Protein AF-A0A7S3DC48-F1 (afdb_monomer_lite)

Foldseek 3Di:
DQEDQADLLFDDLLVVCVVVPHAWQEEEEDAQEQDFQDDDDPPDHRPDGPPPDPDPDDHDYLLSVLLRQLLRRHQWHKYKYWDAPVCVVSVCVSCVSSQWDWDDKAKEFEAAPPPRDFDFDDDDPGTDGTTIITMTTHDDPVPRPFQFDPPLDDSYHYAYDDDVSDDGCSVVVSVCNGGVPIAYEYEQDQEDDPSYRYYHNNYWDPPCQDAFPVPRDGAQLQWKWWWFFADQTGIHTPVVCVVVVHDPVGTDTFRHANTQVRWAKQQQQAAPQPRPRIATHKWKAWPPDARHIHHPVCSNCVVVCVVVVSDPDDSPTTIDIDRDHDQPFAFQAPDAAPQPRDPRQTHKWKFFPVFDPPDDDTHIHHLVCLVVVRDDPRDDVPTDIDTDRDDDDPHDRFAAALPPRHTQDDLAFKWKAWSVDRNHIHGPVRVVVCVVVVNSVVRDSSPDDPPTFIWIQGSVRDIDGDPD

Sequence (468 aa):
MRQVRCDIRYVSLVDLRDRWGGGFDVVLSDPPLRIRGGDEGPEQGSMLSNALYSHKYRTMSLVEHADLNLEVLSSRGFFFLWSLKSLEDYARRCLRKYGYQYLRTLSWVKMLPKSGKVHNGHGYYFQHAHEILLVGCKGDVNEQVVSFLTKVSSDAIFGAAHEASAKPSAVHEFIEEAFPSSRKLELFARSTRPGWYSLGDQLSLWAQCYSCDFCETEIEVTEVRWKKKVGETKDLCNSCFVRQKCSEEDYFQIENAEDAEDAVLHEYTSCDCCKVESIQGVRFSCSECPDFDLCEGCFDERDELHSIGVTKHPPSHAFRAVNEYHPPFPVHEGHRCAACRVSPITGVRIECVDCGKGKEGKVSLCEQCFFSSKFPLSHRPSHLVVIREEEKLKGRMKRICQRCRRDLFGDSDEFIMCGTCPFLAFCTQCYIDAKSEDTLFSFLPQCHSRSHVMMRRAPNGNLTQFSG

Secondary structure (DSSP, 8-state):
--EEE--GGGS-HHHHHHHTTSB-SEEEE---B--------SSS--S--TTSS--SS--B-HHHHHTS-GGGGBSSEEEEEEE-GGGHHHHHHHHHHTTPEEEEEEEEEEE-TTT-PBP-B--SSS-B-EEEEEEEEES-GGG-SS---SSSS-SEEEEE--STTPPPTHHHHHHHHHSTT--EEEES-SS--TTEEEEETTSPP----EEPTTT--EE-TTSEEEEESSSS--EEEHHHHHHTT--TTTEEEEEPPSSTTTS-EETT---TTT--SSEES-EEEESSSTT-EEEHHHHHTHHHHHHTTS--S-TT--EEEE-S---SS-EETT---TTT--SSEES-EEEESSTTSSSS---EEEHHHHHTT---TT--TTS-EEEE--S--SS---PBPTTT--B--STT--EEEESS-TT-EEEHHHHHHHHHTT-GGGG--TT--TTSPEEEEPTTS-EEE---

InterPro domains:
  IPR000433 Zinc finger, ZZ-type [PF00569] (266-301)
  IPR000433 Zinc finger, ZZ-type [PS01357] (271-298)
  IPR000433 Zinc finger, ZZ-type [PS50135] (266-327)
  IPR000433 Zinc finger, ZZ-type [PS50135] (332-393)
  IPR000433 Zinc finger, ZZ-type [SM00291] (265-308)
  IPR000433 Zinc finger, ZZ-type [SM00291] (331-381)
  IPR007757 MT-A70-like [PF05063] (24-202)
  IPR007757 MT-A70-like [PS51143] (1-222)
  IPR029063 S-adenosyl-L-methionine-dependent methyltransferase superfamily [SSF53335] (22-140)
  IPR043145 Zinc finger, ZZ-type superfamily [G3DSA:3.30.60.90] (258-325)
  IPR043145 Zinc finger, ZZ-type superfamily [G3DSA:3.30.60.90] (329-387)

Organism: NCBI:txid652834

pLDDT: mean 73.57, std 15.42, range [35.78, 97.62]

Radius of gyration: 25.53 Å; chains: 1; bounding box: 70×67×67 Å

Structure (mmCIF, N/CA/C/O backbone):
data_AF-A0A7S3DC48-F1
#
_entry.id   AF-A0A7S3DC48-F1
#
loop_
_atom_site.group_PDB
_atom_site.id
_atom_site.type_symbol
_atom_site.label_atom_id
_atom_site.label_alt_id
_atom_site.label_comp_id
_atom_site.label_asym_id
_atom_site.label_entity_id
_atom_site.label_seq_id
_atom_site.pdbx_PDB_ins_code
_atom_site.Cartn_x
_atom_site.Cartn_y
_atom_site.Cartn_z
_atom_site.occupancy
_atom_site.B_iso_or_equiv
_atom_site.auth_seq_id
_atom_site.auth_comp_id
_atom_site.auth_asym_id
_atom_site.auth_atom_id
_atom_site.pdbx_PDB_model_num
ATOM 1 N N . MET A 1 1 ? -8.635 -7.247 11.267 1.00 47.28 1 MET A N 1
ATOM 2 C CA . MET A 1 1 ? -7.396 -6.617 10.747 1.00 47.28 1 MET A CA 1
ATOM 3 C C . MET A 1 1 ? -7.749 -5.427 9.857 1.00 47.28 1 MET A C 1
ATOM 5 O O . MET A 1 1 ? -8.637 -5.577 9.029 1.00 47.28 1 MET A O 1
ATOM 9 N N . ARG A 1 2 ? -7.118 -4.254 10.029 1.00 68.19 2 ARG A N 1
ATOM 10 C CA . ARG A 1 2 ? -7.427 -3.017 9.267 1.00 68.19 2 ARG A CA 1
ATOM 11 C C . ARG A 1 2 ? -6.191 -2.326 8.660 1.00 68.19 2 ARG A C 1
ATOM 13 O O . ARG A 1 2 ? -6.247 -1.152 8.326 1.00 68.19 2 ARG A O 1
ATOM 20 N N . GLN A 1 3 ? -5.075 -3.037 8.514 1.00 70.75 3 GLN A N 1
ATOM 21 C CA . GLN A 1 3 ? -3.901 -2.503 7.827 1.00 70.75 3 GLN A CA 1
ATOM 22 C C . GLN A 1 3 ? -3.097 -3.596 7.125 1.00 70.75 3 GLN A C 1
ATOM 24 O O . GLN A 1 3 ? -3.129 -4.746 7.566 1.00 70.75 3 GLN A O 1
ATOM 29 N N . VAL A 1 4 ? -2.362 -3.225 6.078 1.00 70.06 4 VAL A N 1
ATOM 30 C CA . VAL A 1 4 ? -1.325 -4.052 5.449 1.00 70.06 4 VAL A CA 1
ATOM 31 C C . VAL A 1 4 ? -0.144 -3.155 5.125 1.00 70.06 4 VAL A C 1
ATOM 33 O O . VAL A 1 4 ? -0.272 -2.201 4.354 1.00 70.06 4 VAL A O 1
ATOM 36 N N . ARG A 1 5 ? 1.015 -3.475 5.702 1.00 71.12 5 ARG A N 1
ATOM 37 C CA . ARG A 1 5 ? 2.256 -2.850 5.277 1.00 71.12 5 ARG A CA 1
ATOM 38 C C . ARG A 1 5 ? 2.722 -3.505 3.984 1.00 71.12 5 ARG A C 1
ATOM 40 O O . ARG A 1 5 ? 2.915 -4.715 3.939 1.00 71.12 5 ARG A O 1
ATOM 47 N N . CYS A 1 6 ? 2.855 -2.721 2.926 1.00 65.69 6 CYS A N 1
ATOM 48 C CA . CYS A 1 6 ? 3.165 -3.252 1.605 1.00 65.69 6 CYS A CA 1
ATOM 49 C C . CYS A 1 6 ? 3.658 -2.163 0.657 1.00 65.69 6 CYS A C 1
ATOM 51 O O . CYS A 1 6 ? 3.225 -1.012 0.735 1.00 65.69 6 CYS A O 1
ATOM 53 N N . ASP A 1 7 ? 4.467 -2.560 -0.320 1.00 73.62 7 ASP A N 1
ATOM 54 C CA . ASP A 1 7 ? 4.671 -1.754 -1.516 1.00 73.62 7 ASP A CA 1
ATOM 55 C C . ASP A 1 7 ? 3.462 -1.929 -2.442 1.00 73.62 7 ASP A C 1
ATOM 57 O O . ASP A 1 7 ? 3.234 -2.999 -3.008 1.00 73.62 7 ASP A O 1
ATOM 61 N N . ILE A 1 8 ? 2.673 -0.865 -2.591 1.00 82.38 8 ILE A N 1
ATOM 62 C CA . ILE A 1 8 ? 1.405 -0.881 -3.337 1.00 82.38 8 ILE A CA 1
ATOM 63 C C . ILE A 1 8 ? 1.597 -1.310 -4.802 1.00 82.38 8 ILE A C 1
ATOM 65 O O . ILE A 1 8 ? 0.662 -1.832 -5.408 1.00 82.38 8 ILE A O 1
ATOM 69 N N . ARG A 1 9 ? 2.806 -1.170 -5.367 1.00 73.00 9 ARG A N 1
ATOM 70 C CA . ARG A 1 9 ? 3.122 -1.622 -6.735 1.00 73.00 9 ARG A CA 1
ATOM 71 C C . ARG A 1 9 ? 2.989 -3.134 -6.921 1.00 73.00 9 ARG A C 1
ATOM 73 O O . ARG A 1 9 ? 2.802 -3.584 -8.053 1.00 73.00 9 ARG A O 1
ATOM 80 N N . TYR A 1 10 ? 3.112 -3.899 -5.839 1.00 69.44 10 TYR A N 1
ATOM 81 C CA . TYR A 1 10 ? 3.198 -5.358 -5.867 1.00 69.44 10 TYR A CA 1
ATOM 82 C C . TYR A 1 10 ? 2.075 -6.043 -5.093 1.00 69.44 10 TYR A C 1
ATOM 84 O O . TYR A 1 10 ? 2.196 -7.221 -4.802 1.00 69.44 10 TYR A O 1
ATOM 92 N N . VAL A 1 11 ? 0.997 -5.330 -4.751 1.00 68.25 11 VAL A N 1
ATOM 93 C CA . VAL A 1 11 ? -0.166 -5.932 -4.089 1.00 68.25 11 VAL A CA 1
ATOM 94 C C . VAL A 1 11 ? -1.260 -6.224 -5.103 1.00 68.25 11 VAL A C 1
ATOM 96 O O . VAL A 1 11 ? -1.655 -5.351 -5.882 1.00 68.25 11 VAL A O 1
ATOM 99 N N . SER A 1 12 ? -1.835 -7.422 -5.045 1.00 77.44 12 SER A N 1
ATOM 100 C CA . SER A 1 12 ? -3.079 -7.740 -5.749 1.00 77.44 12 SER A CA 1
ATOM 101 C C . SER A 1 12 ? -4.284 -6.965 -5.179 1.00 77.44 12 SER A C 1
ATOM 103 O O . SER A 1 12 ? -4.942 -7.373 -4.218 1.00 77.44 12 SER A O 1
ATOM 105 N N . LEU A 1 13 ? -4.616 -5.821 -5.793 1.00 82.00 13 LEU A N 1
ATOM 106 C CA . LEU A 1 13 ? -5.791 -5.015 -5.420 1.00 82.00 13 LEU A CA 1
ATOM 107 C C . LEU A 1 13 ? -7.123 -5.694 -5.782 1.00 82.00 13 LEU A C 1
ATOM 109 O O . LEU A 1 13 ? -8.159 -5.363 -5.207 1.00 82.00 13 LEU A O 1
ATOM 113 N N . VAL A 1 14 ? -7.096 -6.661 -6.704 1.00 77.44 14 VAL A N 1
ATOM 114 C CA . VAL A 1 14 ? -8.251 -7.505 -7.044 1.00 77.44 14 VAL A CA 1
ATOM 115 C C . VAL A 1 14 ? -8.594 -8.419 -5.871 1.00 77.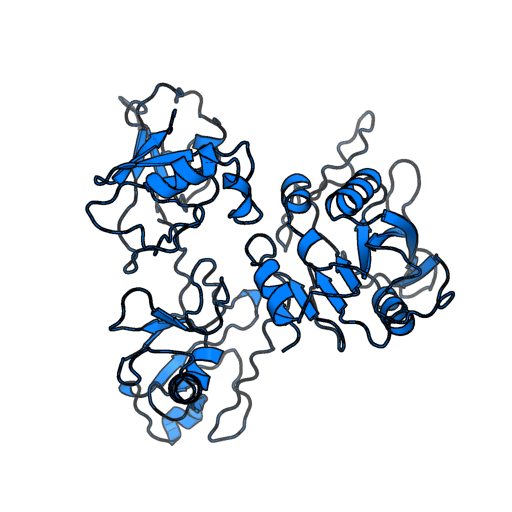44 14 VAL A C 1
ATOM 117 O O . VAL A 1 14 ? -9.739 -8.424 -5.423 1.00 77.44 14 VAL A O 1
ATOM 120 N N . ASP A 1 15 ? -7.599 -9.106 -5.306 1.00 74.50 15 ASP A N 1
ATOM 121 C CA . ASP A 1 15 ? -7.822 -9.971 -4.143 1.00 74.50 15 ASP A CA 1
ATOM 122 C C . ASP A 1 15 ? -8.266 -9.157 -2.928 1.00 74.50 15 ASP A C 1
ATOM 124 O O . ASP A 1 15 ? -9.131 -9.586 -2.161 1.00 74.50 15 ASP A O 1
ATOM 128 N N . LEU A 1 16 ? -7.714 -7.951 -2.761 1.00 77.50 16 LEU A N 1
ATOM 129 C CA . LEU A 1 16 ? -8.162 -7.036 -1.718 1.00 77.50 16 LEU A CA 1
ATOM 130 C C . LEU A 1 16 ? -9.642 -6.663 -1.893 1.00 77.50 16 LEU A C 1
ATOM 132 O O . LEU A 1 16 ? -10.405 -6.742 -0.932 1.00 77.50 16 LEU A O 1
ATOM 136 N N . ARG A 1 17 ? -10.068 -6.290 -3.105 1.00 79.62 17 ARG A N 1
ATOM 137 C CA . ARG A 1 17 ? -11.476 -5.991 -3.412 1.00 79.62 17 ARG A CA 1
ATOM 138 C C . ARG A 1 17 ? -12.387 -7.174 -3.077 1.00 79.62 17 ARG A C 1
ATOM 140 O O . ARG A 1 17 ? -13.454 -6.971 -2.490 1.00 79.62 17 ARG A O 1
ATOM 147 N N . ASP A 1 18 ? -11.974 -8.383 -3.446 1.00 73.94 18 ASP A N 1
ATOM 148 C CA . ASP A 1 18 ? -12.778 -9.597 -3.286 1.00 73.94 18 ASP A CA 1
ATOM 149 C C . ASP A 1 18 ? -12.936 -9.986 -1.814 1.00 73.94 18 ASP A C 1
ATOM 151 O O . ASP A 1 18 ? -14.048 -10.298 -1.381 1.00 73.94 18 ASP A O 1
ATOM 155 N N . ARG A 1 19 ? -11.881 -9.831 -1.000 1.00 69.75 19 ARG A N 1
ATOM 156 C CA . ARG A 1 19 ? -11.966 -9.996 0.466 1.00 69.75 19 ARG A CA 1
ATOM 157 C C . ARG A 1 19 ? -12.975 -9.051 1.117 1.00 69.75 19 ARG A C 1
ATOM 159 O O . ARG A 1 19 ? -13.567 -9.405 2.131 1.00 69.75 19 ARG A O 1
ATOM 166 N N . TRP A 1 20 ? -13.169 -7.861 0.552 1.00 67.00 20 TRP A N 1
ATOM 167 C CA . TRP A 1 20 ? -14.063 -6.833 1.093 1.00 67.00 20 TRP A CA 1
ATOM 168 C C . TRP A 1 20 ? -15.466 -6.837 0.473 1.00 67.00 20 TRP A C 1
ATOM 170 O O . TRP A 1 20 ? -16.228 -5.889 0.678 1.00 67.00 20 TRP A O 1
ATOM 180 N N . GLY A 1 21 ? -15.842 -7.896 -0.255 1.00 64.12 21 GLY A N 1
ATOM 181 C CA . GLY A 1 21 ? -17.207 -8.070 -0.761 1.00 64.12 21 GLY A CA 1
ATOM 182 C C . GLY A 1 21 ? -17.620 -6.971 -1.744 1.00 64.12 21 GLY A C 1
ATOM 183 O O . GLY A 1 21 ? -18.709 -6.407 -1.626 1.00 64.12 21 GLY A O 1
ATOM 184 N N . GLY A 1 22 ? -16.731 -6.616 -2.678 1.00 68.19 22 GLY A N 1
ATOM 185 C CA . GLY A 1 22 ? -17.024 -5.653 -3.750 1.00 68.19 22 GLY A CA 1
ATOM 186 C C . GLY A 1 22 ? -16.271 -4.320 -3.674 1.00 68.19 22 GLY A C 1
ATOM 187 O O . GLY A 1 22 ? -16.638 -3.391 -4.396 1.00 68.19 22 GLY A O 1
ATOM 188 N N . GLY A 1 23 ? -15.218 -4.234 -2.853 1.00 84.75 23 GLY A N 1
ATOM 189 C CA . GLY A 1 23 ? -14.317 -3.079 -2.775 1.00 84.75 23 GLY A CA 1
ATOM 190 C C . GLY A 1 23 ? -14.652 -2.071 -1.672 1.00 84.75 23 GLY A C 1
ATOM 191 O O . GLY A 1 23 ? -15.283 -2.405 -0.670 1.00 84.75 23 GLY A O 1
ATOM 192 N N . PHE A 1 24 ? -14.190 -0.838 -1.860 1.00 89.00 24 PHE A N 1
ATOM 193 C CA . PHE A 1 24 ? -14.317 0.275 -0.923 1.00 89.00 24 PHE A CA 1
ATOM 194 C C . PHE A 1 24 ? -15.226 1.363 -1.490 1.00 89.00 24 PHE A C 1
ATOM 196 O O . PHE A 1 24 ? -15.230 1.630 -2.694 1.00 89.00 24 PHE A O 1
ATOM 203 N N . ASP A 1 25 ? -15.975 2.016 -0.608 1.00 87.75 25 ASP A N 1
ATOM 204 C CA . ASP A 1 25 ? -16.907 3.079 -0.987 1.00 87.75 25 ASP A CA 1
ATOM 205 C C . ASP A 1 25 ? -16.199 4.446 -0.996 1.00 87.75 25 ASP A C 1
ATOM 207 O O . ASP A 1 25 ? -16.594 5.362 -1.720 1.00 87.75 25 ASP A O 1
ATOM 211 N N . VAL A 1 26 ? -15.120 4.575 -0.214 1.00 92.62 26 VAL A N 1
ATOM 212 C CA . VAL A 1 26 ? -14.251 5.754 -0.182 1.00 92.62 26 VAL A CA 1
ATOM 213 C C . VAL A 1 26 ? -12.785 5.336 -0.234 1.00 92.62 26 VAL A C 1
ATOM 215 O O . VAL A 1 26 ? -12.339 4.512 0.564 1.00 92.62 26 VAL A O 1
ATOM 218 N N . VAL A 1 27 ? -12.020 5.946 -1.138 1.00 96.31 27 VAL A N 1
ATOM 219 C CA . VAL A 1 27 ? -10.563 5.787 -1.222 1.00 96.31 27 VAL A CA 1
ATOM 220 C C . VAL A 1 27 ? -9.892 7.143 -1.022 1.00 96.31 27 VAL A C 1
ATOM 222 O O . VAL A 1 27 ? -10.240 8.106 -1.700 1.00 96.31 27 VAL A O 1
ATOM 225 N N . LEU A 1 28 ? -8.927 7.223 -0.110 1.00 97.50 28 LEU A N 1
ATOM 226 C CA . LEU A 1 28 ? -8.030 8.360 0.094 1.00 97.50 28 LEU A CA 1
ATOM 227 C C . LEU A 1 28 ? -6.617 7.957 -0.336 1.00 97.50 28 LEU A C 1
ATOM 229 O O . LEU A 1 28 ? -6.153 6.880 0.021 1.00 97.50 28 LEU A O 1
ATOM 233 N N . SER A 1 29 ? -5.931 8.801 -1.102 1.00 96.62 29 SER A N 1
ATOM 234 C CA . SER A 1 29 ? -4.597 8.499 -1.628 1.00 96.62 29 SER A CA 1
ATOM 235 C C . SER A 1 29 ? -3.669 9.705 -1.533 1.00 96.62 29 SER A C 1
ATOM 237 O O . SER A 1 29 ? -3.996 10.776 -2.051 1.00 96.62 29 SER A O 1
ATOM 239 N N . ASP A 1 30 ? -2.487 9.506 -0.942 1.00 94.88 30 ASP A N 1
ATOM 240 C CA . ASP A 1 30 ? -1.390 10.487 -0.879 1.00 94.88 30 ASP A CA 1
ATOM 241 C C . ASP A 1 30 ? -0.092 9.917 -1.483 1.00 94.88 30 ASP A C 1
ATOM 243 O O . ASP A 1 30 ? 0.814 9.508 -0.757 1.00 94.88 30 ASP A O 1
ATOM 247 N N . PRO A 1 31 ? 0.004 9.809 -2.820 1.00 92.38 31 PRO A N 1
ATOM 248 C CA . PRO A 1 31 ? 1.123 9.121 -3.452 1.00 92.38 31 PRO A CA 1
ATOM 249 C C . PRO A 1 31 ? 2.454 9.880 -3.277 1.00 92.38 31 PRO A C 1
ATOM 251 O O . PRO A 1 31 ? 2.496 11.096 -3.497 1.00 92.38 31 PRO A O 1
ATOM 254 N N . PRO A 1 32 ? 3.579 9.189 -2.993 1.00 86.56 32 PRO A N 1
ATOM 255 C CA . PRO A 1 32 ? 4.897 9.808 -2.830 1.00 86.56 32 PRO A CA 1
ATOM 256 C C . PRO A 1 32 ? 5.526 10.141 -4.194 1.00 86.56 32 PRO A C 1
ATOM 258 O O . PRO A 1 32 ? 6.534 9.556 -4.605 1.00 86.56 32 PRO A O 1
ATOM 261 N N . LEU A 1 33 ? 4.902 11.058 -4.939 1.00 83.44 33 LEU A N 1
ATOM 262 C CA . LEU A 1 33 ? 5.271 11.366 -6.321 1.00 83.44 33 LEU A CA 1
ATOM 263 C C . LEU A 1 33 ? 6.667 11.987 -6.418 1.00 83.44 33 LEU A C 1
ATOM 265 O O . LEU A 1 33 ? 7.024 12.925 -5.702 1.00 83.44 33 LEU A O 1
ATOM 269 N N . ARG A 1 34 ? 7.452 11.499 -7.376 1.00 74.62 34 ARG A N 1
ATOM 270 C CA . ARG A 1 34 ? 8.743 12.062 -7.750 1.00 74.62 34 ARG A CA 1
ATOM 271 C C . ARG A 1 34 ? 8.514 13.278 -8.636 1.00 74.62 34 ARG A C 1
ATOM 273 O O . ARG A 1 34 ? 8.044 13.162 -9.767 1.00 74.62 34 ARG A O 1
ATOM 280 N N . ILE A 1 35 ? 8.873 14.439 -8.117 1.00 68.31 35 ILE A N 1
ATOM 281 C CA . ILE A 1 35 ? 8.729 15.736 -8.759 1.00 68.31 35 ILE A CA 1
ATOM 282 C C . ILE A 1 35 ? 10.122 16.218 -9.159 1.00 68.31 35 ILE A C 1
ATOM 284 O O . ILE A 1 35 ? 11.027 16.342 -8.331 1.00 68.31 35 ILE A O 1
ATOM 288 N N . ARG A 1 36 ? 10.292 16.501 -10.452 1.00 56.44 36 ARG A N 1
ATOM 289 C CA . ARG A 1 36 ? 11.324 17.429 -10.925 1.00 56.44 36 ARG A CA 1
ATOM 290 C C . ARG A 1 36 ? 10.718 18.825 -10.854 1.00 56.44 36 ARG A C 1
ATOM 292 O O . ARG A 1 36 ? 9.593 18.999 -11.314 1.00 56.44 36 ARG A O 1
ATOM 299 N N . GLY A 1 37 ? 11.428 19.781 -10.256 1.00 53.19 37 GLY A N 1
ATOM 300 C CA . GLY A 1 37 ? 10.906 21.137 -10.087 1.00 53.19 37 GLY A CA 1
ATOM 301 C C . GLY A 1 37 ? 10.501 21.711 -11.442 1.00 53.19 37 GLY A C 1
ATOM 302 O O . GLY A 1 37 ? 11.290 21.653 -12.380 1.00 53.19 37 GLY A O 1
ATOM 303 N N . GLY A 1 38 ? 9.251 22.164 -11.539 1.00 40.31 38 GLY A N 1
ATOM 304 C CA . GLY A 1 38 ? 8.609 22.522 -12.805 1.00 40.31 38 GLY A CA 1
ATOM 305 C C . GLY A 1 38 ? 8.824 23.963 -13.263 1.00 40.31 38 GLY A C 1
ATOM 306 O O . GLY A 1 38 ? 8.518 24.257 -14.411 1.00 40.31 38 GLY A O 1
ATOM 307 N N . ASP A 1 39 ? 9.361 24.839 -12.411 1.00 42.53 39 ASP A N 1
ATOM 308 C CA . ASP A 1 39 ? 9.600 26.235 -12.780 1.00 42.53 39 ASP A CA 1
ATOM 309 C C . ASP A 1 39 ? 11.061 26.413 -13.228 1.00 42.53 39 ASP A C 1
ATOM 311 O O . ASP A 1 39 ? 11.992 26.308 -12.422 1.00 42.53 39 ASP A O 1
ATOM 315 N N . GLU A 1 40 ? 11.260 26.647 -14.529 1.00 42.47 40 GLU A N 1
ATOM 316 C CA . GLU A 1 40 ? 12.536 27.066 -15.116 1.00 42.47 40 GLU A CA 1
ATOM 317 C C . GLU A 1 40 ? 12.663 28.592 -14.989 1.00 42.47 40 GLU A C 1
ATOM 319 O O . GLU A 1 40 ? 12.002 29.349 -15.699 1.00 42.47 40 GLU A O 1
ATOM 324 N N . GLY A 1 41 ? 13.491 29.058 -14.050 1.00 43.72 41 GLY A N 1
ATOM 325 C CA . GLY A 1 41 ? 13.861 30.469 -13.944 1.00 43.72 41 GLY A CA 1
ATOM 326 C C . GLY A 1 41 ? 15.103 30.815 -14.774 1.00 43.72 41 GLY A C 1
ATOM 327 O O . GLY A 1 41 ? 15.886 29.915 -15.078 1.00 43.72 41 GLY A O 1
ATOM 328 N N . PRO A 1 42 ? 15.341 32.104 -15.103 1.00 43.09 42 PRO A N 1
ATOM 329 C CA . PRO A 1 42 ? 16.396 32.488 -16.043 1.00 43.09 42 PRO A CA 1
ATOM 330 C C . PRO A 1 42 ? 17.827 32.145 -15.605 1.00 43.09 42 PRO A C 1
ATOM 332 O O . PRO A 1 42 ? 18.686 32.045 -16.470 1.00 43.09 42 PRO A O 1
ATOM 335 N N . GLU A 1 43 ? 18.116 31.956 -14.309 1.00 47.25 43 GLU A N 1
ATOM 336 C CA . GLU A 1 43 ? 19.509 31.777 -13.846 1.00 47.25 43 GLU A CA 1
ATOM 337 C C . GLU A 1 43 ? 19.708 30.859 -12.620 1.00 47.25 43 GLU A C 1
ATOM 339 O O . GLU A 1 43 ? 20.836 30.688 -12.162 1.00 47.25 43 GLU A O 1
ATOM 344 N N . GLN A 1 44 ? 18.667 30.231 -12.061 1.00 43.62 44 GLN A N 1
ATOM 345 C CA . GLN A 1 44 ? 18.799 29.384 -10.862 1.00 43.62 44 GLN A CA 1
ATOM 346 C C . GLN A 1 44 ? 17.925 28.133 -11.000 1.00 43.62 44 GLN A C 1
ATOM 348 O O . GLN A 1 44 ? 16.746 28.227 -11.329 1.00 43.62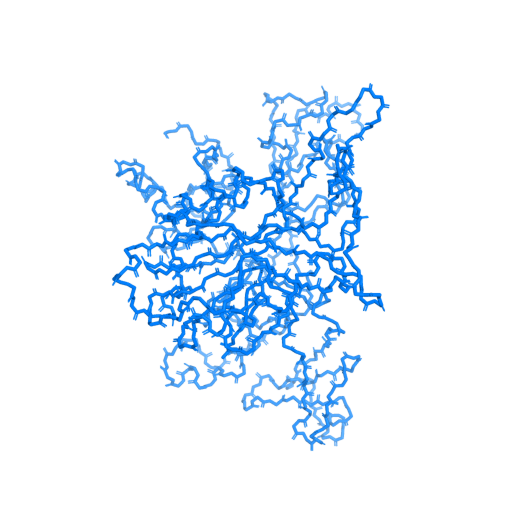 44 GLN A O 1
ATOM 353 N N . GLY A 1 45 ? 18.540 26.959 -10.818 1.00 46.06 45 GLY A N 1
ATOM 354 C CA . GLY A 1 45 ? 17.951 25.647 -11.100 1.00 46.06 45 GLY A CA 1
ATOM 355 C C . GLY A 1 45 ? 16.641 25.327 -10.365 1.00 46.06 45 GLY A C 1
ATOM 356 O O . GLY A 1 45 ? 16.217 26.021 -9.447 1.00 46.06 45 GLY A O 1
ATOM 357 N N . SER A 1 46 ? 16.013 24.223 -10.784 1.00 45.97 46 SER A N 1
ATOM 358 C CA . SER A 1 46 ? 14.664 23.790 -10.390 1.00 45.97 46 SER A CA 1
ATOM 359 C C . SER A 1 46 ? 14.393 23.861 -8.875 1.00 45.97 46 SER A C 1
ATOM 361 O O . SER A 1 46 ? 15.071 23.191 -8.093 1.00 45.97 46 SER A O 1
ATOM 363 N N . MET A 1 47 ? 13.348 24.593 -8.473 1.00 42.78 47 MET A N 1
ATOM 364 C CA . MET A 1 47 ? 13.081 24.972 -7.073 1.00 42.78 47 MET A CA 1
ATOM 365 C C . MET A 1 47 ? 12.540 23.841 -6.169 1.00 42.78 47 MET A C 1
ATOM 367 O O . MET A 1 47 ? 12.600 23.941 -4.947 1.00 42.78 47 MET A O 1
ATOM 371 N N . LEU A 1 48 ? 12.010 22.755 -6.747 1.00 49.91 48 LEU A N 1
ATOM 372 C CA . LEU A 1 48 ? 11.410 21.625 -6.019 1.00 49.91 48 LEU A CA 1
ATOM 373 C C . LEU A 1 48 ? 11.748 20.297 -6.706 1.00 49.91 48 LEU A C 1
ATOM 375 O O . LEU A 1 48 ? 10.908 19.681 -7.355 1.00 49.91 48 LEU A O 1
ATOM 379 N N . SER A 1 49 ? 13.003 19.864 -6.602 1.00 50.28 49 SER A N 1
ATOM 380 C CA . SER A 1 49 ? 13.412 18.530 -7.047 1.00 50.28 49 SER A CA 1
ATOM 381 C C . SER A 1 49 ? 13.549 17.611 -5.844 1.00 50.28 49 SER A C 1
ATOM 383 O O . SER A 1 49 ? 14.525 17.700 -5.107 1.00 50.28 49 SER A O 1
ATOM 385 N N . ASN A 1 50 ? 12.604 16.689 -5.676 1.00 52.69 50 ASN A N 1
ATOM 386 C CA . ASN A 1 50 ? 12.722 15.591 -4.712 1.00 52.69 50 ASN A CA 1
ATOM 387 C C . ASN A 1 50 ? 13.501 14.392 -5.323 1.00 52.69 50 ASN A C 1
ATOM 389 O O . ASN A 1 50 ? 13.557 13.297 -4.778 1.00 52.69 50 ASN A O 1
ATOM 393 N N . ALA A 1 51 ? 14.134 14.597 -6.487 1.00 45.25 51 ALA A N 1
ATOM 394 C CA . ALA A 1 51 ? 14.962 13.599 -7.164 1.00 45.25 51 ALA A CA 1
ATOM 395 C C . ALA A 1 51 ? 16.441 13.622 -6.725 1.00 45.25 51 ALA A C 1
ATOM 397 O O . ALA A 1 51 ? 17.180 12.704 -7.070 1.00 45.25 51 ALA A O 1
ATOM 398 N N . LEU A 1 52 ? 16.880 14.668 -6.009 1.00 37.94 52 LEU A N 1
ATOM 399 C CA . LEU A 1 52 ? 18.265 14.847 -5.537 1.00 37.94 52 LEU A CA 1
ATOM 400 C C . LEU A 1 52 ? 18.427 14.683 -4.018 1.00 37.94 52 LEU A C 1
ATOM 402 O O . LEU A 1 52 ? 19.551 14.562 -3.539 1.00 37.94 52 LEU A O 1
ATOM 406 N N . TYR A 1 53 ? 17.333 14.690 -3.255 1.00 40.25 53 TYR A N 1
ATOM 407 C CA . TYR A 1 53 ? 17.390 14.488 -1.812 1.00 40.25 53 TYR A CA 1
ATOM 408 C C . TYR A 1 53 ? 17.580 13.000 -1.507 1.00 40.25 53 TYR A C 1
ATOM 410 O O . TYR A 1 53 ? 16.892 12.144 -2.067 1.00 40.25 53 TYR A O 1
ATOM 418 N N . SER A 1 54 ? 18.476 12.694 -0.570 1.00 43.19 54 SER A N 1
ATOM 419 C CA . SER A 1 54 ? 18.516 11.410 0.129 1.00 43.19 54 SER A CA 1
ATOM 420 C C . SER A 1 54 ? 17.239 11.275 0.968 1.00 43.19 54 SER A C 1
ATOM 422 O O . SER A 1 54 ? 17.227 11.574 2.164 1.00 43.19 54 SER A O 1
ATOM 424 N N . HIS A 1 55 ? 16.117 10.953 0.327 1.00 47.97 55 HIS A N 1
ATOM 425 C CA . HIS A 1 55 ? 14.847 10.802 1.021 1.00 47.97 55 HIS A CA 1
ATOM 426 C C . HIS A 1 55 ? 14.900 9.599 1.957 1.00 47.97 55 HIS A C 1
ATOM 428 O O . HIS A 1 55 ? 15.388 8.536 1.586 1.00 47.97 55 HIS A O 1
ATOM 434 N N . LYS A 1 56 ? 14.327 9.768 3.153 1.00 52.16 56 LYS A N 1
ATOM 435 C CA . LYS A 1 56 ? 14.097 8.688 4.123 1.00 52.16 56 LYS A CA 1
ATOM 436 C C . LYS A 1 56 ? 12.987 7.708 3.690 1.00 52.16 56 LYS A C 1
ATOM 438 O O . LYS A 1 56 ? 12.623 6.837 4.458 1.00 52.16 56 LYS A O 1
ATOM 443 N N . TYR A 1 57 ? 12.407 7.877 2.497 1.00 59.25 57 TYR A N 1
ATOM 444 C CA . TYR A 1 57 ? 11.310 7.057 1.975 1.00 59.25 57 TYR A CA 1
ATOM 445 C C . TYR A 1 57 ? 11.404 6.900 0.450 1.00 59.25 57 TYR A C 1
ATOM 447 O O . TYR A 1 57 ? 11.973 7.753 -0.242 1.00 59.25 57 TYR A O 1
ATOM 455 N N . ARG A 1 58 ? 10.853 5.800 -0.084 1.00 66.06 58 ARG A N 1
ATOM 456 C CA . ARG A 1 58 ? 10.866 5.497 -1.525 1.00 66.06 58 ARG A CA 1
ATOM 457 C C . ARG A 1 58 ? 9.874 6.415 -2.257 1.00 66.06 58 ARG A C 1
ATOM 459 O O . ARG A 1 58 ? 8.727 6.553 -1.851 1.00 66.06 58 ARG A O 1
ATOM 466 N N . THR A 1 59 ? 10.308 7.043 -3.353 1.00 72.31 59 THR A N 1
ATOM 467 C CA . THR A 1 59 ? 9.437 7.873 -4.211 1.00 72.31 59 THR A CA 1
ATOM 468 C C . THR A 1 59 ? 9.033 7.139 -5.482 1.00 72.31 59 THR A C 1
ATOM 470 O O . THR A 1 59 ? 9.810 6.353 -6.033 1.00 72.31 59 THR A O 1
ATOM 473 N N . MET A 1 60 ? 7.851 7.467 -5.995 1.00 77.75 60 MET A N 1
ATOM 474 C CA . MET A 1 60 ? 7.238 6.854 -7.171 1.00 77.75 60 MET A CA 1
ATOM 475 C C . MET A 1 60 ? 7.153 7.850 -8.332 1.00 77.75 60 MET A C 1
ATOM 477 O O . MET A 1 60 ? 6.742 8.992 -8.155 1.00 77.75 60 MET A O 1
ATOM 481 N N . SER A 1 61 ? 7.533 7.451 -9.541 1.00 76.81 61 SER A N 1
ATOM 482 C CA . SER A 1 61 ? 7.356 8.279 -10.740 1.00 76.81 61 SER A CA 1
ATOM 483 C C . SER A 1 61 ? 5.880 8.437 -11.128 1.00 76.81 61 SER A C 1
ATOM 485 O O . SER A 1 61 ? 5.026 7.637 -10.753 1.00 76.81 61 SER A O 1
ATOM 487 N N . LEU A 1 62 ? 5.573 9.455 -11.941 1.00 81.00 62 LEU A N 1
ATOM 488 C CA . LEU A 1 62 ? 4.218 9.652 -12.475 1.00 81.00 62 LEU A CA 1
ATOM 489 C C . LEU A 1 62 ? 3.733 8.459 -13.319 1.00 81.00 62 LEU A C 1
ATOM 491 O O . LEU A 1 62 ? 2.538 8.205 -13.385 1.00 81.00 62 LEU A O 1
ATOM 495 N N . VAL A 1 63 ? 4.651 7.736 -13.969 1.00 77.00 63 VAL A N 1
ATOM 496 C CA . VAL A 1 63 ? 4.314 6.540 -14.756 1.00 77.00 63 VAL A CA 1
ATOM 497 C C . VAL A 1 63 ? 3.945 5.391 -13.823 1.00 77.00 63 VAL A C 1
ATOM 499 O O . VAL A 1 63 ? 2.846 4.866 -13.931 1.00 77.00 63 VAL A O 1
ATOM 502 N N . GLU A 1 64 ? 4.800 5.087 -12.840 1.00 75.62 64 GLU A N 1
ATOM 503 C CA . GLU A 1 64 ? 4.530 4.034 -11.850 1.00 75.62 64 GLU A CA 1
ATOM 504 C C . GLU A 1 64 ? 3.207 4.263 -11.106 1.00 75.62 64 GLU A C 1
ATOM 506 O O . GLU A 1 64 ? 2.454 3.316 -10.915 1.00 75.62 64 GLU A O 1
ATOM 511 N N . HIS A 1 65 ? 2.899 5.507 -10.716 1.00 89.75 65 HIS A N 1
ATOM 512 C CA . HIS A 1 65 ? 1.626 5.811 -10.057 1.00 89.75 65 HIS A CA 1
ATOM 513 C C . HIS A 1 65 ? 0.443 5.668 -11.008 1.00 89.75 65 HIS A C 1
ATOM 515 O O . HIS A 1 65 ? -0.575 5.105 -10.620 1.00 89.75 65 HIS 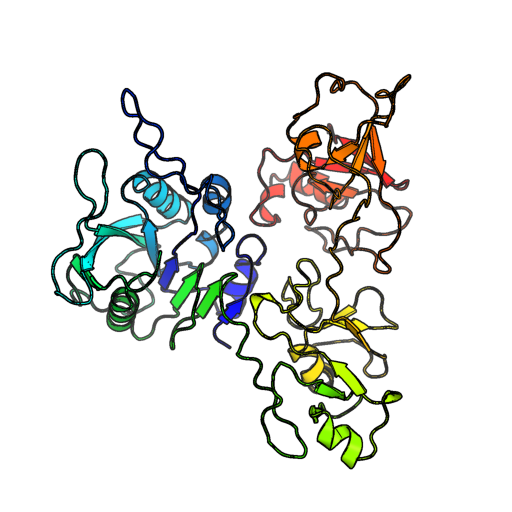A O 1
ATOM 521 N N . ALA A 1 66 ? 0.553 6.191 -12.232 1.00 83.88 66 ALA A N 1
ATOM 522 C CA . ALA A 1 66 ? -0.522 6.074 -13.204 1.00 83.88 66 ALA A CA 1
ATOM 523 C C . ALA A 1 66 ? -0.818 4.609 -13.536 1.00 83.88 66 ALA A C 1
ATOM 525 O O . ALA A 1 66 ? -1.975 4.304 -13.797 1.00 83.88 66 ALA A O 1
ATOM 526 N N . ASP A 1 67 ? 0.181 3.725 -13.530 1.00 83.19 67 ASP A N 1
ATOM 527 C CA . ASP A 1 67 ? 0.052 2.298 -13.850 1.00 83.19 67 ASP A CA 1
ATOM 528 C C . ASP A 1 67 ? -0.595 1.456 -12.741 1.00 83.19 67 ASP A C 1
ATOM 530 O O . ASP A 1 67 ? -1.000 0.326 -13.000 1.00 83.19 67 ASP A O 1
ATOM 534 N N . LEU A 1 68 ? -0.784 2.004 -11.538 1.00 85.44 68 LEU A N 1
ATOM 535 C CA . LEU A 1 68 ? -1.537 1.322 -10.487 1.00 85.44 68 LEU A CA 1
ATOM 536 C C . LEU A 1 68 ? -2.980 1.059 -10.937 1.00 85.44 68 LEU A C 1
ATOM 538 O O . LEU A 1 68 ? -3.661 1.944 -11.458 1.00 85.44 68 LEU A O 1
ATOM 542 N N . ASN A 1 69 ? -3.466 -0.153 -10.676 1.00 87.44 69 ASN A N 1
ATOM 543 C CA . ASN A 1 69 ? -4.806 -0.603 -11.049 1.00 87.44 69 ASN A CA 1
ATOM 544 C C . ASN A 1 69 ? -5.839 -0.153 -10.002 1.00 87.44 69 ASN A C 1
ATOM 546 O O . ASN A 1 69 ? -6.494 -0.971 -9.356 1.00 87.44 69 ASN A O 1
ATOM 550 N N . LEU A 1 70 ? -5.934 1.155 -9.746 1.00 93.25 70 LEU A N 1
ATOM 551 C CA . LEU A 1 70 ? -6.793 1.696 -8.682 1.00 93.25 70 LEU A CA 1
ATOM 552 C C . LEU A 1 70 ? -8.285 1.665 -9.055 1.00 93.25 70 LEU A C 1
ATOM 554 O O . LEU A 1 70 ? -9.144 1.803 -8.181 1.00 93.25 70 LEU A O 1
ATOM 558 N N . GLU A 1 71 ? -8.624 1.438 -10.325 1.00 92.25 71 GLU A N 1
ATOM 559 C CA . GLU A 1 71 ? -10.000 1.283 -10.800 1.00 92.25 71 GLU A CA 1
ATOM 560 C C . GLU A 1 71 ? -10.728 0.085 -10.181 1.00 92.25 71 GLU A C 1
ATOM 562 O O . GLU A 1 71 ? -11.954 0.144 -10.050 1.00 92.25 71 GLU A O 1
ATOM 567 N N . VAL A 1 72 ? -10.022 -0.982 -9.783 1.00 90.44 72 VAL A N 1
ATOM 568 C CA . VAL A 1 72 ? -10.663 -2.184 -9.208 1.00 90.44 72 VAL A CA 1
ATOM 569 C C . VAL A 1 72 ? -11.096 -1.987 -7.762 1.00 90.44 72 VAL A C 1
ATOM 571 O O . VAL A 1 72 ? -11.951 -2.729 -7.285 1.00 90.44 72 VAL A O 1
ATOM 574 N N . LEU A 1 73 ? -10.542 -0.990 -7.067 1.00 90.06 73 LEU A N 1
ATOM 575 C CA . LEU A 1 73 ? -10.802 -0.755 -5.646 1.00 90.06 73 LEU A CA 1
ATOM 576 C C . LEU A 1 73 ? -12.255 -0.391 -5.357 1.00 90.06 73 LEU A C 1
ATOM 578 O O . LEU A 1 73 ? -12.723 -0.616 -4.246 1.00 90.06 73 LEU A O 1
ATOM 582 N N . SER A 1 74 ? -12.961 0.167 -6.339 1.00 88.06 74 SER A N 1
ATOM 583 C CA . SER A 1 74 ? -14.352 0.569 -6.188 1.00 88.06 74 SER A CA 1
ATOM 584 C C . SER A 1 74 ? -15.128 0.389 -7.486 1.00 88.06 74 SER A C 1
ATOM 586 O O . SER A 1 74 ? -14.676 0.777 -8.571 1.00 88.06 74 SER A O 1
ATOM 588 N N . SER A 1 75 ? -16.329 -0.170 -7.366 1.00 83.69 75 SER A N 1
ATOM 589 C CA . SER A 1 75 ? -17.318 -0.218 -8.447 1.00 83.69 75 SER A CA 1
ATOM 590 C C . SER A 1 75 ? -18.165 1.059 -8.503 1.00 83.69 75 SER A C 1
ATOM 592 O O . SER A 1 75 ? -18.489 1.524 -9.596 1.00 83.69 75 SER A O 1
ATOM 594 N N . ARG A 1 76 ? -18.477 1.643 -7.338 1.00 87.38 76 ARG A N 1
ATOM 595 C CA . ARG A 1 76 ? -19.162 2.927 -7.133 1.00 87.38 76 ARG A CA 1
ATOM 596 C C . ARG A 1 76 ? -18.649 3.550 -5.837 1.00 87.38 76 ARG A C 1
ATOM 598 O O . ARG A 1 76 ? -18.506 2.833 -4.850 1.00 87.38 76 ARG A O 1
ATOM 605 N N . GLY A 1 77 ? -18.408 4.857 -5.830 1.00 91.56 77 GLY A N 1
ATOM 606 C CA . GLY A 1 77 ? -17.930 5.536 -4.629 1.00 91.56 77 GLY A CA 1
ATOM 607 C C . GLY A 1 77 ? -17.171 6.823 -4.907 1.00 91.56 77 GLY A C 1
ATOM 608 O O . GLY A 1 77 ? -17.290 7.418 -5.984 1.00 91.56 77 GLY A O 1
ATOM 609 N N . PHE A 1 78 ? -16.373 7.245 -3.929 1.00 94.50 78 PHE A N 1
ATOM 610 C CA . PHE A 1 78 ? -15.605 8.487 -3.964 1.00 94.50 78 PHE A CA 1
ATOM 611 C C . PHE A 1 78 ? -14.101 8.234 -3.863 1.00 94.50 78 PHE A C 1
ATOM 613 O O . PHE A 1 78 ? -13.647 7.380 -3.104 1.00 94.50 78 PHE A O 1
ATOM 620 N N . PHE A 1 79 ? -13.325 9.021 -4.606 1.00 96.94 79 PHE A N 1
ATOM 621 C CA . PHE A 1 79 ? -11.865 8.990 -4.577 1.00 96.94 79 PHE A CA 1
ATOM 622 C C . PHE A 1 79 ? -11.320 10.371 -4.228 1.00 96.94 79 PHE A C 1
ATOM 624 O O . PHE A 1 79 ? -11.600 11.354 -4.917 1.00 96.94 79 PHE A O 1
ATOM 631 N N . PHE A 1 80 ? -10.516 10.430 -3.176 1.00 97.62 80 PHE A N 1
ATOM 632 C CA . PHE A 1 80 ? -9.837 11.614 -2.680 1.00 97.62 80 PHE A CA 1
ATOM 633 C C . PHE A 1 80 ? -8.347 11.480 -2.995 1.00 97.62 80 PHE A C 1
ATOM 635 O O . PHE A 1 80 ? -7.661 10.633 -2.429 1.00 97.62 80 PHE A O 1
ATOM 642 N N . LEU A 1 81 ? -7.847 12.288 -3.929 1.00 97.62 81 LEU A N 1
ATOM 643 C CA . LEU A 1 81 ? -6.459 12.230 -4.390 1.00 97.62 81 LEU A CA 1
ATOM 644 C C . LEU A 1 81 ? -5.719 13.514 -4.025 1.00 97.62 81 LEU A C 1
ATOM 646 O O . LEU A 1 81 ? -6.004 14.578 -4.587 1.00 97.62 81 LEU A O 1
ATOM 650 N N . TRP A 1 82 ? -4.766 13.416 -3.100 1.00 96.38 82 TRP A N 1
ATOM 651 C CA . TRP A 1 82 ? -3.849 14.515 -2.823 1.00 96.38 82 TRP A CA 1
ATOM 652 C C . TRP A 1 82 ? -2.983 14.801 -4.043 1.00 96.38 82 TRP A C 1
ATOM 654 O O . TRP A 1 82 ? -2.513 13.895 -4.734 1.00 96.38 82 TRP A O 1
ATOM 664 N N . SER A 1 83 ? -2.770 16.084 -4.315 1.00 92.69 83 SER A N 1
ATOM 665 C CA . SER A 1 83 ? -1.906 16.531 -5.396 1.00 92.69 83 SER A CA 1
ATOM 666 C C . SER A 1 83 ? -1.227 17.842 -5.033 1.00 92.69 83 SER A C 1
ATOM 668 O O . SER A 1 83 ? -1.766 18.696 -4.328 1.00 92.69 83 SER A O 1
ATOM 670 N N . LEU A 1 84 ? -0.045 18.048 -5.604 1.00 86.31 84 LEU A N 1
ATOM 671 C CA . LEU A 1 84 ? 0.494 19.393 -5.733 1.00 86.31 84 LEU A CA 1
ATOM 672 C C . LEU A 1 84 ? -0.304 20.165 -6.778 1.00 86.31 84 LEU A C 1
ATOM 674 O O . LEU A 1 84 ? -0.821 19.582 -7.736 1.00 86.31 84 LEU A O 1
ATOM 678 N N . LYS A 1 85 ? -0.346 21.491 -6.633 1.00 85.31 85 LYS A N 1
ATOM 679 C CA . LYS A 1 85 ? -1.033 22.360 -7.593 1.00 85.31 85 LYS A CA 1
ATOM 680 C C . LYS A 1 85 ? -0.463 22.223 -9.010 1.00 85.31 85 LYS A C 1
ATOM 682 O O . LYS A 1 85 ? -1.228 22.151 -9.964 1.00 85.31 85 LYS A O 1
ATOM 687 N N . SER A 1 86 ? 0.858 22.096 -9.140 1.00 83.25 86 SER A N 1
ATOM 688 C CA . SER A 1 86 ? 1.547 21.882 -10.423 1.00 83.25 86 SER A CA 1
ATOM 689 C C . SER A 1 86 ? 1.227 20.538 -11.090 1.00 83.25 86 SER A C 1
ATOM 691 O O . SER A 1 86 ? 1.448 20.380 -12.286 1.00 83.25 86 SER A O 1
ATOM 693 N N . LEU A 1 87 ? 0.691 19.569 -10.340 1.00 89.44 87 LEU A N 1
ATOM 694 C CA . LEU A 1 87 ? 0.316 18.242 -10.835 1.00 89.44 87 LEU A CA 1
ATOM 695 C C . LEU A 1 87 ? -1.205 18.052 -10.938 1.00 89.44 87 LEU A C 1
ATOM 697 O O . LEU A 1 87 ? -1.662 16.931 -11.156 1.00 89.44 87 LEU A O 1
ATOM 701 N N . GLU A 1 88 ? -2.003 19.119 -10.833 1.00 91.94 88 GLU A N 1
ATOM 702 C CA . GLU A 1 88 ? -3.467 19.015 -10.864 1.00 91.94 88 GLU A CA 1
ATOM 703 C C . GLU A 1 88 ? -3.980 18.332 -12.142 1.00 91.94 88 GLU A C 1
ATOM 705 O O . GLU A 1 88 ? -4.812 17.427 -12.071 1.00 91.94 88 GLU A O 1
ATOM 710 N N . ASP A 1 89 ? -3.451 18.699 -13.312 1.00 92.75 89 ASP A N 1
ATOM 711 C CA . ASP A 1 89 ? -3.859 18.088 -14.582 1.00 92.75 89 ASP A CA 1
ATOM 712 C C . ASP A 1 89 ? -3.522 16.598 -14.648 1.00 92.75 89 ASP A C 1
ATOM 714 O O . ASP A 1 89 ? -4.279 15.800 -15.211 1.00 92.75 89 ASP A O 1
ATOM 718 N N . TYR A 1 90 ? -2.394 16.208 -14.055 1.00 94.12 90 TYR A N 1
ATOM 719 C CA . TYR A 1 90 ? -2.015 14.810 -13.910 1.00 94.12 90 TYR A CA 1
ATOM 720 C C . TYR A 1 90 ? -2.983 14.068 -12.980 1.00 94.12 90 TYR A C 1
ATOM 722 O O . TYR A 1 90 ? -3.500 13.016 -13.359 1.00 94.12 90 TYR A O 1
ATOM 730 N N . ALA A 1 91 ? -3.306 14.636 -11.818 1.00 95.81 91 ALA A N 1
ATOM 731 C CA . ALA A 1 91 ? -4.253 14.049 -10.874 1.00 95.81 91 ALA A CA 1
ATOM 732 C C . ALA A 1 91 ? -5.661 13.908 -11.486 1.00 95.81 91 ALA A C 1
ATOM 734 O O . ALA A 1 91 ? -6.295 12.859 -11.359 1.00 95.81 91 ALA A O 1
ATOM 735 N N . ARG A 1 92 ? -6.126 14.906 -12.253 1.00 96.50 92 ARG A N 1
ATOM 736 C CA . ARG A 1 92 ? -7.388 14.836 -13.016 1.00 96.50 92 ARG A CA 1
ATOM 737 C C . ARG A 1 92 ? -7.374 13.719 -14.061 1.00 96.50 92 ARG A C 1
ATOM 739 O O . ARG A 1 92 ? -8.398 13.066 -14.261 1.00 96.50 92 ARG A O 1
ATOM 746 N N . ARG A 1 93 ? -6.245 13.501 -14.749 1.00 95.50 93 ARG A N 1
ATOM 747 C CA . ARG A 1 93 ? -6.078 12.366 -15.677 1.00 95.50 93 ARG A CA 1
ATOM 748 C C . ARG A 1 93 ? -6.129 11.028 -14.942 1.00 95.50 93 ARG A C 1
ATOM 750 O O . ARG A 1 93 ? -6.785 10.122 -15.444 1.00 95.50 93 ARG A O 1
ATOM 757 N N . CYS A 1 94 ? -5.508 10.927 -13.768 1.00 95.75 94 CYS A N 1
ATOM 758 C CA . CYS A 1 94 ? -5.560 9.722 -12.938 1.00 95.75 94 CYS A CA 1
ATOM 759 C C . CYS A 1 94 ? -6.999 9.387 -12.529 1.00 95.75 94 CYS A C 1
ATOM 761 O O . CYS A 1 94 ? -7.447 8.278 -12.790 1.00 95.75 94 CYS A O 1
ATOM 763 N N . LEU A 1 95 ? -7.767 10.355 -12.006 1.00 96.44 95 LEU A N 1
ATOM 764 C CA . LEU A 1 95 ? -9.180 10.128 -11.664 1.00 96.44 95 LEU A CA 1
ATOM 765 C C . LEU A 1 95 ? -9.980 9.589 -12.858 1.00 96.44 95 LEU A C 1
ATOM 767 O O . LEU A 1 95 ? -10.682 8.590 -12.717 1.00 96.44 95 LEU A O 1
ATOM 771 N N . ARG A 1 96 ? -9.812 10.187 -14.049 1.00 95.38 96 ARG A N 1
ATOM 772 C CA . ARG A 1 96 ? -10.469 9.700 -15.273 1.00 95.38 96 ARG A CA 1
ATOM 773 C C . ARG A 1 96 ? -10.038 8.284 -15.647 1.00 95.38 96 ARG A C 1
ATOM 775 O O . ARG A 1 96 ? -10.903 7.484 -15.985 1.00 95.38 96 ARG A O 1
ATOM 782 N N . LYS A 1 97 ? -8.737 7.972 -15.575 1.00 94.12 97 LYS A N 1
ATOM 783 C CA . LYS A 1 97 ? -8.212 6.619 -15.828 1.00 94.12 97 LYS A CA 1
ATOM 784 C C . LYS A 1 97 ? -8.870 5.604 -14.893 1.00 94.12 97 LYS A C 1
ATOM 786 O O . LYS A 1 97 ? -9.334 4.572 -15.356 1.00 94.12 97 LYS A O 1
ATOM 791 N N . TYR A 1 98 ? -8.986 5.937 -13.609 1.00 93.94 98 TYR A N 1
ATOM 792 C CA . TYR A 1 98 ? -9.558 5.047 -12.598 1.00 93.94 98 TYR A CA 1
ATOM 793 C C . TYR A 1 98 ? -11.100 4.933 -12.667 1.00 93.94 98 TYR A C 1
ATOM 795 O O . TYR A 1 98 ? -11.722 4.197 -11.890 1.00 93.94 98 TYR A O 1
ATOM 803 N N . GLY A 1 99 ? -11.734 5.652 -13.602 1.00 94.50 99 GLY A N 1
ATOM 804 C CA . GLY A 1 99 ? -13.179 5.650 -13.829 1.00 94.50 99 GLY A CA 1
ATOM 805 C C . GLY A 1 99 ? -13.966 6.623 -12.950 1.00 94.50 99 GLY A C 1
ATOM 806 O O . GLY A 1 99 ? -15.180 6.477 -12.834 1.00 94.50 99 GLY A O 1
ATOM 807 N N . TYR A 1 100 ? -13.307 7.603 -12.328 1.00 96.00 100 TYR A N 1
ATOM 808 C CA . TYR A 1 100 ? -13.952 8.626 -11.507 1.00 96.00 100 TYR A CA 1
ATOM 809 C C . TYR A 1 100 ? -14.145 9.920 -12.302 1.00 96.00 100 TYR A C 1
ATOM 811 O O . TYR A 1 100 ? -13.204 10.502 -12.852 1.00 96.00 100 TYR A O 1
ATOM 819 N N . GLN A 1 101 ? -15.374 10.422 -12.303 1.00 95.06 101 GLN A N 1
ATOM 820 C CA . GLN A 1 101 ? -15.691 11.770 -12.736 1.00 95.06 101 GLN A CA 1
ATOM 821 C C . GLN A 1 101 ? -15.185 12.765 -11.692 1.00 95.06 101 GLN A C 1
ATOM 823 O O . GLN A 1 101 ? -15.528 12.683 -10.514 1.00 95.06 101 GLN A O 1
ATOM 828 N N . TYR A 1 102 ? -14.377 13.728 -12.128 1.00 95.75 102 TYR A N 1
ATOM 829 C CA . TYR A 1 102 ? -13.965 14.841 -11.280 1.00 95.75 102 TYR A CA 1
ATOM 830 C C . TYR A 1 102 ? -15.187 15.659 -10.843 1.00 95.75 102 TYR A C 1
ATOM 832 O O . TYR A 1 102 ? -15.974 16.091 -11.686 1.00 95.75 102 TYR A O 1
ATOM 840 N N . LEU A 1 103 ? -15.310 15.895 -9.537 1.00 92.06 103 LEU A N 1
ATOM 841 C CA . LEU A 1 103 ? -16.371 16.712 -8.956 1.00 92.06 103 LEU A CA 1
ATOM 842 C C . LEU A 1 103 ? -15.867 18.098 -8.566 1.00 92.06 103 LEU A C 1
ATOM 844 O O . LEU A 1 103 ? -16.442 19.105 -8.973 1.00 92.06 103 LEU A O 1
ATOM 848 N N . ARG A 1 104 ? -14.825 18.151 -7.731 1.00 92.88 104 ARG A N 1
ATOM 849 C CA . ARG A 1 104 ? -14.282 19.401 -7.185 1.00 92.88 104 ARG A CA 1
ATOM 850 C C . ARG A 1 104 ? -12.881 19.210 -6.617 1.00 92.88 104 ARG A C 1
ATOM 852 O O . ARG A 1 104 ? -12.385 18.090 -6.514 1.00 92.88 104 ARG A O 1
ATOM 859 N N . THR A 1 105 ? -12.285 20.314 -6.192 1.00 95.38 105 THR A N 1
ATOM 860 C CA . THR A 1 105 ? -11.020 20.346 -5.458 1.00 95.38 105 THR A CA 1
ATOM 861 C C . THR A 1 105 ? -11.260 20.965 -4.085 1.00 95.38 105 THR A C 1
ATOM 863 O O . THR A 1 105 ? -11.913 22.000 -3.999 1.00 95.38 105 THR A O 1
ATOM 866 N N . LEU A 1 106 ? -10.736 20.344 -3.032 1.00 94.62 106 LEU A N 1
ATOM 867 C CA . LEU A 1 106 ? -10.645 20.919 -1.690 1.00 94.62 106 LEU A CA 1
ATOM 868 C C . LEU A 1 106 ? -9.240 21.503 -1.500 1.00 94.62 106 LEU A C 1
ATOM 870 O O . LEU A 1 106 ? -8.266 20.953 -2.021 1.00 94.62 106 LEU A O 1
ATOM 874 N N . SER A 1 107 ? -9.129 22.603 -0.763 1.00 94.25 107 SER A N 1
ATOM 875 C CA . SER A 1 107 ? -7.851 23.269 -0.490 1.00 94.25 107 SER A CA 1
ATOM 876 C C . SER A 1 107 ? -7.497 23.144 0.982 1.00 94.25 107 SER A C 1
ATOM 878 O O . SER A 1 107 ? -8.197 23.685 1.835 1.00 94.25 107 SER A O 1
ATOM 880 N N . TRP A 1 108 ? -6.390 22.473 1.291 1.00 93.06 108 TRP A N 1
ATOM 881 C CA . TRP A 1 108 ? -5.829 22.505 2.636 1.00 93.06 108 TRP A CA 1
ATOM 882 C C . TRP A 1 108 ? -4.962 23.747 2.803 1.00 93.06 108 TRP A C 1
ATOM 884 O O . TRP A 1 108 ? -3.840 23.794 2.303 1.00 93.06 108 TRP A O 1
ATOM 894 N N . VAL A 1 109 ? -5.474 24.737 3.530 1.00 91.69 109 VAL A N 1
ATOM 895 C CA . VAL A 1 109 ? -4.729 25.922 3.952 1.00 91.69 109 VAL A CA 1
ATOM 896 C C . VAL A 1 109 ? -3.835 25.541 5.128 1.00 91.69 109 VAL A C 1
ATOM 898 O O . VAL A 1 109 ? -4.307 25.180 6.212 1.00 91.69 109 VAL A O 1
ATOM 901 N N . LYS A 1 110 ? -2.523 25.618 4.905 1.00 89.06 110 LYS A N 1
ATOM 902 C CA . LYS A 1 110 ? -1.516 25.267 5.902 1.00 89.06 110 LYS A CA 1
ATOM 903 C C . LYS A 1 110 ? -1.444 26.357 6.957 1.00 89.06 110 LYS A C 1
ATOM 905 O O . LYS A 1 110 ? -1.212 27.521 6.639 1.00 89.06 110 LYS A O 1
ATOM 910 N N . MET A 1 111 ? -1.594 25.969 8.215 1.00 88.12 111 MET A N 1
ATOM 911 C CA . MET A 1 111 ? -1.540 26.881 9.353 1.00 88.12 111 MET A CA 1
ATOM 912 C C . MET A 1 111 ? -0.244 26.676 10.139 1.00 88.12 111 MET A C 1
ATOM 914 O O . MET A 1 111 ? 0.228 25.551 10.309 1.00 88.12 111 MET A O 1
ATOM 918 N N . LEU A 1 112 ? 0.344 27.763 10.635 1.00 84.25 112 LEU A N 1
ATOM 919 C CA . LEU A 1 112 ? 1.480 27.715 11.550 1.00 84.25 112 LEU A CA 1
ATOM 920 C C . LEU A 1 112 ? 1.002 27.226 12.930 1.00 84.25 112 LEU A C 1
ATOM 922 O O . LEU A 1 112 ? 0.193 27.925 13.548 1.00 84.25 112 LEU A O 1
ATOM 926 N N . PRO A 1 113 ? 1.527 26.102 13.462 1.00 80.94 113 PRO A N 1
ATOM 927 C CA . PRO A 1 113 ? 0.989 25.471 14.671 1.00 80.94 113 PRO A CA 1
ATOM 928 C C . PRO A 1 113 ? 0.930 26.393 15.896 1.00 80.94 113 PRO A C 1
ATOM 930 O O . PRO A 1 113 ? -0.007 26.326 16.679 1.00 80.94 113 PRO A O 1
ATOM 933 N N . LYS A 1 114 ? 1.928 27.274 16.063 1.00 82.12 114 LYS A N 1
ATOM 934 C CA . LYS A 1 114 ? 2.046 28.149 17.244 1.00 82.12 114 LYS A CA 1
ATOM 935 C C . LYS A 1 114 ? 1.220 29.430 17.159 1.00 82.12 114 LYS A C 1
ATOM 937 O O . LYS A 1 114 ? 0.814 29.954 18.186 1.00 82.12 114 LYS A O 1
ATOM 942 N N . SER A 1 115 ? 1.052 29.986 15.960 1.00 85.19 115 SER A N 1
ATOM 943 C CA . SER A 1 115 ? 0.464 31.320 15.782 1.00 85.19 115 SER A CA 1
ATOM 944 C C . SER A 1 115 ? -0.940 31.296 15.191 1.00 85.19 115 SER A C 1
ATOM 946 O O . SER A 1 115 ? -1.595 32.334 15.194 1.00 85.19 115 SER A O 1
ATOM 948 N N . GLY A 1 116 ? -1.383 30.163 14.633 1.00 82.88 116 GLY A N 1
ATOM 949 C CA . GLY A 1 116 ? -2.663 30.069 13.931 1.00 82.88 116 GLY A CA 1
ATOM 950 C C . GLY A 1 116 ? -2.746 30.975 12.698 1.00 82.88 116 GLY A C 1
ATOM 951 O O . GLY A 1 116 ? -3.837 31.254 12.216 1.00 82.88 116 GLY A O 1
ATOM 952 N N . LYS A 1 117 ? -1.610 31.470 12.190 1.00 88.00 117 LYS A N 1
ATOM 953 C CA . LYS A 1 117 ? -1.542 32.250 10.948 1.00 88.00 117 LYS A CA 1
ATOM 954 C C . LYS A 1 117 ? -1.317 31.327 9.756 1.00 88.00 117 LYS A C 1
ATOM 956 O O . LYS A 1 117 ? -0.747 30.248 9.908 1.00 88.00 117 LYS A O 1
ATOM 961 N N . VAL A 1 118 ? -1.710 31.784 8.570 1.00 88.19 118 VAL A N 1
ATOM 962 C CA . VAL A 1 118 ? -1.441 31.078 7.313 1.00 88.19 118 VAL A CA 1
ATOM 963 C C . VAL A 1 118 ? 0.070 30.924 7.117 1.00 88.19 118 VAL A C 1
ATOM 965 O O . VAL A 1 118 ? 0.841 31.867 7.315 1.00 88.19 118 VAL A O 1
ATOM 968 N N . HIS A 1 119 ? 0.493 29.714 6.769 1.00 84.00 119 HIS A N 1
ATOM 969 C CA . HIS A 1 119 ? 1.865 29.403 6.410 1.00 84.00 119 HIS A CA 1
ATOM 970 C C . HIS A 1 119 ? 2.167 29.935 5.008 1.00 84.00 119 HIS A C 1
ATOM 972 O O . HIS A 1 119 ? 1.443 29.644 4.062 1.00 84.00 119 HIS A O 1
ATOM 978 N N . ASN A 1 120 ? 3.279 30.652 4.870 1.00 82.31 120 ASN A N 1
ATOM 979 C CA . ASN A 1 120 ? 3.748 31.171 3.591 1.00 82.31 120 ASN A CA 1
ATOM 980 C C . ASN A 1 120 ? 4.970 30.372 3.137 1.00 82.31 120 ASN A C 1
ATOM 982 O O . ASN A 1 120 ? 6.099 30.669 3.530 1.00 82.31 120 ASN A O 1
ATOM 986 N N . GLY A 1 121 ? 4.731 29.331 2.342 1.00 74.00 121 GLY A N 1
ATOM 987 C CA . GLY A 1 121 ? 5.780 28.505 1.758 1.00 74.00 121 GLY A CA 1
ATOM 988 C C . GLY A 1 121 ? 6.459 29.172 0.562 1.00 74.00 121 GLY A C 1
ATOM 989 O O . GLY A 1 121 ? 5.919 30.092 -0.058 1.00 74.00 121 GLY A O 1
ATOM 990 N N . HIS A 1 122 ? 7.642 28.671 0.209 1.00 68.75 122 HIS A N 1
ATOM 991 C CA . HIS A 1 122 ? 8.379 29.115 -0.972 1.00 68.75 122 HIS A CA 1
ATOM 992 C C . HIS A 1 122 ? 7.624 28.703 -2.237 1.00 68.75 122 HIS A C 1
ATOM 994 O O . HIS A 1 122 ? 7.378 27.518 -2.452 1.00 68.75 122 HIS A O 1
ATOM 1000 N N . GLY A 1 123 ? 7.273 29.679 -3.066 1.00 67.00 123 GLY A N 1
ATOM 1001 C CA . GLY A 1 123 ? 6.758 29.461 -4.411 1.00 67.00 123 GLY A CA 1
ATOM 1002 C C . GLY A 1 123 ? 7.411 30.438 -5.375 1.00 67.00 123 GLY A C 1
ATOM 1003 O O . GLY A 1 123 ? 7.931 31.468 -4.947 1.00 67.00 123 GLY A O 1
ATOM 1004 N N . TYR A 1 124 ? 7.442 30.074 -6.655 1.00 66.06 124 TYR A N 1
ATOM 1005 C CA . TYR A 1 124 ? 8.209 30.812 -7.655 1.00 66.06 124 TYR A CA 1
ATOM 1006 C C . TYR A 1 124 ? 7.569 32.169 -7.984 1.00 66.06 124 TYR A C 1
ATOM 1008 O O . TYR A 1 124 ? 8.194 33.211 -7.816 1.00 66.06 124 TYR A O 1
ATOM 1016 N N . TYR A 1 125 ? 6.293 32.169 -8.385 1.00 75.44 125 TYR A N 1
ATOM 1017 C CA . TYR A 1 125 ? 5.543 33.399 -8.684 1.00 75.44 125 TYR A CA 1
ATOM 1018 C C . TYR A 1 125 ? 4.809 33.969 -7.464 1.00 75.44 125 TYR A C 1
ATOM 1020 O O . TYR A 1 125 ? 4.737 35.180 -7.277 1.00 75.44 125 TYR A O 1
ATOM 1028 N N . PHE A 1 126 ? 4.252 33.090 -6.630 1.00 79.75 126 PHE A N 1
ATOM 1029 C CA . PHE A 1 126 ? 3.498 33.441 -5.429 1.00 79.75 126 PHE A CA 1
ATOM 1030 C C . PHE A 1 126 ? 3.844 32.465 -4.314 1.00 79.75 126 PHE A C 1
ATOM 1032 O O . PHE A 1 126 ? 4.107 31.294 -4.580 1.00 79.75 126 PHE A O 1
ATOM 1039 N N . GLN A 1 127 ? 3.789 32.924 -3.065 1.00 81.69 127 GLN A N 1
ATOM 1040 C CA . GLN A 1 127 ? 3.986 32.051 -1.909 1.00 81.69 127 GLN A CA 1
ATOM 1041 C C . GLN A 1 127 ? 2.928 30.940 -1.877 1.00 81.69 127 GLN A C 1
ATOM 1043 O O . GLN A 1 127 ? 1.740 31.172 -2.117 1.00 81.69 127 GLN A O 1
ATOM 1048 N N . HIS A 1 128 ? 3.358 29.718 -1.572 1.00 83.25 128 HIS A N 1
ATOM 1049 C CA . HIS A 1 128 ? 2.471 28.561 -1.512 1.00 83.25 128 HIS A CA 1
ATOM 1050 C C . HIS A 1 128 ? 1.942 28.366 -0.092 1.00 83.25 128 HIS A C 1
ATOM 1052 O O . HIS A 1 128 ? 2.680 27.988 0.815 1.00 83.25 128 HIS A O 1
ATOM 1058 N N . ALA A 1 129 ? 0.643 28.605 0.081 1.00 86.06 129 ALA A N 1
ATOM 1059 C CA . ALA A 1 129 ? -0.041 28.492 1.368 1.00 86.06 129 ALA A CA 1
ATOM 1060 C C . ALA A 1 129 ? -0.956 27.263 1.490 1.00 86.06 129 ALA A C 1
ATOM 1062 O O . ALA A 1 129 ? -1.485 26.999 2.570 1.00 86.06 129 ALA A O 1
ATOM 1063 N N . HIS A 1 130 ? -1.164 26.513 0.403 1.00 88.62 130 HIS A N 1
ATOM 1064 C CA . HIS A 1 130 ? -2.093 25.388 0.396 1.00 88.62 130 HIS A CA 1
ATOM 1065 C C . HIS A 1 130 ? -1.624 24.202 -0.450 1.00 88.62 130 HIS A C 1
ATOM 1067 O O . HIS A 1 130 ? -0.810 24.348 -1.363 1.00 88.62 130 HIS A O 1
ATOM 1073 N N . GLU A 1 131 ? -2.173 23.031 -0.139 1.00 91.00 131 GLU A N 1
ATOM 1074 C CA . GLU A 1 131 ? -2.165 21.836 -0.989 1.00 91.00 131 GLU A CA 1
ATOM 1075 C C . GLU A 1 131 ? -3.588 21.521 -1.456 1.00 91.00 131 GLU A C 1
ATOM 1077 O O . GLU A 1 131 ? -4.558 21.966 -0.837 1.00 91.00 131 GLU A O 1
ATOM 1082 N N . ILE A 1 132 ? -3.720 20.775 -2.555 1.00 94.75 132 ILE A N 1
ATOM 1083 C CA . ILE A 1 132 ? -5.024 20.456 -3.139 1.00 94.75 132 ILE A CA 1
ATOM 1084 C C . ILE A 1 132 ? -5.371 18.975 -2.971 1.00 94.75 132 ILE A C 1
ATOM 1086 O O . ILE A 1 132 ? -4.521 18.096 -3.108 1.00 94.75 132 ILE A O 1
ATOM 1090 N N . LEU A 1 133 ? -6.650 18.709 -2.726 1.00 96.75 133 LEU A N 1
ATOM 1091 C CA . LEU A 1 133 ? -7.237 17.377 -2.643 1.00 96.75 133 LEU A CA 1
ATOM 1092 C C . LEU A 1 133 ? -8.357 17.278 -3.679 1.00 96.75 133 LEU A C 1
ATOM 1094 O O . LEU A 1 133 ? -9.395 17.930 -3.555 1.00 96.75 133 LEU A O 1
ATOM 1098 N N . LEU A 1 134 ? -8.142 16.503 -4.737 1.00 97.62 134 LEU A N 1
ATOM 1099 C CA . LEU A 1 134 ? -9.149 16.311 -5.775 1.00 97.62 134 LEU A CA 1
ATOM 1100 C C . LEU A 1 134 ? -10.185 15.291 -5.307 1.00 97.62 134 LEU A C 1
ATOM 1102 O O . LEU A 1 134 ? -9.826 14.258 -4.747 1.00 97.62 134 LEU A O 1
ATOM 1106 N N . VAL A 1 135 ? -11.457 15.563 -5.596 1.00 96.25 135 VAL A N 1
ATOM 1107 C CA . VAL A 1 135 ? -12.585 14.676 -5.298 1.00 96.25 135 VAL A CA 1
ATOM 1108 C C . VAL A 1 135 ? -13.157 14.149 -6.607 1.00 96.25 135 VAL A C 1
ATOM 1110 O O . VAL A 1 135 ? -13.633 14.924 -7.443 1.00 96.25 135 VAL A O 1
ATOM 1113 N N . GLY A 1 136 ? -13.116 12.834 -6.783 1.00 95.94 136 GLY A N 1
ATOM 1114 C CA . GLY A 1 136 ? -13.756 12.115 -7.878 1.00 95.94 136 GLY A CA 1
ATOM 1115 C C . GLY A 1 136 ? -14.910 11.243 -7.388 1.00 95.94 136 GLY A C 1
ATOM 1116 O O . GLY A 1 136 ? -14.904 10.795 -6.244 1.00 95.94 136 GLY A O 1
ATOM 1117 N N . CYS A 1 137 ? -15.881 10.975 -8.257 1.00 94.50 137 CYS A N 1
ATOM 1118 C CA . CYS A 1 137 ? -16.971 10.036 -8.003 1.00 94.50 137 CYS A CA 1
ATOM 1119 C C . CYS A 1 137 ? -17.116 9.041 -9.155 1.00 94.50 137 CYS A C 1
ATOM 1121 O O . CYS A 1 137 ? -16.978 9.409 -10.320 1.00 94.50 137 CYS A O 1
ATOM 1123 N N . LYS A 1 138 ? -17.365 7.776 -8.823 1.00 93.31 138 LYS A N 1
ATOM 1124 C CA . LYS A 1 138 ? -17.581 6.681 -9.768 1.00 93.31 138 LYS A CA 1
ATOM 1125 C C . LYS A 1 138 ? -19.009 6.161 -9.626 1.00 93.31 138 LYS A C 1
ATOM 1127 O O . LYS A 1 138 ? -19.476 5.916 -8.512 1.00 93.31 138 LYS A O 1
ATOM 1132 N N . GLY A 1 139 ? -19.683 5.983 -10.761 1.00 86.75 139 GLY A N 1
ATOM 1133 C CA . GLY A 1 139 ? -21.134 5.775 -10.820 1.00 86.75 139 GLY A CA 1
ATOM 1134 C C . GLY A 1 139 ? -21.921 7.086 -10.700 1.00 86.75 139 GLY A C 1
ATOM 1135 O O . GLY A 1 139 ? -21.333 8.157 -10.568 1.00 86.75 139 GLY A O 1
ATOM 1136 N N . ASP A 1 140 ? -23.252 7.006 -10.758 1.00 78.50 140 ASP A N 1
ATOM 1137 C CA . ASP A 1 140 ? -24.112 8.172 -10.526 1.00 78.50 140 ASP A CA 1
ATOM 1138 C C . ASP A 1 140 ? -24.092 8.539 -9.034 1.00 78.50 140 ASP A C 1
ATOM 1140 O O . ASP A 1 140 ? -24.251 7.679 -8.165 1.00 78.50 140 ASP A O 1
ATOM 1144 N N . VAL A 1 141 ? -23.883 9.820 -8.725 1.00 74.00 141 VAL A N 1
ATOM 1145 C CA . VAL A 1 141 ? -23.901 10.363 -7.356 1.00 74.00 141 VAL A CA 1
ATOM 1146 C C . VAL A 1 141 ? -25.254 10.118 -6.673 1.00 74.00 141 VAL A C 1
ATOM 1148 O O . VAL A 1 141 ? -25.300 9.922 -5.460 1.00 74.00 141 VAL A O 1
ATOM 1151 N N . ASN A 1 142 ? -26.348 10.093 -7.436 1.00 72.75 142 ASN A N 1
ATOM 1152 C CA . ASN A 1 142 ? -27.700 9.856 -6.928 1.00 72.75 142 ASN A CA 1
ATOM 1153 C C . ASN A 1 142 ? -28.014 8.364 -6.729 1.00 72.75 142 ASN A C 1
ATOM 1155 O O . ASN A 1 142 ? -28.980 8.032 -6.050 1.00 72.75 142 ASN A O 1
ATOM 1159 N N . GLU A 1 143 ? -27.194 7.469 -7.289 1.00 74.00 143 GLU A N 1
ATOM 1160 C CA . GLU A 1 143 ? -27.339 6.008 -7.186 1.00 74.00 143 GLU A CA 1
ATOM 1161 C C . GLU A 1 143 ? -26.207 5.365 -6.369 1.00 74.00 143 GLU A C 1
ATOM 1163 O O . GLU A 1 143 ? -25.859 4.186 -6.552 1.00 74.00 143 GLU A O 1
ATOM 1168 N N . GLN A 1 144 ? -25.582 6.150 -5.490 1.00 71.56 144 GLN A N 1
ATOM 1169 C CA . GLN A 1 144 ? -24.566 5.640 -4.581 1.00 71.56 144 GLN A CA 1
ATOM 1170 C C . GLN A 1 144 ? -25.197 4.671 -3.584 1.00 71.56 144 GLN A C 1
ATOM 1172 O O . GLN A 1 144 ? -26.265 4.915 -3.029 1.00 71.56 144 GLN A O 1
ATOM 1177 N N . VAL A 1 145 ? -24.501 3.560 -3.350 1.00 62.41 145 VAL A N 1
ATOM 1178 C CA . VAL A 1 145 ? -24.963 2.498 -2.443 1.00 62.41 145 VAL A CA 1
ATOM 1179 C C . VAL A 1 145 ? -24.850 2.938 -0.980 1.00 62.41 145 VAL A C 1
ATOM 1181 O O . VAL A 1 145 ? -25.575 2.444 -0.120 1.00 62.41 145 VAL A O 1
ATOM 1184 N N . VAL A 1 146 ? -23.960 3.892 -0.695 1.00 63.97 146 VAL A N 1
ATOM 1185 C CA . VAL A 1 146 ? -23.724 4.411 0.652 1.00 63.97 146 VAL A CA 1
ATOM 1186 C C . VAL A 1 146 ? -24.394 5.766 0.828 1.00 63.97 146 VAL A C 1
ATOM 1188 O O . VAL A 1 146 ? -24.177 6.687 0.041 1.00 63.97 146 VAL A O 1
ATOM 1191 N N . SER A 1 147 ? -25.161 5.908 1.911 1.00 65.25 147 SER A N 1
ATOM 1192 C CA . SER A 1 147 ? -25.679 7.201 2.354 1.00 65.25 147 SER A CA 1
ATOM 1193 C C . SER A 1 147 ? -24.528 8.111 2.782 1.00 65.25 147 SER A C 1
ATOM 1195 O O . SER A 1 147 ? -23.748 7.743 3.667 1.00 65.25 147 SER A O 1
ATOM 1197 N N . PHE A 1 148 ? -24.447 9.302 2.197 1.00 72.88 148 PHE A N 1
ATOM 1198 C CA . PHE A 1 148 ? -23.458 10.312 2.558 1.00 72.88 148 PHE A CA 1
ATOM 1199 C C . PHE A 1 148 ? -24.132 11.625 2.949 1.00 72.88 148 PHE A C 1
ATOM 1201 O O . PHE A 1 148 ? -25.184 11.992 2.421 1.00 72.88 148 PHE A O 1
ATOM 1208 N N . LEU A 1 149 ? -23.524 12.336 3.894 1.00 68.12 149 LEU A N 1
ATOM 1209 C CA . LEU A 1 149 ? -23.994 13.640 4.338 1.00 68.12 149 LEU A CA 1
ATOM 1210 C C . LEU A 1 149 ? -23.423 14.726 3.426 1.00 68.12 149 LEU A C 1
ATOM 1212 O O . LEU A 1 149 ? -22.239 14.744 3.086 1.00 68.12 149 LEU A O 1
ATOM 1216 N N . THR A 1 150 ? -24.281 15.655 3.012 1.00 76.31 150 THR A N 1
ATOM 1217 C CA . THR A 1 150 ? -23.870 16.810 2.204 1.00 76.31 150 THR A CA 1
ATOM 1218 C C . THR A 1 150 ? -23.681 18.036 3.087 1.00 76.31 150 THR A C 1
ATOM 1220 O O . THR A 1 150 ? -24.305 18.147 4.137 1.00 76.31 150 THR A O 1
ATOM 1223 N N . LYS A 1 151 ? -22.842 18.981 2.639 1.00 78.56 151 LYS A N 1
ATOM 1224 C CA . LYS A 1 151 ? -22.600 20.273 3.318 1.00 78.56 151 LYS A CA 1
ATOM 1225 C C . LYS A 1 151 ? -22.030 20.144 4.740 1.00 78.56 151 LYS A C 1
ATOM 1227 O O . LYS A 1 151 ? -22.228 21.028 5.563 1.00 78.56 151 LYS A O 1
ATOM 1232 N N . VAL A 1 152 ? -21.302 19.059 4.987 1.00 73.75 152 VAL A N 1
ATOM 1233 C CA . VAL A 1 152 ? -20.610 18.777 6.251 1.00 73.75 152 VAL A CA 1
ATOM 1234 C C . VAL A 1 152 ? -19.438 19.734 6.490 1.00 73.75 152 VAL A C 1
ATOM 1236 O O . VAL A 1 152 ? -19.191 20.162 7.608 1.00 73.75 152 VAL 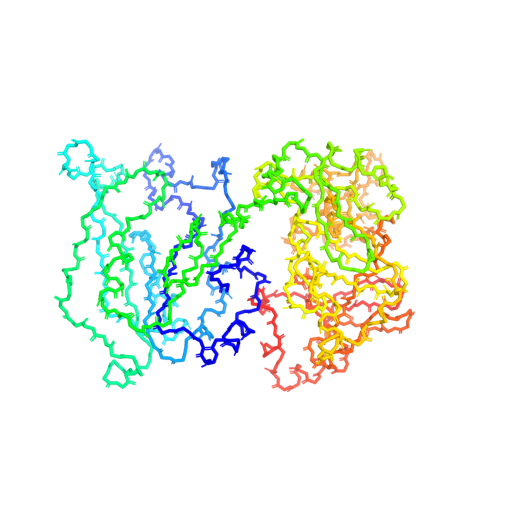A O 1
ATOM 1239 N N . SER A 1 153 ? -18.732 20.112 5.424 1.00 76.06 153 SER A N 1
ATOM 1240 C CA . SER A 1 153 ? -17.599 21.034 5.488 1.00 76.06 153 SER A CA 1
ATOM 1241 C C . SER A 1 153 ? -17.572 21.958 4.272 1.00 76.06 153 SER A C 1
ATOM 1243 O O . SER A 1 153 ? -18.207 21.678 3.245 1.00 76.06 153 SER A O 1
ATOM 1245 N N . SER A 1 154 ? -16.842 23.067 4.397 1.00 83.00 154 SER A N 1
ATOM 1246 C CA . SER A 1 154 ? -16.482 23.929 3.273 1.00 83.00 154 SER A CA 1
ATOM 1247 C C . SER A 1 154 ? -15.420 23.259 2.390 1.00 83.00 154 SER A C 1
ATOM 1249 O O . SER A 1 154 ? -14.868 22.205 2.706 1.00 83.00 154 SER A O 1
ATOM 1251 N N . ASP A 1 155 ? -15.120 23.871 1.249 1.00 87.25 155 ASP A N 1
ATOM 1252 C CA . ASP A 1 155 ? -14.045 23.442 0.350 1.00 87.25 155 ASP A CA 1
ATOM 1253 C C . ASP A 1 155 ? -12.642 23.902 0.793 1.00 87.25 155 ASP A C 1
ATOM 1255 O O . ASP A 1 155 ? -11.650 23.595 0.125 1.00 87.25 155 ASP A O 1
ATOM 1259 N N . ALA A 1 156 ? -12.543 24.588 1.936 1.00 91.38 156 ALA A N 1
ATOM 1260 C CA . ALA A 1 156 ? -11.300 25.051 2.537 1.00 91.38 156 ALA A CA 1
ATOM 1261 C C . ALA A 1 156 ? -11.074 24.378 3.897 1.00 91.38 156 ALA A C 1
ATOM 1263 O O . ALA A 1 156 ? -11.795 24.622 4.863 1.00 91.38 156 ALA A O 1
ATOM 1264 N N . ILE A 1 157 ? -10.030 23.557 3.980 1.00 89.31 157 ILE A N 1
ATOM 1265 C CA . ILE A 1 157 ? -9.644 22.830 5.188 1.00 89.31 157 ILE A CA 1
ATOM 1266 C C . ILE A 1 157 ? -8.492 23.585 5.841 1.00 89.31 157 ILE A C 1
ATOM 1268 O O . ILE A 1 157 ? -7.434 23.744 5.240 1.00 89.31 157 ILE A O 1
ATOM 1272 N N . PHE A 1 158 ? -8.674 24.048 7.073 1.00 87.50 158 PHE A N 1
ATOM 1273 C CA . PHE A 1 158 ? -7.618 24.712 7.835 1.00 87.50 158 PHE A CA 1
ATOM 1274 C C . PHE A 1 158 ? -6.961 23.693 8.762 1.00 87.50 158 PHE A C 1
ATOM 1276 O O . PHE A 1 158 ? -7.634 23.087 9.590 1.00 87.50 158 PHE A O 1
ATOM 1283 N N . GLY A 1 159 ? -5.651 23.491 8.626 1.00 84.81 159 GLY A N 1
ATOM 1284 C CA . GLY A 1 159 ? -4.942 22.487 9.421 1.00 84.81 159 GLY A CA 1
ATOM 1285 C C . GLY A 1 159 ? -3.474 22.830 9.617 1.00 84.81 159 GLY A C 1
ATOM 1286 O O . GLY A 1 159 ? -2.823 23.347 8.704 1.00 84.81 159 GLY A O 1
ATOM 1287 N N . ALA A 1 160 ? -2.956 22.552 10.811 1.00 80.75 160 ALA A N 1
ATOM 1288 C CA . ALA A 1 160 ? -1.550 22.753 11.125 1.00 80.75 160 ALA A CA 1
ATOM 1289 C C . ALA A 1 160 ? -0.672 21.711 10.414 1.00 80.75 160 ALA A C 1
ATOM 1291 O O . ALA A 1 160 ? -1.008 20.530 10.360 1.00 80.75 160 ALA A O 1
ATOM 1292 N N . ALA A 1 161 ? 0.465 22.150 9.870 1.00 70.94 161 ALA A N 1
ATOM 1293 C CA . ALA A 1 161 ? 1.491 21.245 9.357 1.00 70.94 161 ALA A CA 1
ATOM 1294 C C . ALA A 1 161 ? 2.469 20.913 10.494 1.00 70.94 161 ALA A C 1
ATOM 1296 O O . ALA A 1 161 ? 3.180 21.799 10.969 1.00 70.94 161 ALA A O 1
ATOM 1297 N N . HIS A 1 162 ? 2.472 19.660 10.953 1.00 67.88 162 HIS A N 1
ATOM 1298 C CA . HIS A 1 162 ? 3.314 19.210 12.069 1.00 67.88 162 HIS A CA 1
ATOM 1299 C C . HIS A 1 162 ? 4.657 18.648 11.583 1.00 67.88 162 HIS A C 1
ATOM 1301 O O . HIS A 1 162 ? 5.710 19.120 12.005 1.00 67.88 162 HIS A O 1
ATOM 1307 N N . GLU A 1 163 ? 4.619 17.700 10.645 1.00 66.12 163 GLU A N 1
ATOM 1308 C CA . GLU A 1 163 ? 5.795 17.038 10.070 1.00 66.12 163 GLU A CA 1
ATOM 1309 C C . GLU A 1 163 ? 5.869 17.227 8.550 1.00 66.12 163 GLU A C 1
ATOM 1311 O O . GLU A 1 163 ? 4.878 17.552 7.887 1.00 66.12 163 GLU A O 1
ATOM 1316 N N . ALA A 1 164 ? 7.050 16.999 7.969 1.00 63.28 164 ALA A N 1
ATOM 1317 C CA . ALA A 1 164 ? 7.230 17.066 6.523 1.00 63.28 164 ALA A CA 1
ATOM 1318 C C . ALA A 1 164 ? 6.290 16.075 5.806 1.00 63.28 164 ALA A C 1
ATOM 1320 O O . ALA A 1 164 ? 6.259 14.884 6.113 1.00 63.28 164 ALA A O 1
ATOM 1321 N N . SER A 1 165 ? 5.522 16.579 4.834 1.00 68.25 165 SER A N 1
ATOM 1322 C CA . SER A 1 165 ? 4.533 15.814 4.055 1.00 68.25 165 SER A CA 1
ATOM 1323 C C . SER A 1 165 ? 3.354 15.222 4.853 1.00 68.25 165 SER A C 1
ATOM 1325 O O . SER A 1 165 ? 2.548 14.494 4.277 1.00 68.25 165 SER A O 1
ATOM 1327 N N . ALA A 1 166 ? 3.210 15.509 6.155 1.00 77.06 166 ALA A N 1
ATOM 1328 C CA . ALA A 1 166 ? 2.039 15.093 6.935 1.00 77.06 166 ALA A CA 1
ATOM 1329 C C . ALA A 1 166 ? 0.803 15.913 6.562 1.00 77.06 166 ALA A C 1
ATOM 1331 O O . ALA A 1 166 ? 0.797 17.135 6.702 1.00 77.06 166 ALA A O 1
ATOM 1332 N N . LYS A 1 167 ? -0.231 15.220 6.078 1.00 87.19 167 LYS A N 1
ATOM 1333 C CA . LYS A 1 167 ? -1.548 15.784 5.766 1.00 87.19 167 LYS A CA 1
ATOM 1334 C C . LYS A 1 167 ? -2.352 15.991 7.060 1.00 87.19 167 LYS A C 1
ATOM 1336 O O . LYS A 1 167 ? -2.081 15.314 8.052 1.00 87.19 167 LYS A O 1
ATOM 1341 N N . PRO A 1 168 ? -3.319 16.924 7.094 1.00 84.25 168 PRO A N 1
ATOM 1342 C CA . PRO A 1 168 ? -4.041 17.244 8.319 1.00 84.25 168 PRO A CA 1
ATOM 1343 C C . PRO A 1 168 ? -5.085 16.164 8.634 1.00 84.25 168 PRO A C 1
ATOM 1345 O O . PRO A 1 168 ? -5.822 15.738 7.742 1.00 84.25 168 PRO A O 1
ATOM 1348 N N . SER A 1 169 ? -5.219 15.793 9.914 1.00 83.81 169 SER A N 1
ATOM 1349 C CA . SER A 1 169 ? -6.249 14.842 10.381 1.00 83.81 169 SER A CA 1
ATOM 1350 C C . SER A 1 169 ? -7.676 15.293 10.052 1.00 83.81 169 SER A C 1
ATOM 1352 O O . SER A 1 169 ? -8.561 14.458 9.880 1.00 83.81 169 SER A O 1
ATOM 1354 N N . ALA A 1 170 ? -7.872 16.607 9.890 1.00 84.88 170 ALA A N 1
ATOM 1355 C CA . ALA A 1 170 ? -9.132 17.235 9.507 1.00 84.88 170 ALA A CA 1
ATOM 1356 C C . ALA A 1 170 ? -9.732 16.667 8.208 1.00 84.88 170 ALA A C 1
ATOM 1358 O O . ALA A 1 170 ? -10.947 16.694 8.033 1.00 84.88 170 ALA A O 1
ATOM 1359 N N . VAL A 1 171 ? -8.913 16.133 7.290 1.00 90.38 171 VAL A N 1
ATOM 1360 C CA . VAL A 1 171 ? -9.428 15.472 6.077 1.00 90.38 171 VAL A CA 1
ATOM 1361 C C . VAL A 1 171 ? -10.099 14.146 6.413 1.00 90.38 171 VAL A C 1
ATOM 1363 O O . VAL A 1 171 ? -11.180 13.870 5.898 1.00 90.38 171 VAL A O 1
ATOM 1366 N N . HIS A 1 172 ? -9.493 13.337 7.282 1.00 87.75 172 HIS A N 1
ATOM 1367 C CA . HIS A 1 172 ? -10.105 12.089 7.726 1.00 87.75 172 HIS A CA 1
ATOM 1368 C C . HIS A 1 172 ? -11.387 12.350 8.515 1.00 87.75 172 HIS A C 1
ATOM 1370 O O . HIS A 1 172 ? -12.383 11.689 8.247 1.00 87.75 172 HIS A O 1
ATOM 1376 N N . GLU A 1 173 ? -11.383 13.336 9.417 1.00 84.19 173 GLU A N 1
ATOM 1377 C CA . GLU A 1 173 ? -12.564 13.755 10.195 1.00 84.19 173 GLU A CA 1
ATOM 1378 C C . GLU A 1 173 ? -13.717 14.167 9.267 1.00 84.19 173 GLU A C 1
ATOM 1380 O O . GLU A 1 173 ? -14.833 13.663 9.388 1.00 84.19 173 GLU A O 1
ATOM 1385 N N . PHE A 1 174 ? -13.420 14.999 8.265 1.00 85.88 174 PHE A N 1
ATOM 1386 C CA . PHE A 1 174 ? -14.378 15.389 7.233 1.00 85.88 174 PHE A CA 1
ATOM 1387 C C . PHE A 1 174 ? -14.948 14.180 6.475 1.00 85.88 174 PHE A C 1
ATOM 1389 O O . PHE A 1 174 ? -16.159 14.095 6.267 1.00 85.88 174 PHE A O 1
ATOM 1396 N N . ILE A 1 175 ? -14.099 13.243 6.044 1.00 88.00 175 ILE A N 1
ATOM 1397 C CA . ILE A 1 175 ? -14.546 12.055 5.304 1.00 88.00 175 ILE A CA 1
ATOM 1398 C C . ILE A 1 175 ? -15.371 11.125 6.207 1.00 88.00 175 ILE A C 1
ATOM 1400 O O . ILE A 1 175 ? -16.339 10.517 5.753 1.00 88.00 175 ILE A O 1
ATOM 1404 N N . GLU A 1 176 ? -15.020 10.997 7.481 1.00 83.06 176 GLU A N 1
ATOM 1405 C CA . GLU A 1 176 ? -15.762 10.188 8.452 1.00 83.06 176 GLU A CA 1
ATOM 1406 C C . GLU A 1 176 ? -17.161 10.729 8.697 1.00 83.06 176 GLU A C 1
ATOM 1408 O O . GLU A 1 176 ? -18.119 9.957 8.675 1.00 83.06 176 GLU A O 1
ATOM 1413 N N . GLU A 1 177 ? -17.289 12.042 8.853 1.00 75.50 177 GLU A N 1
ATOM 1414 C CA . GLU A 1 177 ? -18.579 12.695 9.033 1.00 75.50 177 GLU A CA 1
ATOM 1415 C C . GLU A 1 177 ? -19.409 12.676 7.739 1.00 75.50 177 GLU A C 1
ATOM 1417 O O . GLU A 1 177 ? -20.609 12.406 7.772 1.00 75.50 177 GLU A O 1
ATOM 1422 N N . ALA A 1 178 ? -18.779 12.868 6.576 1.00 77.94 178 ALA A N 1
ATOM 1423 C CA . ALA A 1 178 ? -19.461 12.768 5.288 1.00 77.94 178 ALA A CA 1
ATOM 1424 C C . ALA A 1 178 ? -19.914 11.334 4.960 1.00 77.94 178 ALA A C 1
ATOM 1426 O O . ALA A 1 178 ? -20.955 11.158 4.327 1.00 77.94 178 ALA A O 1
ATOM 1427 N N . PHE A 1 179 ? -19.174 10.309 5.395 1.00 80.50 179 PHE A N 1
ATOM 1428 C CA . PHE A 1 179 ? -19.413 8.907 5.035 1.00 80.50 179 PHE A CA 1
ATOM 1429 C C . PHE A 1 179 ? -19.363 7.959 6.253 1.00 80.50 179 PHE A C 1
ATOM 1431 O O . PHE A 1 179 ? -18.534 7.039 6.284 1.00 80.50 179 PHE A O 1
ATOM 1438 N N . PRO A 1 180 ? -20.251 8.098 7.251 1.00 67.50 180 PRO A N 1
ATOM 1439 C CA . PRO A 1 180 ? -20.109 7.434 8.552 1.00 67.50 180 PRO A CA 1
ATOM 1440 C C . PRO A 1 180 ? -20.132 5.899 8.483 1.00 67.50 180 PRO A C 1
ATOM 1442 O O . PRO A 1 180 ? -19.379 5.244 9.196 1.00 67.50 180 PRO A O 1
ATOM 1445 N N . SER A 1 181 ? -20.922 5.311 7.577 1.00 71.50 181 SER A N 1
ATOM 1446 C CA . SER A 1 181 ? -21.071 3.846 7.430 1.00 71.50 181 SER A CA 1
ATOM 1447 C C . SER A 1 181 ? -20.365 3.258 6.199 1.00 71.50 181 SER A C 1
ATOM 1449 O O . SER A 1 181 ? -20.680 2.151 5.774 1.00 71.50 181 SER A O 1
ATOM 1451 N N . SER A 1 182 ? -19.426 3.995 5.600 1.00 79.94 182 SER A N 1
ATOM 1452 C CA . SER A 1 182 ? -18.666 3.532 4.427 1.00 79.94 182 SER A CA 1
ATOM 1453 C C . SER A 1 182 ? -17.473 2.646 4.790 1.00 79.94 182 SER A C 1
ATOM 1455 O O . SER A 1 182 ? -16.815 2.864 5.816 1.00 79.94 182 SER A O 1
ATOM 1457 N N . ARG A 1 183 ? -17.129 1.723 3.885 1.00 83.81 183 ARG A N 1
ATOM 1458 C CA . ARG A 1 183 ? -15.818 1.064 3.823 1.00 83.81 183 ARG A CA 1
ATOM 1459 C C . ARG A 1 183 ? -14.806 2.046 3.242 1.00 83.81 183 ARG A C 1
ATOM 1461 O O . ARG A 1 183 ? -14.944 2.469 2.092 1.00 83.81 183 ARG A O 1
ATOM 1468 N N . LYS A 1 184 ? -13.790 2.391 4.031 1.00 87.31 184 LYS A N 1
ATOM 1469 C CA . LYS A 1 184 ? -12.780 3.394 3.674 1.00 87.31 184 LYS A CA 1
ATOM 1470 C C . LYS A 1 184 ? -11.407 2.755 3.526 1.00 87.31 184 LYS A C 1
ATOM 1472 O O . LYS A 1 184 ? -11.028 1.933 4.360 1.00 87.31 184 LYS A O 1
ATOM 1477 N N . LEU A 1 185 ? -10.671 3.157 2.499 1.00 92.88 185 LEU A N 1
ATOM 1478 C CA . LEU A 1 185 ? -9.296 2.743 2.233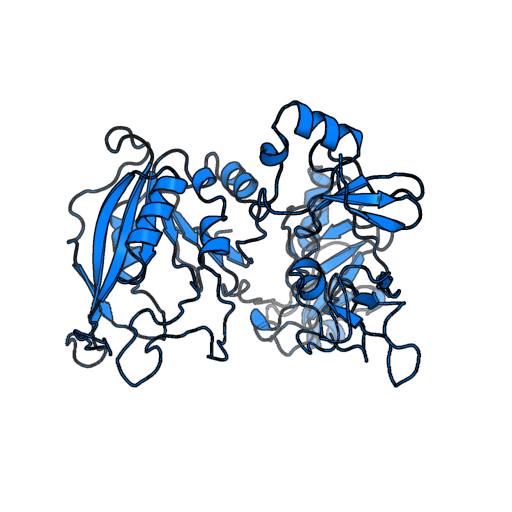 1.00 92.88 185 LEU A CA 1
ATOM 1479 C C . LEU A 1 185 ? -8.387 3.968 2.178 1.00 92.88 185 LEU A C 1
ATOM 1481 O O . LEU A 1 185 ? -8.696 4.925 1.474 1.00 92.88 185 LEU A O 1
ATOM 1485 N N . GLU A 1 186 ? -7.253 3.913 2.864 1.00 94.88 186 GLU A N 1
ATOM 1486 C CA . GLU A 1 186 ? -6.162 4.872 2.731 1.00 94.88 186 GLU A CA 1
ATOM 1487 C C . GLU A 1 186 ? -4.965 4.201 2.050 1.00 94.88 186 GLU A C 1
ATOM 1489 O O . GLU A 1 186 ? -4.438 3.200 2.538 1.00 94.88 186 GLU A O 1
ATOM 1494 N N . LEU A 1 187 ? -4.556 4.745 0.905 1.00 94.38 187 LEU A N 1
ATOM 1495 C CA . LEU A 1 187 ? -3.377 4.342 0.146 1.00 94.38 187 LEU A CA 1
ATOM 1496 C C . LEU A 1 187 ? -2.186 5.229 0.511 1.00 94.38 187 LEU A C 1
ATOM 1498 O O . LEU A 1 187 ? -2.335 6.445 0.647 1.00 94.38 187 LEU A O 1
ATOM 1502 N N . PHE A 1 188 ? -1.000 4.622 0.562 1.00 92.25 188 PHE A N 1
ATOM 1503 C CA . PHE A 1 188 ? 0.258 5.251 0.981 1.00 92.25 188 PHE A CA 1
ATOM 1504 C C . PHE A 1 188 ? 0.207 5.765 2.429 1.00 92.25 188 PHE A C 1
ATOM 1506 O O . PHE A 1 188 ? 0.847 6.753 2.785 1.00 92.25 188 PHE A O 1
ATOM 1513 N N . ALA A 1 189 ? -0.573 5.083 3.267 1.00 89.00 189 ALA A N 1
ATOM 1514 C CA . ALA A 1 189 ? -0.731 5.412 4.670 1.00 89.00 189 ALA A CA 1
ATOM 1515 C C . ALA A 1 189 ? 0.598 5.248 5.426 1.00 89.00 189 ALA A C 1
ATOM 1517 O O . ALA A 1 189 ? 1.391 4.348 5.145 1.00 89.00 189 ALA A O 1
ATOM 1518 N N . ARG A 1 190 ? 0.818 6.112 6.420 1.00 82.62 190 ARG A N 1
ATOM 1519 C CA . ARG A 1 190 ? 1.968 6.039 7.345 1.00 82.62 190 ARG A CA 1
ATOM 1520 C C . ARG A 1 190 ? 1.557 5.712 8.778 1.00 82.62 190 ARG A C 1
ATOM 1522 O O . ARG A 1 190 ? 2.390 5.388 9.610 1.00 82.62 190 ARG A O 1
ATOM 1529 N N . SER A 1 191 ? 0.264 5.780 9.067 1.00 79.06 191 SER A N 1
ATOM 1530 C CA . SER A 1 191 ? -0.327 5.416 10.349 1.00 79.06 191 SER A CA 1
ATOM 1531 C C . SER A 1 191 ? -1.703 4.794 10.126 1.00 79.06 191 SER A C 1
ATOM 1533 O O . SER A 1 191 ? -2.277 4.880 9.039 1.00 79.06 191 SER A O 1
ATOM 1535 N N . THR A 1 192 ? -2.225 4.132 11.156 1.00 78.00 192 THR A N 1
ATOM 1536 C CA . THR A 1 192 ? -3.579 3.576 11.122 1.00 78.00 192 THR A CA 1
ATOM 1537 C C . THR A 1 192 ? -4.596 4.562 11.659 1.00 78.00 192 THR A C 1
ATOM 1539 O O . THR A 1 192 ? -4.298 5.387 12.526 1.00 78.00 192 THR A O 1
ATOM 1542 N N . ARG A 1 193 ? -5.835 4.432 11.177 1.00 77.81 193 ARG A N 1
ATOM 1543 C CA . ARG A 1 193 ? -6.974 5.174 11.707 1.00 77.81 193 ARG A CA 1
ATOM 1544 C C . ARG A 1 193 ? -8.184 4.258 11.908 1.00 77.81 193 ARG A C 1
ATOM 1546 O O . ARG A 1 193 ? -8.530 3.491 11.006 1.00 77.81 193 ARG A O 1
ATOM 1553 N N . PRO A 1 194 ? -8.861 4.306 13.070 1.00 72.38 194 PRO A N 1
ATOM 1554 C CA . PRO A 1 194 ? -10.092 3.552 13.272 1.00 72.38 194 PRO A CA 1
ATOM 1555 C C . PRO A 1 194 ? -11.128 3.857 12.183 1.00 72.38 194 PRO A C 1
ATOM 1557 O O . PRO A 1 194 ? -11.370 5.007 11.849 1.00 72.38 194 PRO A O 1
ATOM 1560 N N . GLY A 1 195 ? -11.744 2.816 11.620 1.00 72.31 195 GLY A N 1
ATOM 1561 C CA . GLY A 1 195 ? -12.722 2.949 10.532 1.00 72.31 195 GLY A CA 1
ATOM 1562 C C . GLY A 1 195 ? -12.116 2.955 9.126 1.00 72.31 195 GLY A C 1
ATOM 1563 O O . GLY A 1 195 ? -12.871 2.881 8.158 1.00 72.31 195 GLY A O 1
ATOM 1564 N N . TRP A 1 196 ? -10.787 2.960 9.014 1.00 83.12 196 TRP A N 1
ATOM 1565 C CA . TRP A 1 196 ? -10.060 2.897 7.749 1.00 83.12 196 TRP A CA 1
ATOM 1566 C C . TRP A 1 196 ? -9.323 1.576 7.600 1.00 83.12 196 TRP A C 1
ATOM 1568 O O . TRP A 1 196 ? -8.870 0.989 8.582 1.00 83.12 196 TRP A O 1
ATOM 1578 N N . TYR A 1 197 ? -9.217 1.112 6.362 1.00 83.94 197 TYR A N 1
ATOM 1579 C CA . TYR A 1 197 ? -8.231 0.127 5.961 1.00 83.94 197 TYR A CA 1
ATOM 1580 C C . TYR A 1 197 ? -6.998 0.865 5.448 1.00 83.94 197 TYR A C 1
ATOM 1582 O O . TYR A 1 197 ? -7.128 1.688 4.549 1.00 83.94 197 TYR A O 1
ATOM 1590 N N . SER A 1 198 ? -5.822 0.596 6.000 1.00 84.50 198 SER A N 1
ATOM 1591 C CA . SER A 1 198 ? -4.598 1.329 5.652 1.00 84.50 198 SER A CA 1
ATOM 1592 C C . SER A 1 198 ? -3.641 0.454 4.839 1.00 84.50 198 SER A C 1
ATOM 1594 O O . SER A 1 198 ? -3.318 -0.658 5.256 1.00 84.50 198 SER A O 1
ATOM 1596 N N . LEU A 1 199 ? -3.164 0.955 3.698 1.00 86.50 199 LEU A N 1
ATOM 1597 C CA . LEU A 1 199 ? -2.110 0.348 2.878 1.00 86.50 199 LEU A CA 1
ATOM 1598 C C . LEU A 1 199 ? -0.938 1.314 2.731 1.00 86.50 199 LEU A C 1
ATOM 1600 O O . LEU A 1 199 ? -1.138 2.447 2.300 1.00 86.50 199 LEU A O 1
ATOM 1604 N N . GLY A 1 200 ? 0.283 0.869 3.004 1.00 84.31 200 GLY A N 1
ATOM 1605 C CA . GLY A 1 200 ? 1.477 1.693 2.815 1.00 84.31 200 GLY A CA 1
ATOM 1606 C C . GLY A 1 200 ? 2.753 0.999 3.270 1.00 84.31 200 GLY A C 1
ATOM 1607 O O . GLY A 1 200 ? 2.716 0.121 4.124 1.00 84.31 200 GLY A O 1
ATOM 1608 N N . ASP A 1 201 ? 3.892 1.378 2.703 1.00 74.56 201 ASP A N 1
ATOM 1609 C CA . ASP A 1 201 ? 5.201 0.777 2.988 1.00 74.56 201 ASP A CA 1
ATOM 1610 C C . ASP A 1 201 ? 5.860 1.339 4.259 1.00 74.56 201 ASP A C 1
ATOM 1612 O O . ASP A 1 201 ? 6.834 0.767 4.749 1.00 74.56 201 ASP A O 1
ATOM 1616 N N . GLN A 1 202 ? 5.303 2.416 4.816 1.00 74.00 202 GLN A N 1
ATOM 1617 C CA . GLN A 1 202 ? 5.724 3.037 6.076 1.00 74.00 202 GLN A CA 1
ATOM 1618 C C . GLN A 1 202 ? 4.723 2.847 7.219 1.00 74.00 202 GLN A C 1
ATOM 1620 O O . GLN A 1 202 ? 4.900 3.436 8.282 1.00 74.00 202 GLN A O 1
ATOM 1625 N N . LEU A 1 203 ? 3.657 2.065 7.021 1.00 70.69 203 LEU A N 1
ATOM 1626 C CA . LEU A 1 203 ? 2.833 1.661 8.155 1.00 70.69 203 LEU A CA 1
ATOM 1627 C C . LEU A 1 203 ? 3.723 0.944 9.155 1.00 70.69 203 LEU A C 1
ATOM 1629 O O . LEU A 1 203 ? 4.536 0.101 8.765 1.00 70.69 203 LEU A O 1
ATOM 1633 N N . SER A 1 204 ? 3.555 1.258 10.437 1.00 57.75 204 SER A N 1
ATOM 1634 C CA . SER A 1 204 ? 4.142 0.408 11.449 1.00 57.75 204 SER A CA 1
ATOM 1635 C C . SER A 1 204 ? 3.627 -1.007 11.191 1.00 57.75 204 SER A C 1
ATOM 1637 O O . SER A 1 204 ? 2.422 -1.251 11.025 1.00 57.75 204 SER A O 1
ATOM 1639 N N . LEU A 1 205 ? 4.559 -1.964 11.157 1.00 51.62 205 LEU A N 1
ATOM 1640 C CA . LEU A 1 205 ? 4.189 -3.300 11.584 1.00 51.62 205 LEU A CA 1
ATOM 1641 C C . LEU A 1 205 ? 3.423 -3.100 12.882 1.00 51.62 205 LEU A C 1
ATOM 1643 O O . LEU A 1 205 ? 3.791 -2.223 13.667 1.00 51.62 205 LEU A O 1
ATOM 1647 N N . TRP A 1 206 ? 2.315 -3.825 13.047 1.00 47.44 206 TRP A N 1
ATOM 1648 C CA . TRP A 1 206 ? 1.669 -3.932 14.351 1.00 47.44 206 TRP A CA 1
ATOM 1649 C C . TRP A 1 206 ? 2.791 -3.918 15.388 1.00 47.44 206 TRP A C 1
ATOM 1651 O O . TRP A 1 206 ? 3.740 -4.683 15.205 1.00 47.44 206 TRP A O 1
ATOM 1661 N N . ALA A 1 207 ? 2.793 -2.937 16.305 1.00 42.50 207 ALA A N 1
ATOM 1662 C CA . ALA A 1 207 ? 3.837 -2.866 17.319 1.00 42.50 207 ALA A CA 1
ATOM 1663 C C . ALA A 1 207 ? 3.946 -4.287 17.840 1.00 42.50 207 ALA A C 1
ATOM 1665 O O . ALA A 1 207 ? 2.915 -4.832 18.254 1.00 42.50 207 ALA A O 1
ATOM 1666 N N . GLN A 1 208 ? 5.094 -4.933 17.602 1.00 53.50 208 GLN A N 1
ATOM 1667 C CA . GLN A 1 208 ? 5.206 -6.352 17.861 1.00 53.50 208 GLN A CA 1
ATOM 1668 C C . GLN A 1 208 ? 5.372 -6.523 19.365 1.00 53.50 208 GLN A C 1
ATOM 1670 O O . GLN A 1 208 ? 6.440 -6.857 19.856 1.00 53.50 208 GLN A O 1
ATOM 1675 N N . CYS A 1 209 ? 4.319 -6.175 20.102 1.00 58.84 209 CYS A N 1
ATOM 1676 C CA . CYS A 1 209 ? 4.200 -6.329 21.531 1.00 58.84 209 CYS A CA 1
ATOM 1677 C C . CYS A 1 209 ? 3.997 -7.821 21.749 1.00 58.84 209 CYS A C 1
ATOM 1679 O O . CYS A 1 209 ? 2.873 -8.326 21.785 1.00 58.84 209 CYS A O 1
ATOM 1681 N N . TYR A 1 210 ? 5.106 -8.545 21.780 1.00 75.19 210 TYR A N 1
ATOM 1682 C CA . TYR A 1 210 ? 5.117 -9.935 22.180 1.00 75.19 210 TYR A CA 1
ATOM 1683 C C . TYR A 1 210 ? 5.013 -9.972 23.693 1.00 75.19 210 TYR A C 1
ATOM 1685 O O . TYR A 1 210 ? 5.781 -9.307 24.376 1.00 75.19 210 TYR A O 1
ATOM 1693 N N . SER A 1 211 ? 4.088 -10.749 24.235 1.00 85.31 211 SER A N 1
ATOM 1694 C CA . SER A 1 211 ? 4.061 -11.052 25.664 1.00 85.31 211 SER A CA 1
ATOM 1695 C C . SER A 1 211 ? 4.606 -12.449 25.891 1.00 85.31 211 SER A C 1
ATOM 1697 O O . SER A 1 211 ? 4.283 -13.373 25.150 1.00 85.31 211 SER A O 1
ATOM 1699 N N . CYS A 1 212 ? 5.409 -12.620 26.933 1.00 90.00 212 CYS A N 1
ATOM 1700 C CA . CYS A 1 212 ? 5.833 -13.942 27.363 1.00 90.00 212 CYS A CA 1
ATOM 1701 C C . CYS A 1 212 ? 4.637 -14.711 27.945 1.00 90.00 212 CYS A C 1
ATOM 1703 O O . CYS A 1 212 ? 4.084 -14.291 28.959 1.00 90.00 212 CYS A O 1
ATOM 1705 N N . ASP A 1 213 ? 4.299 -15.877 27.395 1.00 91.25 213 ASP A N 1
ATOM 1706 C CA . ASP A 1 213 ? 3.182 -16.717 27.868 1.00 91.25 213 ASP A CA 1
ATOM 1707 C C . ASP A 1 213 ? 3.375 -17.269 29.289 1.00 91.25 213 ASP A C 1
ATOM 1709 O O . ASP A 1 213 ? 2.451 -17.823 29.881 1.00 91.25 213 ASP A O 1
ATOM 1713 N N . PHE A 1 214 ? 4.586 -17.169 29.846 1.00 91.06 214 PHE A N 1
ATOM 1714 C CA . PHE A 1 214 ? 4.863 -17.616 31.210 1.00 91.06 214 PHE A CA 1
ATOM 1715 C C . PHE A 1 214 ? 4.785 -16.495 32.253 1.00 91.06 214 PHE A C 1
ATOM 1717 O O . PHE A 1 214 ? 4.284 -16.726 33.352 1.00 91.06 214 PHE A O 1
ATOM 1724 N N . CYS A 1 215 ? 5.335 -15.312 31.962 1.00 91.38 215 CYS A N 1
ATOM 1725 C CA . CYS A 1 215 ? 5.392 -14.205 32.926 1.00 91.38 215 CYS A CA 1
ATOM 1726 C C . CYS A 1 215 ? 4.483 -13.026 32.576 1.00 91.38 215 CYS A C 1
ATOM 1728 O O . CYS A 1 215 ? 4.489 -12.039 33.309 1.00 91.38 215 CYS A O 1
ATOM 1730 N N . GLU A 1 216 ? 3.754 -13.109 31.460 1.00 89.56 216 GLU A N 1
ATOM 1731 C CA . GLU A 1 216 ? 2.804 -12.107 30.949 1.00 89.56 216 GLU A CA 1
ATOM 1732 C C . GLU A 1 216 ? 3.422 -10.718 30.718 1.00 89.56 216 GLU A C 1
ATOM 1734 O O . GLU A 1 216 ? 2.727 -9.734 30.480 1.00 89.56 216 GLU A O 1
ATOM 1739 N N . THR A 1 217 ? 4.750 -10.627 30.782 1.00 87.69 217 THR A N 1
ATOM 1740 C CA . THR A 1 217 ? 5.494 -9.388 30.575 1.00 87.69 217 THR A CA 1
ATOM 1741 C C . THR A 1 217 ? 5.750 -9.207 29.089 1.00 87.69 217 THR A C 1
ATOM 1743 O O . THR A 1 217 ? 6.014 -10.184 28.381 1.00 87.69 217 THR A O 1
ATOM 1746 N N . GLU A 1 218 ? 5.680 -7.963 28.630 1.00 85.06 218 GLU A N 1
ATOM 1747 C CA . GLU A 1 218 ? 6.090 -7.592 27.282 1.00 85.06 218 GLU A CA 1
ATOM 1748 C C . GLU A 1 218 ? 7.578 -7.923 27.084 1.00 85.06 218 GLU A C 1
ATOM 1750 O O . GLU A 1 218 ? 8.413 -7.619 27.936 1.00 85.06 218 GLU A O 1
ATOM 1755 N N . ILE A 1 219 ? 7.887 -8.617 25.993 1.00 83.75 219 ILE A N 1
ATOM 1756 C CA . ILE A 1 219 ? 9.242 -8.959 25.577 1.00 83.75 219 ILE A CA 1
ATOM 1757 C C . ILE A 1 219 ? 9.774 -7.741 24.837 1.00 83.75 219 ILE A C 1
ATOM 1759 O O . ILE A 1 219 ? 9.240 -7.378 23.786 1.00 83.75 219 ILE A O 1
ATOM 1763 N N . GLU A 1 220 ? 10.805 -7.105 25.390 1.00 73.25 220 GLU A N 1
ATOM 1764 C CA . GLU A 1 220 ? 11.403 -5.939 24.749 1.00 73.25 220 GLU A CA 1
ATOM 1765 C C . GLU A 1 220 ? 11.999 -6.315 23.392 1.00 73.25 220 GLU A C 1
ATOM 1767 O O . GLU A 1 220 ? 12.423 -7.445 23.143 1.00 73.25 220 GLU A O 1
ATOM 1772 N N . VAL A 1 221 ? 12.043 -5.342 22.490 1.00 65.75 221 VAL A N 1
ATOM 1773 C CA . VAL A 1 221 ? 12.448 -5.582 21.106 1.00 65.75 221 VAL A CA 1
ATOM 1774 C C . VAL A 1 221 ? 13.929 -5.967 20.988 1.00 65.75 221 VAL A C 1
ATOM 1776 O O . VAL A 1 221 ? 14.309 -6.717 20.100 1.00 65.75 221 VAL A O 1
ATOM 1779 N N . THR A 1 222 ? 14.756 -5.530 21.937 1.00 66.56 222 THR A N 1
ATOM 1780 C CA . THR A 1 222 ? 16.176 -5.895 22.047 1.00 66.56 222 THR A CA 1
ATOM 1781 C C . THR A 1 222 ? 16.401 -7.284 22.655 1.00 66.56 222 THR A C 1
ATOM 1783 O O . THR A 1 222 ? 17.527 -7.788 22.642 1.00 66.56 222 THR A O 1
ATOM 1786 N N . GLU A 1 223 ? 15.359 -7.916 23.204 1.00 74.94 223 GLU A N 1
ATOM 1787 C CA . GLU A 1 223 ? 15.452 -9.233 23.818 1.00 74.94 223 GLU A CA 1
ATOM 1788 C C . GLU A 1 223 ? 15.155 -10.357 22.822 1.00 74.94 223 GLU A C 1
ATOM 1790 O O . GLU A 1 223 ? 14.276 -10.285 21.962 1.00 74.94 223 GLU A O 1
ATOM 1795 N N . VAL A 1 224 ? 15.874 -11.466 22.997 1.00 84.75 224 VAL A N 1
ATOM 1796 C CA . VAL A 1 224 ? 15.612 -12.707 22.269 1.00 84.75 224 VAL A CA 1
ATOM 1797 C C . VAL A 1 224 ? 14.265 -13.283 22.704 1.00 84.75 224 VAL A C 1
ATOM 1799 O O . VAL A 1 224 ? 14.041 -13.573 23.887 1.00 84.75 224 VAL A O 1
ATOM 1802 N N . ARG A 1 225 ? 13.400 -13.527 21.719 1.00 90.12 225 ARG A N 1
ATOM 1803 C CA . ARG A 1 225 ? 12.132 -14.236 21.873 1.00 90.12 225 ARG A CA 1
ATOM 1804 C C . ARG A 1 225 ? 12.286 -15.693 21.459 1.00 90.12 225 ARG A C 1
ATOM 1806 O O . ARG A 1 225 ? 12.829 -16.004 20.401 1.00 90.12 225 ARG A O 1
ATOM 1813 N N . TRP A 1 226 ? 11.766 -16.592 22.284 1.00 92.44 226 TRP A N 1
ATOM 1814 C CA . TRP A 1 226 ? 11.774 -18.028 22.035 1.00 92.44 226 TRP A CA 1
ATOM 1815 C C . TRP A 1 226 ? 10.380 -18.498 21.647 1.00 92.44 226 TRP A C 1
ATOM 1817 O O . TRP A 1 226 ? 9.487 -18.544 22.493 1.00 92.44 226 TRP A O 1
ATOM 1827 N N . LYS A 1 227 ? 10.200 -18.893 20.385 1.00 91.81 227 LYS A N 1
ATOM 1828 C CA . LYS A 1 227 ? 8.904 -19.332 19.854 1.00 91.81 227 LYS A CA 1
ATOM 1829 C C . LYS A 1 227 ? 8.856 -20.839 19.650 1.00 91.81 227 LYS A C 1
ATOM 1831 O O . LYS A 1 227 ? 9.732 -21.405 19.002 1.00 91.81 227 LYS A O 1
ATOM 1836 N N . LYS A 1 228 ? 7.847 -21.516 20.187 1.00 91.25 228 LYS A N 1
ATOM 1837 C CA . LYS A 1 228 ? 7.758 -22.983 20.144 1.00 91.25 228 LYS A CA 1
ATOM 1838 C C . LYS A 1 228 ? 7.599 -23.512 18.709 1.00 91.25 228 LYS A C 1
ATOM 1840 O O . LYS A 1 228 ? 6.790 -22.992 17.946 1.00 91.25 228 LYS A O 1
ATOM 1845 N N . LYS A 1 229 ? 8.346 -24.565 18.346 1.00 90.44 229 LYS A N 1
ATOM 1846 C CA . LYS A 1 229 ? 8.346 -25.140 16.983 1.00 90.44 229 LYS A CA 1
ATOM 1847 C C . LYS A 1 229 ? 7.133 -26.019 16.681 1.00 90.44 229 LYS A C 1
ATOM 1849 O O . LYS A 1 229 ? 6.675 -26.046 15.543 1.00 90.44 229 LYS A O 1
ATOM 1854 N N . VAL A 1 230 ? 6.659 -26.777 17.674 1.00 83.81 230 VAL A N 1
ATOM 1855 C CA . VAL A 1 230 ? 5.632 -27.820 17.506 1.00 83.81 230 VAL A CA 1
ATOM 1856 C C . VAL A 1 230 ? 4.575 -27.734 18.611 1.00 83.81 230 VAL A C 1
ATOM 1858 O O . VAL A 1 230 ? 4.895 -27.540 19.788 1.00 83.81 230 VAL A O 1
ATOM 1861 N N . GLY A 1 231 ? 3.315 -27.951 18.228 1.00 80.88 231 GLY A N 1
ATOM 1862 C CA . GLY A 1 231 ? 2.151 -27.921 19.115 1.00 80.88 231 GLY A CA 1
ATOM 1863 C C . GLY A 1 231 ? 1.653 -26.502 19.393 1.00 80.88 231 GLY A C 1
ATOM 1864 O O . GLY A 1 231 ? 1.902 -25.592 18.609 1.00 80.88 231 GLY A O 1
ATOM 1865 N N . GLU A 1 232 ? 0.955 -26.320 20.516 1.00 81.81 232 GLU A N 1
ATOM 1866 C CA . GLU A 1 232 ? 0.400 -25.021 20.921 1.00 81.81 232 GLU A CA 1
ATOM 1867 C C . GLU A 1 232 ? 1.457 -23.909 20.845 1.00 81.81 232 GLU A C 1
ATOM 1869 O O . GLU A 1 232 ? 2.529 -24.021 21.454 1.00 81.81 232 GLU A O 1
ATOM 1874 N N . THR A 1 233 ? 1.146 -22.866 20.075 1.00 84.69 233 THR A N 1
ATOM 1875 C CA . THR A 1 233 ? 1.999 -21.696 19.870 1.00 84.69 233 THR A CA 1
ATOM 1876 C C . THR A 1 233 ? 2.283 -21.031 21.211 1.00 84.69 233 THR A C 1
ATOM 1878 O O . THR A 1 233 ? 1.353 -20.682 21.932 1.00 84.69 233 THR A O 1
ATOM 1881 N N . LYS A 1 234 ? 3.572 -20.906 21.553 1.00 89.56 234 LYS A N 1
ATOM 1882 C CA . LYS A 1 234 ? 4.038 -20.220 22.763 1.00 89.56 234 LYS A CA 1
ATOM 1883 C C . LYS A 1 234 ? 5.260 -19.373 22.475 1.00 89.56 234 LYS A C 1
ATOM 1885 O O . LYS A 1 234 ? 6.198 -19.861 21.838 1.00 89.56 234 LYS A O 1
ATOM 1890 N N . ASP A 1 235 ? 5.267 -18.173 23.023 1.00 91.12 235 ASP A N 1
ATOM 1891 C CA . ASP A 1 235 ? 6.336 -17.195 22.996 1.00 91.12 235 ASP A CA 1
ATOM 1892 C C . ASP A 1 235 ? 6.864 -16.982 24.424 1.00 91.12 235 ASP A C 1
ATOM 1894 O O . ASP A 1 235 ? 6.131 -16.671 25.362 1.00 91.12 235 ASP A O 1
ATOM 1898 N N . LEU A 1 236 ? 8.166 -17.189 24.618 1.00 92.19 236 LEU A N 1
ATOM 1899 C CA . LEU A 1 236 ? 8.841 -17.017 25.903 1.00 92.19 236 LEU A CA 1
ATOM 1900 C C . LEU A 1 236 ? 9.924 -15.946 25.791 1.00 92.19 236 LEU A C 1
ATOM 1902 O O . LEU A 1 236 ? 10.707 -15.939 24.841 1.00 92.19 236 LEU A O 1
ATOM 1906 N N . CYS A 1 237 ? 10.029 -15.079 26.799 1.00 92.06 237 CYS A N 1
ATOM 1907 C CA . CYS A 1 237 ? 11.218 -14.245 26.952 1.00 92.06 237 CYS A CA 1
ATOM 1908 C C . CYS A 1 237 ? 12.424 -15.106 27.349 1.00 92.06 237 CYS A C 1
ATOM 1910 O O . CYS A 1 237 ? 12.281 -16.201 27.913 1.00 92.06 237 CYS A O 1
ATOM 1912 N N . ASN A 1 238 ? 13.628 -14.591 27.108 1.00 91.12 238 ASN A N 1
ATOM 1913 C CA . ASN A 1 238 ? 14.866 -15.313 27.386 1.00 91.12 238 ASN A CA 1
ATOM 1914 C C . ASN A 1 238 ? 14.984 -15.783 28.851 1.00 91.12 238 ASN A C 1
ATOM 1916 O O . ASN A 1 238 ? 15.398 -16.911 29.123 1.00 91.12 238 ASN A O 1
ATOM 1920 N N . SER A 1 239 ? 14.554 -14.959 29.812 1.00 91.19 239 SER A N 1
ATOM 1921 C CA . SER A 1 239 ? 14.592 -15.324 31.235 1.00 91.19 239 SER A CA 1
ATOM 1922 C C . SER A 1 239 ? 13.666 -16.502 31.566 1.00 91.19 239 SER A C 1
ATOM 1924 O O . SER A 1 239 ? 14.035 -17.389 32.343 1.00 91.19 239 SER A O 1
ATOM 1926 N N . CYS A 1 240 ? 12.484 -16.556 30.948 1.00 93.44 240 CYS A N 1
ATOM 1927 C CA . CYS A 1 240 ? 11.522 -17.634 31.154 1.00 93.44 240 CYS A CA 1
ATOM 1928 C C . CYS A 1 240 ? 11.941 -18.921 30.450 1.00 93.44 240 CYS A C 1
ATOM 1930 O O . CYS A 1 240 ? 11.793 -19.987 31.043 1.00 93.44 240 CYS A O 1
ATOM 1932 N N . PHE A 1 241 ? 12.532 -18.831 29.258 1.00 93.44 241 PHE A N 1
ATOM 1933 C CA . PHE A 1 241 ? 13.115 -19.980 28.564 1.00 93.44 241 PHE A CA 1
ATOM 1934 C C . PHE A 1 241 ? 14.151 -20.703 29.445 1.00 93.44 241 PHE A C 1
ATOM 1936 O O . PHE A 1 241 ? 14.050 -21.912 29.678 1.00 93.44 241 PHE A O 1
ATOM 1943 N N . VAL A 1 242 ? 15.080 -19.945 30.043 1.00 91.75 242 VAL A N 1
ATOM 1944 C CA . VAL A 1 242 ? 16.097 -20.486 30.963 1.00 91.75 242 VAL A CA 1
ATOM 1945 C C . VAL A 1 242 ? 15.462 -21.029 32.247 1.00 91.75 242 VAL A C 1
ATOM 1947 O O . VAL A 1 242 ? 15.793 -22.130 32.691 1.00 91.75 242 VAL A O 1
ATOM 1950 N N . ARG A 1 243 ? 14.523 -20.289 32.851 1.00 92.50 243 ARG A N 1
ATOM 1951 C CA . ARG A 1 243 ? 13.861 -20.685 34.108 1.00 92.50 243 ARG A CA 1
ATOM 1952 C C . ARG A 1 243 ? 13.054 -21.976 33.968 1.00 92.50 243 ARG A C 1
ATOM 1954 O O . ARG A 1 243 ? 13.052 -22.787 34.893 1.00 92.50 243 ARG A O 1
ATOM 1961 N N . GLN A 1 244 ? 12.387 -22.158 32.831 1.00 91.38 244 GLN A N 1
ATOM 1962 C CA . GLN A 1 244 ? 11.618 -23.361 32.513 1.00 91.38 244 GLN A CA 1
ATOM 1963 C C . GLN A 1 244 ? 12.493 -24.533 32.052 1.00 91.38 244 GLN A C 1
ATOM 1965 O O . GLN A 1 244 ? 11.979 -25.638 31.897 1.00 91.38 244 GLN A O 1
ATOM 1970 N N . LYS A 1 245 ? 13.810 -24.324 31.884 1.00 91.19 245 LYS A N 1
ATOM 1971 C CA . LYS A 1 245 ? 14.752 -25.323 31.354 1.00 91.19 245 LYS A CA 1
ATOM 1972 C C . LYS A 1 245 ? 14.292 -25.877 30.000 1.00 91.19 245 LYS A C 1
ATOM 1974 O O . LYS A 1 245 ? 14.352 -27.083 29.764 1.00 91.19 245 LYS A O 1
ATOM 1979 N N . CYS A 1 246 ? 13.793 -24.992 29.142 1.00 89.75 246 CYS A N 1
ATOM 1980 C CA . CYS A 1 246 ? 13.378 -25.334 27.788 1.00 89.75 246 CYS A CA 1
ATOM 1981 C C . CYS A 1 246 ? 14.590 -25.723 26.920 1.00 89.75 246 CYS A C 1
ATOM 1983 O O . CYS A 1 246 ? 15.711 -25.287 27.176 1.00 89.75 246 CYS A O 1
ATOM 1985 N N . SER A 1 247 ? 14.357 -26.549 25.897 1.00 90.62 247 SER A N 1
ATOM 1986 C CA . SER A 1 247 ? 15.382 -26.977 24.936 1.00 90.62 247 SER A CA 1
ATOM 1987 C C . SER A 1 247 ? 15.371 -26.098 23.683 1.00 90.62 247 SER A C 1
ATOM 1989 O O . SER A 1 247 ? 14.305 -25.790 23.152 1.00 90.62 247 SER A O 1
ATOM 1991 N N . GLU A 1 248 ? 16.547 -25.750 23.153 1.00 89.31 248 GLU A N 1
ATOM 1992 C CA . GLU A 1 248 ? 16.688 -25.046 21.862 1.00 89.31 248 GLU A CA 1
ATOM 1993 C C . GLU A 1 248 ? 16.225 -25.910 20.672 1.00 89.31 248 GLU A C 1
ATOM 1995 O O . GLU A 1 248 ? 15.893 -25.418 19.588 1.00 89.31 248 GLU A O 1
ATOM 2000 N N . GLU A 1 249 ? 16.140 -27.227 20.867 1.00 88.38 249 GLU A N 1
ATOM 2001 C CA . GLU A 1 249 ? 15.580 -28.141 19.872 1.00 88.38 249 GLU A CA 1
ATOM 2002 C C . GLU A 1 249 ? 14.075 -27.908 19.680 1.00 88.38 249 GLU A C 1
ATOM 2004 O O . GLU A 1 249 ? 13.593 -28.011 18.551 1.00 88.38 249 GLU A O 1
ATOM 2009 N N . ASP A 1 250 ? 13.367 -27.472 20.725 1.00 89.94 250 ASP A N 1
ATOM 2010 C CA . ASP A 1 250 ? 11.910 -27.291 20.733 1.00 89.94 250 ASP A CA 1
ATOM 2011 C C . ASP A 1 250 ? 11.461 -25.859 20.395 1.00 89.94 250 ASP A C 1
ATOM 2013 O O . ASP A 1 250 ? 10.271 -25.629 20.159 1.00 89.94 250 ASP A O 1
ATOM 2017 N N . TYR A 1 251 ? 12.389 -24.892 20.358 1.00 93.06 251 TYR A N 1
ATOM 2018 C CA . TYR A 1 251 ? 12.092 -23.464 20.178 1.00 93.06 251 TYR A CA 1
ATOM 2019 C C . TYR A 1 251 ? 12.938 -22.810 19.081 1.00 93.06 251 TYR A C 1
ATOM 2021 O O . TYR A 1 251 ? 14.115 -23.110 18.901 1.00 93.06 251 TYR A O 1
ATOM 2029 N N . PHE A 1 252 ? 12.328 -21.913 18.315 1.00 91.81 252 PHE A N 1
ATOM 2030 C CA . PHE A 1 252 ? 13.022 -20.977 17.445 1.00 91.81 252 PHE A CA 1
ATOM 2031 C C . PHE A 1 252 ? 13.533 -19.805 18.273 1.00 91.81 252 PHE A C 1
ATOM 2033 O O . PHE A 1 252 ? 12.776 -19.215 19.043 1.00 91.81 252 PHE A O 1
ATOM 2040 N N . GLN A 1 253 ? 14.794 -19.450 18.063 1.00 91.00 253 GLN A N 1
ATOM 2041 C CA . GLN A 1 253 ? 15.357 -18.204 18.551 1.00 91.00 253 GLN A CA 1
ATOM 2042 C C . GLN A 1 253 ? 15.020 -17.089 17.553 1.00 91.00 253 GLN A C 1
ATOM 2044 O O . GLN A 1 253 ? 15.363 -17.190 16.372 1.00 91.00 253 GLN A O 1
ATOM 2049 N N . ILE A 1 254 ? 14.318 -16.053 18.005 1.00 86.75 254 ILE A N 1
ATOM 2050 C CA . ILE A 1 254 ? 13.893 -14.921 17.182 1.00 86.75 254 ILE A CA 1
ATOM 2051 C C . ILE A 1 254 ? 14.432 -13.632 17.795 1.00 86.75 254 ILE A C 1
ATOM 2053 O O . ILE A 1 254 ? 14.190 -13.339 18.964 1.00 86.75 254 ILE A O 1
ATOM 2057 N N . GLU A 1 255 ? 15.149 -12.861 16.985 1.00 78.62 255 GLU A N 1
ATOM 2058 C CA . GLU A 1 255 ? 15.530 -11.487 17.301 1.00 78.62 255 GLU A CA 1
ATOM 2059 C C . GLU A 1 255 ? 14.410 -10.577 16.797 1.00 78.62 255 GLU A C 1
ATOM 2061 O O . GLU A 1 255 ? 14.083 -10.587 15.606 1.00 78.62 255 GLU A O 1
ATOM 2066 N N . ASN A 1 256 ? 13.758 -9.858 17.709 1.00 69.38 256 ASN A N 1
ATOM 2067 C CA . ASN A 1 256 ? 12.709 -8.925 17.327 1.00 69.38 256 ASN A CA 1
ATOM 2068 C C . ASN A 1 256 ? 13.366 -7.659 16.749 1.00 69.38 256 ASN A C 1
ATOM 2070 O O . ASN A 1 256 ? 14.397 -7.201 17.230 1.00 69.38 256 ASN A O 1
ATOM 2074 N N . ALA A 1 257 ? 12.803 -7.113 15.676 1.00 61.00 257 ALA A N 1
ATOM 2075 C CA . ALA A 1 257 ? 13.349 -5.920 15.035 1.00 61.00 257 ALA A CA 1
ATOM 2076 C C . ALA A 1 257 ? 12.854 -4.656 15.750 1.00 61.00 257 ALA A C 1
ATOM 2078 O O . ALA A 1 257 ? 11.637 -4.517 15.879 1.00 61.00 257 ALA A O 1
ATOM 2079 N N . GLU A 1 258 ? 13.775 -3.775 16.186 1.00 55.47 258 GLU A N 1
ATOM 2080 C CA . GLU A 1 258 ? 13.497 -2.541 16.961 1.00 55.47 258 GLU A CA 1
ATOM 2081 C C . GLU A 1 258 ? 12.358 -1.723 16.356 1.00 55.47 258 GLU A C 1
ATOM 2083 O O . GLU A 1 258 ? 11.424 -1.339 17.061 1.00 55.47 258 GLU A O 1
ATOM 2088 N N . ASP A 1 259 ? 12.399 -1.552 15.037 1.00 49.75 259 ASP A N 1
ATOM 2089 C CA . ASP A 1 259 ? 11.349 -0.913 14.274 1.00 49.75 259 ASP A CA 1
ATOM 2090 C C . ASP A 1 259 ? 10.870 -1.785 13.120 1.00 49.75 259 ASP A C 1
ATOM 2092 O O . ASP A 1 259 ? 11.539 -2.681 12.599 1.00 49.75 259 ASP A O 1
ATOM 2096 N N . ALA A 1 260 ? 9.682 -1.441 12.631 1.00 46.78 260 ALA A N 1
ATOM 2097 C CA . ALA A 1 260 ? 9.141 -2.038 11.430 1.00 46.78 260 ALA A CA 1
ATOM 2098 C C . ALA A 1 260 ? 10.137 -1.912 10.253 1.00 46.78 260 ALA A C 1
ATOM 2100 O O . ALA A 1 260 ? 10.217 -2.810 9.414 1.00 46.78 260 ALA A O 1
ATOM 2101 N N . GLU A 1 261 ? 10.868 -0.800 10.152 1.00 45.69 261 GLU A N 1
ATOM 2102 C CA . GLU A 1 261 ? 11.883 -0.559 9.115 1.00 45.69 261 GLU A CA 1
ATOM 2103 C C . GLU A 1 261 ? 13.052 -1.559 9.152 1.00 45.69 261 GLU A C 1
ATOM 2105 O O . GLU A 1 261 ? 13.594 -1.856 8.088 1.00 45.69 261 GLU A O 1
ATOM 2110 N N . ASP A 1 262 ? 13.347 -2.142 10.317 1.00 53.31 262 ASP A N 1
ATOM 2111 C CA . ASP A 1 262 ? 14.404 -3.143 10.511 1.00 53.31 262 ASP A CA 1
ATOM 2112 C C . ASP A 1 262 ? 13.901 -4.585 10.357 1.00 53.31 262 ASP A C 1
ATOM 2114 O O . ASP A 1 262 ? 14.686 -5.520 10.182 1.00 53.31 262 ASP A O 1
ATOM 2118 N N . ALA A 1 263 ? 12.581 -4.791 10.390 1.00 59.50 263 ALA A N 1
ATOM 2119 C CA . ALA A 1 263 ? 11.995 -6.108 10.197 1.00 59.50 263 ALA A CA 1
ATOM 2120 C C . ALA A 1 263 ? 12.264 -6.619 8.779 1.00 59.50 263 ALA A C 1
ATOM 2122 O O . ALA A 1 263 ? 11.902 -5.979 7.784 1.00 59.50 263 ALA A O 1
ATOM 2123 N N . VAL A 1 264 ? 12.837 -7.821 8.689 1.00 65.88 264 VAL A N 1
ATOM 2124 C CA . VAL A 1 264 ? 13.169 -8.451 7.410 1.00 65.88 264 VAL A CA 1
ATOM 2125 C C . VAL A 1 264 ? 11.929 -8.557 6.527 1.00 65.88 264 VAL A C 1
ATOM 2127 O O . VAL A 1 264 ? 10.941 -9.205 6.871 1.00 65.88 264 VAL A O 1
ATOM 2130 N N . LEU A 1 265 ? 11.986 -7.911 5.364 1.00 63.62 265 LEU A N 1
ATOM 2131 C CA . LEU A 1 265 ? 10.952 -8.000 4.344 1.00 63.62 265 LEU A CA 1
ATOM 2132 C C . LEU A 1 265 ? 11.354 -9.047 3.303 1.00 63.62 265 LEU A C 1
ATOM 2134 O O . LEU A 1 265 ? 12.251 -8.829 2.487 1.00 63.62 265 LEU A O 1
ATOM 2138 N N . HIS A 1 266 ? 10.645 -10.171 3.290 1.00 65.75 266 HIS A N 1
ATOM 2139 C CA . HIS A 1 266 ? 10.741 -11.195 2.251 1.00 65.75 266 HIS A CA 1
ATOM 2140 C C . HIS A 1 266 ? 9.882 -10.759 1.058 1.00 65.75 266 HIS A C 1
ATOM 2142 O O . HIS A 1 266 ? 8.827 -11.336 0.797 1.00 65.75 266 HIS A O 1
ATOM 2148 N N . GLU A 1 267 ? 10.336 -9.712 0.352 1.00 50.44 267 GLU A N 1
ATOM 2149 C CA . GLU A 1 267 ? 9.621 -8.987 -0.724 1.00 50.44 267 GLU A CA 1
ATOM 2150 C C . GLU A 1 267 ? 8.996 -9.902 -1.802 1.00 50.44 267 GLU A C 1
ATOM 2152 O O . GLU A 1 267 ? 8.033 -9.510 -2.455 1.00 50.44 267 GLU A O 1
ATOM 2157 N N . TYR A 1 268 ? 9.505 -11.127 -1.966 1.00 55.50 268 TYR A N 1
ATOM 2158 C CA . TYR A 1 268 ? 9.157 -12.040 -3.062 1.00 55.50 268 TYR A CA 1
ATOM 2159 C C . TYR A 1 268 ? 8.803 -13.448 -2.596 1.00 55.50 268 TYR A C 1
ATOM 2161 O O . TYR A 1 268 ? 8.855 -14.397 -3.380 1.00 55.50 268 TYR A O 1
ATOM 2169 N N . THR A 1 269 ? 8.490 -13.601 -1.311 1.00 63.31 269 THR A N 1
ATOM 2170 C CA . THR A 1 269 ? 7.892 -14.834 -0.815 1.00 63.31 269 THR A CA 1
ATOM 2171 C C . THR A 1 269 ? 6.457 -14.574 -0.416 1.00 63.31 269 THR A C 1
ATOM 2173 O O . THR A 1 269 ? 6.194 -13.728 0.440 1.00 63.31 269 THR A O 1
ATOM 2176 N N . SER A 1 270 ? 5.547 -15.356 -0.993 1.00 67.25 270 SER A N 1
ATOM 2177 C CA . SER A 1 270 ? 4.149 -15.335 -0.602 1.00 67.25 270 SER A CA 1
ATOM 2178 C C . SER A 1 270 ? 3.859 -16.331 0.514 1.00 67.25 270 SER A C 1
ATOM 2180 O O . SER A 1 270 ? 4.357 -17.450 0.468 1.00 67.25 270 SER A O 1
ATOM 2182 N N . CYS A 1 271 ? 2.989 -15.978 1.459 1.00 74.75 271 CYS A N 1
ATOM 2183 C CA . CYS A 1 271 ? 2.464 -16.957 2.413 1.00 74.75 271 CYS A CA 1
ATOM 2184 C C . CYS A 1 271 ? 1.503 -17.924 1.710 1.00 74.75 271 CYS A C 1
ATOM 2186 O O . CYS A 1 271 ? 0.494 -17.497 1.143 1.00 74.75 271 CYS A O 1
ATOM 2188 N N . ASP A 1 272 ? 1.745 -19.226 1.805 1.00 80.62 272 ASP A N 1
ATOM 2189 C CA . ASP A 1 272 ? 0.911 -20.263 1.200 1.00 80.62 272 ASP A CA 1
ATOM 2190 C C . ASP A 1 272 ? -0.484 -20.375 1.813 1.00 80.62 272 ASP A C 1
ATOM 2192 O O . ASP A 1 272 ? -1.385 -20.914 1.168 1.00 80.62 272 ASP A O 1
ATOM 2196 N N . CYS A 1 273 ? -0.699 -19.813 3.001 1.00 73.00 273 CYS A N 1
ATOM 2197 C CA . CYS A 1 273 ? -2.014 -19.750 3.624 1.00 73.00 273 CYS A CA 1
ATOM 2198 C C . CYS A 1 273 ? -2.751 -18.443 3.291 1.00 73.00 273 CYS A C 1
ATOM 2200 O O . CYS A 1 273 ? -3.711 -18.452 2.521 1.00 73.00 273 CYS A O 1
ATOM 2202 N N . CYS A 1 274 ? -2.301 -17.296 3.814 1.00 62.34 274 CYS A N 1
ATOM 2203 C CA . CYS A 1 274 ? -3.033 -16.032 3.658 1.00 62.34 274 CYS A CA 1
ATOM 2204 C C . CYS A 1 274 ? -2.812 -15.329 2.310 1.00 62.34 274 CYS A C 1
ATOM 2206 O O . CYS A 1 274 ? -3.482 -14.325 2.042 1.00 62.34 274 CYS A O 1
ATOM 2208 N N . LYS A 1 275 ? -1.896 -15.838 1.474 1.00 67.50 275 LYS A N 1
ATOM 2209 C CA . LYS A 1 275 ? -1.543 -15.308 0.147 1.00 67.50 275 LYS A CA 1
ATOM 2210 C C . LYS A 1 275 ? -1.021 -13.868 0.149 1.00 67.50 275 LYS A C 1
ATOM 2212 O O . LYS A 1 275 ? -1.088 -13.203 -0.876 1.00 67.50 275 LYS A O 1
ATOM 2217 N N . VAL A 1 276 ? -0.503 -13.373 1.279 1.00 56.44 276 VAL A N 1
ATOM 2218 C CA . VAL A 1 276 ? 0.270 -12.119 1.274 1.00 56.44 276 VAL A CA 1
ATOM 2219 C C . VAL A 1 276 ? 1.497 -12.325 0.391 1.00 56.44 276 VAL A C 1
ATOM 2221 O O . VAL A 1 276 ? 2.171 -13.332 0.564 1.00 56.44 276 VAL A O 1
ATOM 2224 N N . GLU A 1 277 ? 1.750 -11.434 -0.568 1.00 49.91 277 GLU A N 1
ATOM 2225 C CA . GLU A 1 277 ? 2.799 -11.603 -1.594 1.00 49.91 277 GLU A CA 1
ATOM 2226 C C . GLU A 1 277 ? 4.207 -11.234 -1.091 1.00 49.91 277 GLU A C 1
ATOM 2228 O O . GLU A 1 277 ? 5.201 -11.604 -1.711 1.00 49.91 277 GLU A O 1
ATOM 2233 N N . SER A 1 278 ? 4.290 -10.580 0.070 1.00 61.81 278 SER A N 1
ATOM 2234 C CA . SER A 1 278 ? 5.541 -10.300 0.776 1.00 61.81 278 SER A CA 1
ATOM 2235 C C . SER A 1 278 ? 5.377 -10.617 2.260 1.00 61.81 278 SER A C 1
ATOM 2237 O O . SER A 1 278 ? 4.593 -9.971 2.959 1.00 61.81 278 SER A O 1
ATOM 2239 N N . ILE A 1 279 ? 6.100 -11.623 2.753 1.00 66.19 279 ILE A N 1
ATOM 2240 C CA . ILE A 1 279 ? 6.130 -11.945 4.185 1.00 66.19 279 ILE A CA 1
ATOM 2241 C C . ILE A 1 279 ? 7.052 -10.953 4.885 1.00 66.19 279 ILE A C 1
ATOM 2243 O O . ILE A 1 279 ? 8.184 -10.740 4.460 1.00 66.19 279 ILE A O 1
ATOM 2247 N N . GLN A 1 280 ? 6.582 -10.362 5.974 1.00 65.56 280 GLN A N 1
ATOM 2248 C CA . GLN A 1 280 ? 7.369 -9.433 6.766 1.00 65.56 280 GLN A CA 1
ATOM 2249 C C . GLN A 1 280 ? 7.611 -9.977 8.172 1.00 65.56 280 GLN A C 1
ATOM 2251 O O . GLN A 1 280 ? 6.686 -10.499 8.792 1.00 65.56 280 GLN A O 1
ATOM 2256 N N . GLY A 1 281 ? 8.843 -9.829 8.658 1.00 73.31 281 GLY A N 1
ATOM 2257 C CA . GLY A 1 281 ? 9.318 -10.429 9.899 1.00 73.31 281 GLY A CA 1
ATOM 2258 C C . GLY A 1 281 ? 9.802 -11.862 9.677 1.00 73.31 281 GLY A C 1
ATOM 2259 O O . GLY A 1 281 ? 10.382 -12.190 8.636 1.00 73.31 281 GLY A O 1
ATOM 2260 N N . VAL A 1 282 ? 9.557 -12.723 10.663 1.00 82.06 282 VAL A N 1
ATOM 2261 C CA . VAL A 1 282 ? 9.982 -14.123 10.613 1.00 82.06 282 VAL A CA 1
ATOM 2262 C C . VAL A 1 282 ? 9.186 -14.870 9.548 1.00 82.06 282 VAL A C 1
ATOM 2264 O O . VAL A 1 282 ? 7.954 -14.935 9.591 1.00 82.06 282 VAL A O 1
ATOM 2267 N N . ARG A 1 283 ? 9.892 -15.474 8.591 1.00 86.06 283 ARG A N 1
ATOM 2268 C CA . ARG A 1 283 ? 9.292 -16.378 7.604 1.00 86.06 283 ARG A CA 1
ATOM 2269 C C . ARG A 1 283 ? 9.480 -17.825 8.038 1.00 86.06 283 ARG A C 1
ATOM 2271 O O . ARG A 1 283 ? 10.608 -18.248 8.275 1.00 86.06 283 ARG A O 1
ATOM 2278 N N . PHE A 1 284 ? 8.402 -18.602 8.072 1.00 88.81 284 PHE A N 1
ATOM 2279 C CA . PHE A 1 284 ? 8.441 -20.025 8.411 1.00 88.81 284 PHE A CA 1
ATOM 2280 C C . PHE A 1 284 ? 8.412 -20.862 7.139 1.00 88.81 284 PHE A C 1
ATOM 2282 O O . PHE A 1 284 ? 7.371 -21.014 6.506 1.00 88.81 284 PHE A O 1
ATOM 2289 N N . SER A 1 285 ? 9.567 -21.403 6.765 1.00 88.44 285 SER A N 1
ATOM 2290 C CA . SER A 1 285 ? 9.733 -22.216 5.559 1.00 88.44 285 SER A CA 1
ATOM 2291 C C . SER A 1 285 ? 9.705 -23.699 5.919 1.00 88.44 285 SER A C 1
ATOM 2293 O O . SER A 1 285 ? 10.402 -24.115 6.849 1.00 88.44 285 SER A O 1
ATOM 2295 N N . CYS A 1 286 ? 8.904 -24.503 5.225 1.00 88.75 286 CYS A N 1
ATOM 2296 C CA . CYS A 1 286 ? 8.872 -25.947 5.449 1.00 88.75 286 CYS A CA 1
ATOM 2297 C C . CYS A 1 286 ? 10.211 -26.584 5.049 1.00 88.75 286 CYS A C 1
ATOM 2299 O O . CYS A 1 286 ? 10.771 -26.287 3.996 1.00 88.75 286 CYS A O 1
ATOM 2301 N N . SER A 1 287 ? 10.721 -27.487 5.883 1.00 86.25 287 SER A N 1
ATOM 2302 C CA . SER A 1 287 ? 11.981 -28.197 5.625 1.00 86.25 287 SER A CA 1
ATOM 2303 C C . SER A 1 287 ? 11.808 -29.393 4.683 1.00 86.25 287 SER A C 1
ATOM 2305 O O . SER A 1 287 ? 12.794 -29.910 4.163 1.00 86.25 287 SER A O 1
ATOM 2307 N N . GLU A 1 288 ? 10.567 -29.835 4.471 1.00 85.44 288 GLU A N 1
ATOM 2308 C CA . GLU A 1 288 ? 10.220 -31.051 3.725 1.00 85.44 288 GLU A CA 1
ATOM 2309 C C . GLU A 1 288 ? 9.482 -30.741 2.416 1.00 85.44 288 GLU A C 1
ATOM 2311 O O . GLU A 1 288 ? 9.733 -31.377 1.392 1.00 85.44 288 GLU A O 1
ATOM 2316 N N . CYS A 1 289 ? 8.601 -29.738 2.414 1.00 77.25 289 CYS A N 1
ATOM 2317 C CA . CYS A 1 289 ? 7.898 -29.292 1.217 1.00 77.25 289 CYS A CA 1
ATOM 2318 C C . CYS A 1 289 ? 8.717 -28.254 0.437 1.00 77.25 289 CYS A C 1
ATOM 2320 O O . CYS A 1 289 ? 9.073 -27.217 0.999 1.00 77.25 289 CYS A O 1
ATOM 2322 N N . PRO A 1 290 ? 8.937 -28.462 -0.875 1.00 72.06 290 PRO A N 1
ATOM 2323 C CA . PRO A 1 290 ? 9.498 -27.435 -1.743 1.00 72.06 290 PRO A CA 1
ATOM 2324 C C . PRO A 1 290 ? 8.586 -26.205 -1.812 1.00 72.06 290 PRO A C 1
ATOM 2326 O O . PRO A 1 290 ? 7.409 -26.323 -2.167 1.00 72.06 290 PRO A O 1
ATOM 2329 N N . ASP A 1 291 ? 9.155 -25.042 -1.494 1.00 72.81 291 ASP A N 1
ATOM 2330 C CA . ASP A 1 291 ? 8.542 -23.709 -1.561 1.00 72.81 291 ASP A CA 1
ATOM 2331 C C . ASP A 1 291 ? 7.151 -23.670 -0.910 1.00 72.81 291 ASP A C 1
ATOM 2333 O O . ASP A 1 291 ? 6.148 -23.385 -1.572 1.00 72.81 291 ASP A O 1
ATOM 2337 N N . PHE A 1 292 ? 7.107 -24.079 0.361 1.00 81.56 292 PHE A N 1
ATOM 2338 C CA . PHE A 1 292 ? 5.974 -23.863 1.251 1.00 81.56 292 PHE A CA 1
ATOM 2339 C C . PHE A 1 292 ? 6.403 -22.909 2.366 1.00 81.56 292 PHE A C 1
ATOM 2341 O O . PHE A 1 292 ? 7.212 -23.274 3.225 1.00 81.56 292 PHE A O 1
ATOM 2348 N N . ASP A 1 293 ? 5.872 -21.694 2.346 1.00 85.06 293 ASP A N 1
ATOM 2349 C CA . ASP A 1 293 ? 6.248 -20.617 3.252 1.00 85.06 293 ASP A CA 1
ATOM 2350 C C . ASP A 1 293 ? 5.016 -20.046 3.960 1.00 85.06 293 ASP A C 1
ATOM 2352 O O . ASP A 1 293 ? 3.976 -19.790 3.356 1.00 85.06 293 ASP A O 1
ATOM 2356 N N . LEU A 1 294 ? 5.131 -19.808 5.264 1.00 82.75 294 LEU A N 1
ATOM 2357 C CA . LEU A 1 294 ? 4.094 -19.184 6.078 1.00 82.75 294 LEU A CA 1
ATOM 2358 C C . LEU A 1 294 ? 4.612 -17.878 6.683 1.00 82.75 294 LEU A C 1
ATOM 2360 O O . LEU A 1 294 ? 5.763 -17.784 7.117 1.00 82.75 294 LEU A O 1
ATOM 2364 N N . CYS A 1 295 ? 3.746 -16.863 6.731 1.00 81.56 295 CYS A N 1
ATOM 2365 C CA . CYS A 1 295 ? 3.963 -15.734 7.630 1.00 81.56 295 CYS A CA 1
ATOM 2366 C C . CYS A 1 295 ? 3.735 -16.174 9.080 1.00 81.56 295 CYS A C 1
ATOM 2368 O O . CYS A 1 295 ? 3.042 -17.162 9.326 1.00 81.56 295 CYS A O 1
ATOM 2370 N N . GLU A 1 296 ? 4.271 -15.413 10.030 1.00 84.50 296 GLU A N 1
ATOM 2371 C CA . GLU A 1 296 ? 4.161 -15.715 11.459 1.00 84.50 296 GLU A CA 1
ATOM 2372 C C . GLU A 1 296 ? 2.718 -15.951 11.928 1.00 84.50 296 GLU A C 1
ATOM 2374 O O . GLU A 1 296 ? 2.438 -16.990 12.510 1.00 84.50 296 GLU A O 1
ATOM 2379 N N . GLY A 1 297 ? 1.765 -15.089 11.556 1.00 80.25 297 GLY A N 1
ATOM 2380 C CA . GLY A 1 297 ? 0.361 -15.292 11.940 1.00 80.25 297 GLY A CA 1
ATOM 2381 C C . GLY A 1 297 ? -0.245 -16.597 11.399 1.00 80.25 297 GLY A C 1
ATOM 2382 O O . GLY A 1 297 ? -0.972 -17.287 12.103 1.00 80.25 297 GLY A O 1
ATOM 2383 N N . CYS A 1 298 ? 0.094 -16.996 10.167 1.00 79.81 298 CYS A N 1
ATOM 2384 C CA . CYS A 1 298 ? -0.369 -18.281 9.631 1.00 79.81 298 CYS A CA 1
ATOM 2385 C C . CYS A 1 298 ? 0.367 -19.481 10.230 1.00 79.81 298 CYS A C 1
ATOM 2387 O O . CYS A 1 298 ? -0.172 -20.585 10.209 1.00 79.81 298 CYS A O 1
ATOM 2389 N N . PHE A 1 299 ? 1.589 -19.291 10.724 1.00 86.81 299 PHE A N 1
ATOM 2390 C CA . PHE A 1 299 ? 2.294 -20.311 11.490 1.00 86.81 299 PHE A CA 1
ATOM 2391 C C . PHE A 1 299 ? 1.648 -20.511 12.870 1.00 86.81 299 PHE A C 1
ATOM 2393 O O . PHE A 1 299 ? 1.522 -21.650 13.329 1.00 86.81 299 PHE A O 1
ATOM 2400 N N . ASP A 1 300 ? 1.183 -19.429 13.492 1.00 83.19 300 ASP A N 1
ATOM 2401 C CA . ASP A 1 300 ? 0.541 -19.450 14.809 1.00 83.19 300 ASP A CA 1
ATOM 2402 C C . ASP A 1 300 ? -0.813 -20.156 14.782 1.00 83.19 300 ASP A C 1
ATOM 2404 O O . ASP A 1 300 ? -1.113 -20.953 15.668 1.00 83.19 300 ASP A O 1
ATOM 2408 N N . GLU A 1 301 ? -1.586 -19.929 13.721 1.00 81.62 301 GLU A N 1
ATOM 2409 C CA . GLU A 1 301 ? -2.911 -20.521 13.508 1.00 81.62 301 GLU A CA 1
ATOM 2410 C C . GLU A 1 301 ? -2.858 -21.870 12.759 1.00 81.62 301 GLU A C 1
ATOM 2412 O O . GLU A 1 301 ? -3.895 -22.431 12.403 1.00 81.62 301 GLU A O 1
ATOM 2417 N N . ARG A 1 302 ? -1.667 -22.415 12.467 1.00 82.25 302 ARG A N 1
ATOM 2418 C CA . ARG A 1 302 ? -1.500 -23.534 11.511 1.00 82.25 302 ARG A CA 1
ATOM 2419 C C . ARG A 1 302 ? -2.326 -24.782 11.853 1.00 82.25 302 ARG A C 1
ATOM 2421 O O . ARG A 1 302 ? -2.845 -25.430 10.945 1.00 82.25 302 ARG A O 1
ATOM 2428 N N . ASP A 1 303 ? -2.462 -25.105 13.139 1.00 77.81 303 ASP A N 1
ATOM 2429 C CA . ASP A 1 303 ? -3.177 -26.299 13.604 1.00 77.81 303 ASP A CA 1
ATOM 2430 C C . ASP A 1 303 ? -4.697 -26.132 13.408 1.00 77.81 303 ASP A C 1
ATOM 2432 O O . ASP A 1 303 ? -5.391 -27.055 12.964 1.00 77.81 303 ASP A O 1
ATOM 2436 N N . GLU A 1 304 ? -5.212 -24.921 13.640 1.00 73.25 304 GLU A N 1
ATOM 2437 C CA . GLU A 1 304 ? -6.602 -24.559 13.352 1.00 73.25 304 GLU A CA 1
ATOM 2438 C C . GLU A 1 304 ? -6.856 -24.551 11.844 1.00 73.25 304 GLU A C 1
ATOM 2440 O O . GLU A 1 304 ? -7.786 -25.207 11.372 1.00 73.25 304 GLU A O 1
ATOM 2445 N N . LEU A 1 305 ? -5.981 -23.894 11.074 1.00 69.19 305 LEU A N 1
ATOM 2446 C CA . LEU A 1 305 ? -6.057 -23.788 9.614 1.00 69.19 305 LEU A CA 1
ATOM 2447 C C . LEU A 1 305 ? -6.009 -25.159 8.918 1.00 69.19 305 LEU A C 1
ATOM 2449 O O . LEU A 1 305 ? -6.673 -25.355 7.896 1.00 69.19 305 LEU A O 1
ATOM 2453 N N . HIS A 1 306 ? -5.256 -26.119 9.461 1.00 74.25 306 HIS A N 1
ATOM 2454 C CA . HIS A 1 306 ? -5.269 -27.512 9.008 1.00 74.25 306 HIS A CA 1
ATOM 2455 C C . HIS A 1 306 ? -6.609 -28.195 9.329 1.00 74.25 306 HIS A C 1
ATOM 2457 O O . HIS A 1 306 ? -7.192 -28.855 8.467 1.00 74.25 306 HIS A O 1
ATOM 2463 N N . SER A 1 307 ? -7.145 -2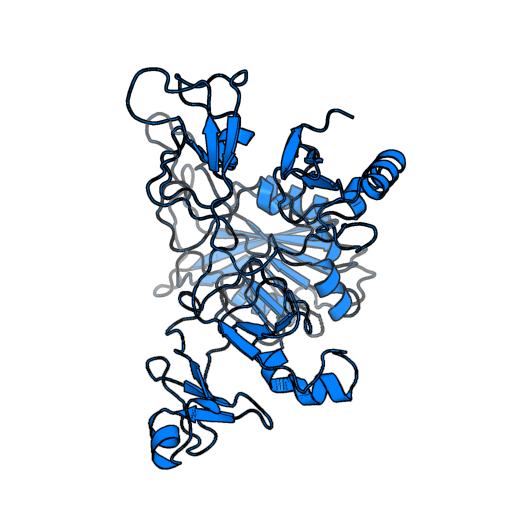7.983 10.533 1.00 71.69 307 SER A N 1
ATOM 2464 C CA . SER A 1 307 ? -8.411 -28.582 10.986 1.00 71.69 307 SER A CA 1
ATOM 2465 C C . SER A 1 307 ? -9.623 -28.132 10.160 1.00 71.69 307 SER A C 1
ATOM 2467 O O . SER A 1 307 ? -10.522 -28.931 9.900 1.00 71.69 307 SER A O 1
ATOM 2469 N N . ILE A 1 308 ? -9.634 -26.880 9.694 1.00 67.81 308 ILE A N 1
ATOM 2470 C CA . ILE A 1 308 ? -10.686 -26.337 8.812 1.00 67.81 308 ILE A CA 1
ATOM 2471 C C . ILE A 1 308 ? -10.395 -26.534 7.313 1.00 67.81 308 ILE A C 1
ATOM 2473 O O . ILE A 1 308 ? -11.141 -26.044 6.465 1.00 67.81 308 ILE A O 1
ATOM 2477 N N . GLY A 1 309 ? -9.321 -27.252 6.963 1.00 65.06 309 GLY A N 1
ATOM 2478 C CA . GLY A 1 309 ? -8.976 -27.606 5.583 1.00 65.06 309 GLY A CA 1
ATOM 2479 C C . GLY A 1 309 ? -8.468 -26.447 4.719 1.00 65.06 309 GLY A C 1
ATOM 2480 O O . GLY A 1 309 ? -8.407 -26.588 3.495 1.00 65.06 309 GLY A O 1
ATOM 2481 N N . VAL A 1 310 ? -8.095 -25.315 5.327 1.00 59.41 310 VAL A N 1
ATOM 2482 C CA . VAL A 1 310 ? -7.510 -24.161 4.621 1.00 59.41 310 VAL A CA 1
ATOM 2483 C C . VAL A 1 310 ? -6.117 -24.502 4.095 1.00 59.41 310 VAL A C 1
ATOM 2485 O O . VAL A 1 310 ? -5.759 -24.092 2.990 1.00 59.41 310 VAL A O 1
ATOM 2488 N N . THR A 1 311 ? -5.352 -25.315 4.830 1.00 64.56 311 THR A N 1
ATOM 2489 C CA . THR A 1 311 ? -4.078 -25.865 4.347 1.00 64.56 311 THR A CA 1
ATOM 2490 C C . THR A 1 311 ? -4.164 -27.389 4.252 1.00 64.56 311 THR A C 1
ATOM 2492 O O . THR A 1 311 ? -4.607 -28.056 5.181 1.00 64.56 311 THR A O 1
ATOM 2495 N N . LYS A 1 312 ? -3.734 -27.954 3.116 1.00 68.06 312 LYS A N 1
ATOM 2496 C CA . LYS A 1 312 ? -3.557 -29.412 2.932 1.00 68.06 312 LYS A CA 1
ATOM 2497 C C . LYS A 1 312 ? -2.133 -29.866 3.276 1.00 68.06 312 LYS A C 1
ATOM 2499 O O . LYS A 1 312 ? -1.696 -30.927 2.838 1.00 68.06 312 LYS A O 1
ATOM 2504 N N . HIS A 1 313 ? -1.386 -29.015 3.973 1.00 79.50 313 HIS A N 1
ATOM 2505 C CA . HIS A 1 313 ? 0.006 -29.256 4.306 1.00 79.50 313 HIS A CA 1
ATOM 2506 C C . HIS A 1 313 ? 0.099 -30.219 5.501 1.00 79.50 313 HIS A C 1
ATOM 2508 O O . HIS A 1 313 ? -0.612 -30.000 6.483 1.00 79.50 313 HIS A O 1
ATOM 2514 N N . PRO A 1 314 ? 0.953 -31.261 5.453 1.00 81.06 314 PRO A N 1
ATOM 2515 C CA . PRO A 1 314 ? 1.068 -32.215 6.550 1.00 81.06 314 PRO A CA 1
ATOM 2516 C C . PRO A 1 314 ? 1.482 -31.537 7.869 1.00 81.06 314 PRO A C 1
ATOM 2518 O O . PRO A 1 314 ? 2.501 -30.843 7.905 1.00 81.06 314 PRO A O 1
ATOM 2521 N N . PRO A 1 315 ? 0.750 -31.754 8.977 1.00 79.06 315 PRO A N 1
ATOM 2522 C CA . PRO A 1 315 ? 1.045 -31.114 10.261 1.00 79.06 315 PRO A CA 1
ATOM 2523 C C . PRO A 1 315 ? 2.317 -31.667 10.921 1.00 79.06 315 PRO A C 1
ATOM 2525 O O . PRO A 1 315 ? 2.850 -31.056 11.839 1.00 79.06 315 PRO A O 1
ATOM 2528 N N . SER A 1 316 ? 2.814 -32.818 10.458 1.00 81.81 316 SER A N 1
ATOM 2529 C CA . SER A 1 316 ? 4.045 -33.437 10.952 1.00 81.81 316 SER A CA 1
ATOM 2530 C C . SER A 1 316 ? 5.322 -32.782 10.428 1.00 81.81 316 SER A C 1
ATOM 2532 O O . SER A 1 316 ? 6.390 -33.085 10.950 1.00 81.81 316 SER A O 1
ATOM 2534 N N . HIS A 1 317 ? 5.239 -31.949 9.386 1.00 85.94 317 HIS A N 1
ATOM 2535 C CA . HIS A 1 317 ? 6.435 -31.399 8.762 1.00 85.94 317 HIS A CA 1
ATOM 2536 C C . HIS A 1 317 ? 7.111 -30.332 9.626 1.00 85.94 317 HIS A C 1
ATOM 2538 O O . HIS A 1 317 ? 6.454 -29.452 10.191 1.00 85.94 317 HIS A O 1
ATOM 2544 N N . ALA A 1 318 ? 8.441 -30.359 9.655 1.00 87.31 318 ALA A N 1
ATOM 2545 C CA . ALA A 1 318 ? 9.235 -29.387 10.396 1.00 87.31 318 ALA A CA 1
ATOM 2546 C C . ALA A 1 318 ? 9.388 -28.056 9.640 1.00 87.31 318 ALA A C 1
ATOM 2548 O O . ALA A 1 318 ? 9.655 -28.021 8.436 1.00 87.31 318 ALA A O 1
ATOM 2549 N N . PHE A 1 319 ? 9.310 -26.943 10.369 1.00 90.69 319 PHE A N 1
ATOM 2550 C CA . PHE A 1 319 ? 9.555 -25.601 9.836 1.00 90.69 319 PHE A CA 1
ATOM 2551 C C . PHE A 1 319 ? 10.918 -25.059 10.264 1.00 90.69 319 PHE A C 1
ATOM 2553 O O . PHE A 1 319 ? 11.441 -25.392 11.327 1.00 90.69 319 PHE A O 1
ATOM 2560 N N . ARG A 1 320 ? 11.464 -24.169 9.438 1.00 89.19 320 ARG A N 1
ATOM 2561 C CA . ARG A 1 320 ? 12.626 -23.336 9.737 1.00 89.19 320 ARG A CA 1
ATOM 2562 C C . ARG A 1 320 ? 12.198 -21.873 9.778 1.00 89.19 320 ARG A C 1
ATOM 2564 O O . ARG A 1 320 ? 11.621 -21.382 8.810 1.00 89.19 320 ARG A O 1
ATOM 2571 N N . ALA A 1 321 ? 12.536 -21.182 10.863 1.00 88.25 321 ALA A N 1
ATOM 2572 C CA . ALA A 1 321 ? 12.423 -19.731 10.959 1.00 88.25 321 ALA A CA 1
ATOM 2573 C C . ALA A 1 321 ? 13.546 -19.058 10.150 1.00 88.25 321 ALA A C 1
ATOM 2575 O O . ALA A 1 321 ? 14.719 -19.410 10.287 1.00 88.25 321 ALA A O 1
ATOM 2576 N N . VAL A 1 322 ? 13.186 -18.117 9.281 1.00 83.62 322 VAL A N 1
ATOM 2577 C CA . VAL A 1 322 ? 14.106 -17.350 8.437 1.00 83.62 322 VAL A CA 1
ATOM 2578 C C . VAL A 1 322 ? 13.998 -15.879 8.831 1.00 83.62 322 VAL A C 1
ATOM 2580 O O . VAL A 1 322 ? 13.024 -15.212 8.479 1.00 83.62 322 VAL A O 1
ATOM 2583 N N . ASN A 1 323 ? 15.021 -15.410 9.551 1.00 72.69 323 ASN A N 1
ATOM 2584 C CA . ASN A 1 323 ? 15.151 -14.052 10.101 1.00 72.69 323 ASN A CA 1
ATOM 2585 C C . ASN A 1 323 ? 16.247 -13.221 9.432 1.00 72.69 323 ASN A C 1
ATOM 2587 O O . ASN A 1 323 ? 16.547 -12.124 9.879 1.00 72.69 323 ASN A O 1
ATOM 2591 N N . GLU A 1 324 ? 16.845 -13.729 8.358 1.00 64.62 324 GLU A N 1
ATOM 2592 C CA . GLU A 1 324 ? 17.858 -13.011 7.593 1.00 64.62 324 GLU A CA 1
ATOM 2593 C C . GLU A 1 324 ? 17.267 -12.512 6.274 1.00 64.62 324 GLU A C 1
ATOM 2595 O O . GLU A 1 324 ? 16.491 -13.215 5.613 1.00 64.62 324 GLU A O 1
ATOM 2600 N N . TYR A 1 325 ? 17.656 -11.299 5.871 1.00 50.19 325 TYR A N 1
ATOM 2601 C CA . TYR A 1 325 ? 17.349 -10.780 4.544 1.00 50.19 325 TYR A CA 1
ATOM 2602 C C . TYR A 1 325 ? 18.149 -11.560 3.499 1.00 50.19 325 TYR A C 1
ATOM 2604 O O . TYR A 1 325 ? 19.329 -11.301 3.258 1.00 50.19 325 TYR A O 1
ATOM 2612 N N . HIS A 1 326 ? 17.487 -12.510 2.847 1.00 50.78 326 HIS A N 1
ATOM 2613 C CA . HIS A 1 326 ? 17.960 -13.050 1.585 1.00 50.78 326 HIS A CA 1
ATOM 2614 C C . HIS A 1 326 ? 17.304 -12.241 0.464 1.00 50.78 326 HIS A C 1
ATOM 2616 O O . HIS A 1 326 ? 16.108 -12.423 0.221 1.00 50.78 326 HIS A O 1
ATOM 2622 N N . PRO A 1 327 ? 18.036 -11.345 -0.228 1.00 41.97 327 PRO A N 1
ATOM 2623 C CA . PRO A 1 327 ? 17.499 -10.748 -1.437 1.00 41.97 327 PRO A CA 1
ATOM 2624 C C . PRO A 1 327 ? 17.095 -11.894 -2.376 1.00 41.97 327 PRO A C 1
ATOM 2626 O O . PRO A 1 327 ? 17.851 -12.856 -2.535 1.00 41.97 327 PRO A O 1
ATOM 2629 N N . PRO A 1 328 ? 15.921 -11.820 -3.018 1.00 42.97 328 PRO A N 1
ATOM 2630 C CA . PRO A 1 328 ? 15.408 -12.897 -3.890 1.00 42.97 328 PRO A CA 1
ATOM 2631 C C . PRO A 1 328 ? 16.266 -13.106 -5.150 1.00 42.97 328 PRO A C 1
ATOM 2633 O O . PRO A 1 328 ? 15.966 -13.932 -6.009 1.00 42.97 328 PRO A O 1
ATOM 2636 N N . PHE A 1 329 ? 17.251 -12.231 -5.330 1.00 46.16 329 PHE A N 1
ATOM 2637 C CA . PHE A 1 329 ? 17.982 -12.028 -6.545 1.00 46.16 329 PHE A CA 1
ATOM 2638 C C . PHE A 1 329 ? 19.429 -12.410 -6.279 1.00 46.16 329 PHE A C 1
ATOM 2640 O O . PHE A 1 329 ? 19.942 -12.117 -5.195 1.00 46.16 329 PHE A O 1
ATOM 2647 N N . PRO A 1 330 ? 20.115 -12.982 -7.277 1.00 51.66 330 PRO A N 1
ATOM 2648 C CA . PRO A 1 330 ? 21.555 -13.150 -7.213 1.00 51.66 330 PRO A CA 1
ATOM 2649 C C . PRO A 1 330 ? 22.229 -11.833 -6.797 1.00 51.66 330 PRO A C 1
ATOM 2651 O O . PRO A 1 330 ? 21.955 -10.770 -7.362 1.00 51.66 330 PRO A O 1
ATOM 2654 N N . VAL A 1 331 ? 23.083 -11.897 -5.776 1.00 55.50 331 VAL A N 1
ATOM 2655 C CA . VAL A 1 331 ? 23.946 -10.782 -5.374 1.00 55.50 331 VAL A CA 1
ATOM 2656 C C . VAL A 1 331 ? 25.343 -11.097 -5.869 1.00 55.50 331 VAL A C 1
ATOM 2658 O O . VAL A 1 331 ? 25.978 -12.052 -5.429 1.00 55.50 331 VAL A O 1
ATOM 2661 N N . HIS A 1 332 ? 25.820 -10.299 -6.815 1.00 61.44 332 HIS A N 1
ATOM 2662 C CA . HIS A 1 332 ? 27.124 -10.483 -7.431 1.00 61.44 332 HIS A CA 1
ATOM 2663 C C . HIS A 1 332 ? 28.163 -9.591 -6.754 1.00 61.44 332 HIS A C 1
ATOM 2665 O O . HIS A 1 332 ? 28.493 -8.502 -7.240 1.00 61.44 332 HIS A O 1
ATOM 2671 N N . GLU A 1 333 ? 28.677 -10.071 -5.624 1.00 57.03 333 GLU A N 1
ATOM 2672 C CA . GLU A 1 333 ? 29.736 -9.412 -4.860 1.00 57.03 333 GLU A CA 1
ATOM 2673 C C . GLU A 1 333 ? 31.010 -9.211 -5.690 1.00 57.03 333 GLU A C 1
ATOM 2675 O O . GLU A 1 333 ? 31.403 -10.067 -6.479 1.00 57.03 333 GLU A O 1
ATOM 2680 N N . GLY A 1 334 ? 31.646 -8.045 -5.555 1.00 61.12 334 GLY A N 1
ATOM 2681 C CA . GLY A 1 334 ? 32.829 -7.679 -6.349 1.00 61.12 334 GLY A CA 1
ATOM 2682 C C . GLY A 1 334 ? 32.546 -7.274 -7.805 1.00 61.12 334 GLY A C 1
ATOM 2683 O O . GLY A 1 334 ? 33.474 -6.896 -8.523 1.00 61.12 334 GLY A O 1
ATOM 2684 N N . HIS A 1 335 ? 31.282 -7.282 -8.247 1.00 69.69 335 HIS A N 1
ATOM 2685 C CA . HIS A 1 335 ? 30.892 -6.850 -9.590 1.00 69.69 335 HIS A CA 1
ATOM 2686 C C . HIS A 1 335 ? 30.164 -5.504 -9.567 1.00 69.69 335 HIS A C 1
ATOM 2688 O O . HIS A 1 335 ? 29.184 -5.309 -8.850 1.00 69.69 335 HIS A O 1
ATOM 2694 N N . ARG A 1 336 ? 30.626 -4.581 -10.416 1.00 71.06 336 ARG A N 1
ATOM 2695 C CA . ARG A 1 336 ? 30.071 -3.234 -10.583 1.00 71.06 336 ARG A CA 1
ATOM 2696 C C . ARG A 1 336 ? 29.466 -3.078 -11.974 1.00 71.06 336 ARG A C 1
ATOM 2698 O O . ARG A 1 336 ? 30.114 -3.412 -12.966 1.00 71.06 336 ARG A O 1
ATOM 2705 N N . CYS A 1 337 ? 28.260 -2.519 -12.071 1.00 71.44 337 CYS A N 1
ATOM 2706 C CA . CYS A 1 337 ? 27.668 -2.195 -13.368 1.00 71.44 337 CYS A CA 1
ATOM 2707 C C . CYS A 1 337 ? 28.501 -1.122 -14.085 1.00 71.44 337 CYS A C 1
ATOM 2709 O O . CYS A 1 337 ? 28.689 -0.025 -13.565 1.00 71.44 337 CYS A O 1
ATOM 2711 N N . ALA A 1 338 ? 28.941 -1.392 -15.311 1.00 78.62 338 ALA A N 1
ATOM 2712 C CA . ALA A 1 338 ? 29.754 -0.462 -16.092 1.00 78.62 338 ALA A CA 1
ATOM 2713 C C . ALA A 1 338 ? 28.997 0.802 -16.549 1.00 78.62 338 ALA A C 1
ATOM 2715 O O . ALA A 1 338 ? 29.632 1.797 -16.889 1.00 78.62 338 ALA A O 1
ATOM 2716 N N . ALA A 1 339 ? 27.658 0.779 -16.550 1.00 66.94 339 ALA A N 1
ATOM 2717 C CA . ALA A 1 339 ? 26.820 1.908 -16.950 1.00 66.94 339 ALA A CA 1
ATOM 2718 C C . ALA A 1 339 ? 26.400 2.790 -15.759 1.00 66.94 339 ALA A C 1
ATOM 2720 O O . ALA A 1 339 ? 26.766 3.962 -15.709 1.00 66.94 339 ALA A O 1
ATOM 2721 N N . CYS A 1 340 ? 25.664 2.248 -14.779 1.00 58.50 340 CYS A N 1
ATOM 2722 C CA . CYS A 1 340 ? 25.177 3.021 -13.624 1.00 58.50 340 CYS A CA 1
ATOM 2723 C C . CYS A 1 340 ? 26.093 2.978 -12.393 1.00 58.50 340 CYS A C 1
ATOM 2725 O O . CYS A 1 340 ? 25.795 3.633 -11.399 1.00 58.50 340 CYS A O 1
ATOM 2727 N N . ARG A 1 341 ? 27.198 2.222 -12.439 1.00 64.50 341 ARG A N 1
ATOM 2728 C CA . ARG A 1 341 ? 28.188 2.082 -11.354 1.00 64.50 341 ARG A CA 1
ATOM 2729 C C . ARG A 1 341 ? 27.677 1.443 -10.057 1.00 64.50 341 ARG A C 1
ATOM 2731 O O . ARG A 1 341 ? 28.451 1.404 -9.096 1.00 64.50 341 ARG A O 1
ATOM 2738 N N . VAL A 1 342 ? 26.452 0.904 -10.036 1.00 49.09 342 VAL A N 1
ATOM 2739 C CA . VAL A 1 342 ? 25.909 0.155 -8.887 1.00 49.09 342 VAL A CA 1
ATOM 2740 C C . VAL A 1 342 ? 26.788 -1.060 -8.567 1.00 49.09 342 VAL A C 1
ATOM 2742 O O . VAL A 1 342 ? 27.285 -1.717 -9.485 1.00 49.09 342 VAL A O 1
ATOM 2745 N N . SER A 1 343 ? 27.027 -1.305 -7.278 1.00 48.94 343 SER A N 1
ATOM 2746 C CA . SER A 1 343 ? 27.853 -2.391 -6.738 1.00 48.94 343 SER A CA 1
ATOM 2747 C C . SER A 1 343 ? 27.406 -2.689 -5.297 1.00 48.94 343 SER A C 1
ATOM 2749 O O . SER A 1 343 ? 27.258 -1.721 -4.548 1.00 48.94 343 SER A O 1
ATOM 2751 N N . PRO A 1 344 ? 27.259 -3.963 -4.890 1.00 48.72 344 PRO A N 1
ATOM 2752 C CA . PRO A 1 344 ? 27.258 -5.146 -5.758 1.00 48.72 344 PRO A CA 1
ATOM 2753 C C . PRO A 1 344 ? 26.089 -5.103 -6.760 1.00 48.72 344 PRO A C 1
ATOM 2755 O O . PRO A 1 344 ? 25.120 -4.367 -6.567 1.00 48.72 344 PRO A O 1
ATOM 2758 N N . ILE A 1 345 ? 26.183 -5.835 -7.875 1.00 55.12 345 ILE A N 1
ATOM 2759 C CA . ILE A 1 345 ? 25.029 -5.988 -8.777 1.00 55.12 345 ILE A CA 1
ATOM 2760 C C . ILE A 1 345 ? 24.047 -6.948 -8.101 1.00 55.12 345 ILE A C 1
ATOM 2762 O O . ILE A 1 345 ? 24.348 -8.130 -7.957 1.00 55.12 345 ILE A O 1
ATOM 2766 N N . THR A 1 346 ? 22.888 -6.436 -7.697 1.00 52.94 346 THR A N 1
ATOM 2767 C CA . THR A 1 346 ? 21.735 -7.226 -7.251 1.00 52.94 346 THR A CA 1
ATOM 2768 C C . THR A 1 346 ? 20.806 -7.468 -8.443 1.00 52.94 346 THR A C 1
ATOM 2770 O O . THR A 1 346 ? 20.614 -6.566 -9.265 1.00 52.94 346 THR A O 1
ATOM 2773 N N . GLY A 1 347 ? 20.259 -8.676 -8.587 1.00 56.19 347 GLY A N 1
ATOM 2774 C CA . GLY A 1 347 ? 19.479 -9.028 -9.782 1.00 56.19 347 GLY A CA 1
ATOM 2775 C C . GLY A 1 347 ? 20.273 -9.858 -10.778 1.00 56.19 347 GLY A C 1
ATOM 2776 O O . GLY A 1 347 ? 21.292 -10.467 -10.469 1.00 56.19 347 GLY A O 1
ATOM 2777 N N . VAL A 1 348 ? 19.800 -9.853 -12.018 1.00 62.41 348 VAL A N 1
ATOM 2778 C CA . VAL A 1 348 ? 20.486 -10.499 -13.135 1.00 62.41 348 VAL A CA 1
ATOM 2779 C C . VAL A 1 348 ? 21.765 -9.718 -13.481 1.00 62.41 348 VAL A C 1
ATOM 2781 O O . VAL A 1 348 ? 21.696 -8.549 -13.879 1.00 62.41 348 VAL A O 1
ATOM 2784 N N . ARG A 1 349 ? 22.944 -10.352 -13.377 1.00 75.19 349 ARG A N 1
ATOM 2785 C CA . ARG A 1 349 ? 24.210 -9.806 -13.909 1.00 75.19 349 ARG A CA 1
ATOM 2786 C C . ARG A 1 349 ? 24.384 -10.205 -15.365 1.00 75.19 349 ARG A C 1
ATOM 2788 O O . ARG A 1 349 ? 24.447 -11.386 -15.693 1.00 75.19 349 ARG A O 1
ATOM 2795 N N . ILE A 1 350 ? 24.543 -9.215 -16.236 1.00 79.50 350 ILE A N 1
ATOM 2796 C CA . ILE A 1 350 ? 24.743 -9.417 -17.673 1.00 79.50 350 ILE A CA 1
ATOM 2797 C C . ILE A 1 350 ? 26.206 -9.134 -17.999 1.00 79.50 350 ILE A C 1
ATOM 2799 O O . ILE A 1 350 ? 26.669 -7.997 -17.935 1.00 79.50 350 ILE A O 1
ATOM 2803 N N . GLU A 1 351 ? 26.954 -10.184 -18.307 1.00 83.19 351 GLU A N 1
ATOM 2804 C CA . GLU A 1 351 ? 28.372 -10.134 -18.653 1.00 83.19 351 GLU A CA 1
ATOM 2805 C C . GLU A 1 351 ? 28.527 -10.066 -20.175 1.00 83.19 351 GLU A C 1
ATOM 2807 O O . GLU A 1 351 ? 28.149 -10.992 -20.885 1.00 83.19 351 GLU A O 1
ATOM 2812 N N . CYS A 1 352 ? 29.113 -8.991 -20.694 1.00 82.56 352 CYS A N 1
ATOM 2813 C CA . CYS A 1 352 ? 29.502 -8.913 -22.100 1.00 82.56 352 CYS A CA 1
ATOM 2814 C C . CYS A 1 352 ? 30.749 -9.768 -22.340 1.00 82.56 352 CYS A C 1
ATOM 2816 O O . CYS A 1 352 ? 31.785 -9.535 -21.712 1.00 82.56 352 CYS A O 1
ATOM 2818 N N . VAL A 1 353 ? 30.668 -10.726 -23.266 1.00 76.50 353 VAL A N 1
ATOM 2819 C CA . VAL A 1 353 ? 31.791 -11.630 -23.579 1.00 76.50 353 VAL A CA 1
ATOM 2820 C C . VAL A 1 353 ? 32.721 -11.079 -24.658 1.00 76.50 353 VAL A C 1
ATOM 2822 O O . VAL A 1 353 ? 33.882 -11.483 -24.736 1.00 76.50 353 VAL A O 1
ATOM 2825 N N . ASP A 1 354 ? 32.244 -10.125 -25.457 1.00 72.88 354 ASP A N 1
ATOM 2826 C CA . ASP A 1 354 ? 33.063 -9.452 -26.472 1.00 72.88 354 ASP A CA 1
ATOM 2827 C C . ASP A 1 354 ? 33.862 -8.278 -25.896 1.00 72.88 354 ASP A C 1
ATOM 2829 O O . ASP A 1 354 ? 34.934 -7.925 -26.393 1.00 72.88 354 ASP A O 1
ATOM 2833 N N . CYS A 1 355 ? 33.361 -7.685 -24.814 1.00 74.12 355 CYS A N 1
ATOM 2834 C CA . CYS A 1 355 ? 33.988 -6.572 -24.125 1.00 74.12 355 CYS A CA 1
ATOM 2835 C C . CYS A 1 355 ? 35.110 -7.075 -23.207 1.00 74.12 355 CYS A C 1
ATOM 2837 O O . CYS A 1 355 ? 34.904 -7.992 -22.417 1.00 74.12 355 CYS A O 1
ATOM 2839 N N . GLY A 1 356 ? 36.278 -6.426 -23.239 1.00 64.81 356 GLY A N 1
ATOM 2840 C CA . GLY A 1 356 ? 37.383 -6.753 -22.325 1.00 64.81 356 GLY A CA 1
ATOM 2841 C C . GLY A 1 356 ? 38.418 -7.739 -22.878 1.00 64.81 356 GLY A C 1
ATOM 2842 O O . GLY A 1 356 ? 39.242 -8.246 -22.120 1.00 64.81 356 GLY A O 1
ATOM 2843 N N . LYS A 1 357 ? 38.460 -7.974 -24.198 1.00 57.09 357 LYS A N 1
ATOM 2844 C CA . LYS A 1 357 ? 39.621 -8.607 -24.850 1.00 57.09 357 LYS A CA 1
ATOM 2845 C C . LYS A 1 357 ? 40.827 -7.648 -24.831 1.00 57.09 357 LYS A C 1
ATOM 2847 O O . LYS A 1 357 ? 41.120 -7.011 -25.836 1.00 57.09 357 LYS A O 1
ATOM 2852 N N . GLY A 1 358 ? 41.497 -7.502 -23.679 1.00 56.06 358 GLY A N 1
ATOM 2853 C CA . GLY A 1 358 ? 42.827 -6.876 -23.599 1.00 56.06 358 GLY A CA 1
ATOM 2854 C C . GLY A 1 358 ? 43.158 -5.965 -22.406 1.00 56.06 358 GLY A C 1
ATOM 2855 O O . GLY A 1 358 ? 44.328 -5.623 -22.274 1.00 56.06 358 GLY A O 1
ATOM 2856 N N . LYS A 1 359 ? 42.215 -5.572 -21.533 1.00 47.97 359 LYS A N 1
ATOM 2857 C CA . LYS A 1 359 ? 42.488 -4.868 -20.254 1.00 47.97 359 LYS A CA 1
ATOM 2858 C C . LYS A 1 359 ? 41.416 -5.185 -19.202 1.00 47.97 359 LYS A C 1
ATOM 2860 O O . LYS A 1 359 ? 40.328 -5.622 -19.559 1.00 47.97 359 LYS A O 1
ATOM 2865 N N . GLU A 1 360 ? 41.787 -4.985 -17.936 1.00 48.03 360 GLU A N 1
ATOM 2866 C CA . GLU A 1 360 ? 41.099 -5.359 -16.689 1.00 48.03 360 GLU A CA 1
ATOM 2867 C C . GLU A 1 360 ? 39.559 -5.347 -16.745 1.00 48.03 360 GLU A C 1
ATOM 2869 O O . GLU A 1 360 ? 38.924 -4.300 -16.840 1.00 48.03 360 GLU A O 1
ATOM 2874 N N . GLY A 1 361 ? 38.978 -6.543 -16.602 1.00 57.41 361 GLY A N 1
ATOM 2875 C CA . GLY A 1 361 ? 37.568 -6.760 -16.277 1.00 57.41 361 GLY A CA 1
ATOM 2876 C C . GLY A 1 361 ? 36.627 -6.876 -17.479 1.00 57.41 361 GLY A C 1
ATOM 2877 O O . GLY A 1 361 ? 36.459 -5.951 -18.271 1.00 57.41 361 GLY A O 1
ATOM 2878 N N . LYS A 1 362 ? 35.929 -8.014 -17.578 1.00 70.69 362 LYS A N 1
ATOM 2879 C CA . LYS A 1 362 ? 34.767 -8.161 -18.466 1.00 70.69 362 LYS A CA 1
ATOM 2880 C C . LYS A 1 362 ? 33.685 -7.151 -18.068 1.00 70.69 362 LYS A C 1
ATOM 2882 O O . LYS A 1 362 ? 33.412 -6.965 -16.881 1.00 70.69 362 LYS A O 1
ATOM 2887 N N . VAL A 1 363 ? 33.047 -6.513 -19.049 1.00 82.38 363 VAL A N 1
ATOM 2888 C CA . VAL A 1 363 ? 31.985 -5.527 -18.786 1.00 82.38 363 VAL A CA 1
ATOM 2889 C C . VAL A 1 363 ? 30.772 -6.236 -18.190 1.00 82.38 363 VAL A C 1
ATOM 2891 O O . VAL A 1 363 ? 30.177 -7.094 -18.836 1.00 82.38 363 VAL A O 1
ATOM 2894 N N . SER A 1 364 ? 30.398 -5.855 -16.969 1.00 83.75 364 SER A N 1
ATOM 2895 C CA . SER A 1 364 ? 29.172 -6.310 -16.306 1.00 83.75 364 SER A CA 1
ATOM 2896 C C . SER A 1 364 ? 28.120 -5.203 -16.339 1.00 83.75 364 SER A C 1
ATOM 2898 O O . SER A 1 364 ? 28.424 -4.040 -16.070 1.00 83.75 364 SER A O 1
ATOM 2900 N N . LEU A 1 365 ? 26.877 -5.542 -16.655 1.00 73.88 365 LEU A N 1
ATOM 2901 C CA . LEU A 1 365 ? 25.728 -4.640 -16.657 1.00 73.88 365 LEU A CA 1
ATOM 2902 C C . LEU A 1 365 ? 24.662 -5.171 -15.694 1.00 73.88 365 LEU A C 1
ATOM 2904 O O . LEU A 1 365 ? 24.471 -6.381 -15.596 1.00 73.88 365 LEU A O 1
ATOM 2908 N N . CYS A 1 366 ? 23.977 -4.270 -14.982 1.00 60.62 366 CYS A N 1
ATOM 2909 C CA . CYS A 1 366 ? 22.751 -4.642 -14.284 1.00 60.62 366 CYS A CA 1
ATOM 2910 C C . CYS A 1 366 ? 21.595 -4.737 -15.286 1.00 60.62 366 CYS A C 1
ATOM 2912 O O . CYS A 1 366 ? 21.614 -4.075 -16.333 1.00 60.62 366 CYS A O 1
ATOM 2914 N N . GLU A 1 367 ? 20.579 -5.513 -14.923 1.00 63.06 367 GLU A N 1
ATOM 2915 C CA . GLU A 1 367 ? 19.353 -5.739 -15.691 1.00 63.06 367 GLU A CA 1
ATOM 2916 C C . GLU A 1 367 ? 18.761 -4.443 -16.278 1.00 63.06 367 GLU A C 1
ATOM 2918 O O . GLU A 1 367 ? 18.592 -4.308 -17.491 1.00 63.06 367 GLU A O 1
ATOM 2923 N N . GLN A 1 368 ? 18.557 -3.426 -15.434 1.00 52.72 368 GLN A N 1
ATOM 2924 C CA . GLN A 1 368 ? 17.973 -2.145 -15.844 1.00 52.72 368 GLN A CA 1
ATOM 2925 C C . GLN A 1 368 ? 18.804 -1.404 -16.900 1.00 52.72 368 GLN A C 1
ATOM 2927 O O . GLN A 1 368 ? 18.238 -0.820 -17.825 1.00 52.72 368 GLN A O 1
ATOM 2932 N N . CYS A 1 369 ? 20.136 -1.393 -16.777 1.00 55.75 369 CYS A N 1
ATOM 2933 C CA . CYS A 1 369 ? 20.992 -0.685 -17.733 1.00 55.75 369 CYS A CA 1
ATOM 2934 C C . CYS A 1 369 ? 21.040 -1.393 -19.080 1.00 55.75 369 CYS A C 1
ATOM 2936 O O . CYS A 1 369 ? 21.029 -0.723 -20.113 1.00 55.75 369 CYS A O 1
ATOM 2938 N N . PHE A 1 370 ? 21.049 -2.726 -19.069 1.00 70.00 370 PHE A N 1
ATOM 2939 C CA . PHE A 1 370 ? 21.002 -3.508 -20.294 1.00 70.00 370 PHE A CA 1
ATOM 2940 C C . PHE A 1 370 ? 19.689 -3.277 -21.053 1.00 70.00 370 PHE A C 1
ATOM 2942 O O . PHE A 1 370 ? 19.723 -2.871 -22.214 1.00 70.00 370 PHE A O 1
ATOM 2949 N N . PHE A 1 371 ? 18.534 -3.420 -20.392 1.00 58.00 371 PHE A N 1
ATOM 2950 C CA . PHE A 1 371 ? 17.230 -3.256 -21.049 1.00 58.00 371 PHE A CA 1
ATOM 2951 C C . PHE A 1 371 ? 16.893 -1.807 -21.410 1.00 58.00 371 PHE A C 1
ATOM 2953 O O . PHE A 1 371 ? 16.228 -1.560 -22.413 1.00 58.00 371 PHE A O 1
ATOM 2960 N N . SER A 1 372 ? 17.412 -0.828 -20.664 1.00 53.19 372 SER A N 1
ATOM 2961 C CA . SER A 1 372 ? 17.285 0.593 -21.027 1.00 53.19 372 SER A CA 1
ATOM 2962 C C . SER A 1 372 ? 18.239 1.020 -22.150 1.00 53.19 372 SER A C 1
ATOM 2964 O O . SER A 1 372 ? 18.332 2.213 -22.438 1.00 53.19 372 SER A O 1
ATOM 2966 N N . SER A 1 373 ? 19.000 0.090 -22.742 1.00 68.38 373 SER A N 1
ATOM 2967 C CA . SER A 1 373 ? 20.043 0.368 -23.739 1.00 68.38 373 SER A CA 1
ATOM 2968 C C . SER A 1 373 ? 21.080 1.407 -23.285 1.00 68.38 373 SER A C 1
ATOM 2970 O O . SER A 1 373 ? 21.646 2.152 -24.087 1.00 68.38 373 SER A O 1
ATOM 2972 N N . LYS A 1 374 ? 21.341 1.469 -21.974 1.00 61.25 374 LYS A N 1
ATOM 2973 C CA . LYS A 1 374 ? 22.338 2.355 -21.368 1.00 61.25 374 LYS A CA 1
ATOM 2974 C C . LYS A 1 374 ? 23.659 1.608 -21.290 1.00 61.25 374 LYS A C 1
ATOM 2976 O O . LYS A 1 374 ? 23.958 0.949 -20.296 1.00 61.25 374 LYS A O 1
ATOM 2981 N N . PHE A 1 375 ? 24.441 1.712 -22.356 1.00 75.44 375 PHE A N 1
ATOM 2982 C CA . PHE A 1 375 ? 25.715 1.016 -22.490 1.00 75.44 375 PHE A CA 1
ATOM 2983 C C . PHE A 1 375 ? 26.904 1.964 -22.276 1.00 75.44 375 PHE A C 1
ATOM 2985 O O . PHE A 1 375 ? 26.843 3.126 -22.681 1.00 75.44 375 PHE A O 1
ATOM 2992 N N . PRO A 1 376 ? 28.002 1.499 -21.653 1.00 70.75 376 PRO A N 1
ATOM 2993 C CA . PRO A 1 376 ? 29.259 2.239 -21.660 1.00 70.75 376 PRO A CA 1
ATOM 2994 C C . PRO A 1 376 ? 29.808 2.338 -23.091 1.00 70.75 376 PRO A C 1
ATOM 2996 O O . PRO A 1 376 ? 29.513 1.495 -23.934 1.00 70.75 376 PRO A O 1
ATOM 2999 N N . LEU A 1 377 ? 30.678 3.319 -23.349 1.00 72.38 377 LEU A N 1
ATOM 3000 C CA . LEU A 1 377 ? 31.281 3.548 -24.675 1.00 72.38 377 LEU A CA 1
ATOM 3001 C C . LEU A 1 377 ? 31.995 2.312 -25.259 1.00 72.38 377 LEU A C 1
ATOM 3003 O O . LEU A 1 377 ? 32.126 2.184 -26.472 1.00 72.38 377 LEU A O 1
ATOM 3007 N N . SER A 1 378 ? 32.454 1.401 -24.399 1.00 70.44 378 SER A N 1
ATOM 3008 C CA . SER A 1 378 ? 33.133 0.157 -24.768 1.00 70.44 378 SER A CA 1
ATOM 3009 C C . SER A 1 378 ? 32.191 -0.996 -25.145 1.00 70.44 378 SER A C 1
ATOM 3011 O O . SER A 1 378 ? 32.668 -2.045 -25.579 1.00 70.44 378 SER A O 1
ATOM 3013 N N . HIS A 1 379 ? 30.874 -0.835 -24.993 1.00 75.06 379 HIS A N 1
ATOM 3014 C CA . HIS A 1 379 ? 29.877 -1.878 -25.223 1.00 75.06 379 HIS A CA 1
ATOM 3015 C C . HIS A 1 379 ? 28.915 -1.481 -26.345 1.00 75.06 379 HIS A C 1
ATOM 3017 O O . HIS A 1 379 ? 28.316 -0.407 -26.311 1.00 75.06 379 HIS A O 1
ATOM 3023 N N . ARG A 1 380 ? 28.717 -2.370 -27.324 1.00 73.44 380 ARG A N 1
ATOM 3024 C CA . ARG A 1 380 ? 27.739 -2.188 -28.406 1.00 73.44 380 ARG A CA 1
ATOM 3025 C C . ARG A 1 380 ? 26.554 -3.139 -28.215 1.00 73.44 380 ARG A C 1
ATOM 3027 O O . ARG A 1 380 ? 26.768 -4.248 -27.737 1.00 73.44 380 ARG A O 1
ATOM 3034 N N . PRO A 1 381 ? 25.332 -2.767 -28.635 1.00 65.25 381 PRO A N 1
ATOM 3035 C CA . PRO A 1 381 ? 24.163 -3.654 -28.563 1.00 65.25 381 PRO A CA 1
ATOM 3036 C C . PRO A 1 381 ? 24.332 -4.973 -29.332 1.00 65.25 381 PRO A C 1
ATOM 3038 O O . PRO A 1 381 ? 23.669 -5.952 -29.028 1.00 65.25 381 PRO A O 1
ATOM 3041 N N . SER A 1 382 ? 25.224 -4.997 -30.327 1.00 69.75 382 SER A N 1
ATOM 3042 C CA . SER A 1 382 ? 25.544 -6.185 -31.120 1.00 69.75 382 SER A CA 1
ATOM 3043 C C . SER A 1 382 ? 26.481 -7.172 -30.417 1.00 69.75 382 SER A C 1
ATOM 3045 O O . SER A 1 382 ? 26.786 -8.210 -30.995 1.00 69.75 382 SER A O 1
ATOM 3047 N N . HIS A 1 383 ? 27.020 -6.830 -29.243 1.00 76.50 383 HIS A N 1
ATOM 3048 C CA . HIS A 1 383 ? 27.934 -7.707 -28.518 1.00 76.50 383 HIS A CA 1
ATOM 3049 C C . HIS A 1 383 ? 27.190 -8.886 -27.898 1.00 76.50 383 HIS A C 1
ATOM 3051 O O . HIS A 1 383 ? 26.085 -8.743 -27.371 1.00 76.50 383 HIS A O 1
ATOM 3057 N N . LEU A 1 384 ? 27.837 -10.046 -27.913 1.00 73.69 384 LEU A N 1
ATOM 3058 C CA . LEU A 1 384 ? 27.356 -11.226 -27.228 1.00 73.69 384 LEU A CA 1
ATOM 3059 C C . LEU A 1 384 ? 27.448 -11.003 -25.713 1.00 73.69 384 LEU A C 1
ATOM 3061 O O . LEU A 1 384 ? 28.460 -10.531 -25.178 1.00 73.69 384 LEU A O 1
ATOM 3065 N N . VAL A 1 385 ? 26.372 -11.361 -25.020 1.00 74.88 385 VAL A N 1
ATOM 3066 C CA . VAL A 1 385 ? 26.259 -11.266 -23.566 1.00 74.88 385 VAL A CA 1
ATOM 3067 C C . VAL A 1 385 ? 25.860 -12.612 -22.975 1.00 74.88 385 VAL A C 1
ATOM 3069 O O . VAL A 1 385 ? 25.197 -13.419 -23.622 1.00 74.88 385 VAL A O 1
ATOM 3072 N N . VAL A 1 386 ? 26.266 -12.847 -21.733 1.00 72.25 386 VAL A N 1
ATOM 3073 C CA . VAL A 1 386 ? 25.914 -14.018 -20.935 1.00 72.25 386 VAL A CA 1
ATOM 3074 C C . VAL A 1 386 ? 25.298 -13.532 -19.633 1.00 72.25 386 VAL A C 1
ATOM 3076 O O . VAL A 1 386 ? 25.885 -12.716 -18.921 1.00 72.25 386 VAL A O 1
ATOM 3079 N N . ILE A 1 387 ? 24.115 -14.044 -19.313 1.00 65.56 387 ILE A N 1
ATOM 3080 C CA . ILE A 1 387 ? 23.498 -13.846 -18.006 1.00 65.56 387 ILE A CA 1
ATOM 3081 C C . ILE A 1 387 ? 24.202 -14.759 -17.000 1.00 65.56 387 ILE A C 1
ATOM 3083 O O . ILE A 1 387 ? 24.374 -15.953 -17.239 1.00 65.56 387 ILE A O 1
ATOM 3087 N N . ARG A 1 388 ? 24.644 -14.186 -15.885 1.00 66.81 388 ARG A N 1
ATOM 3088 C CA . ARG A 1 388 ? 25.253 -14.909 -14.773 1.00 66.81 388 ARG A CA 1
ATOM 3089 C C . ARG A 1 388 ? 24.241 -14.971 -13.642 1.00 66.81 388 ARG A C 1
ATOM 3091 O O . ARG A 1 388 ? 23.874 -13.942 -13.094 1.00 66.81 388 ARG A O 1
ATOM 3098 N N . GLU A 1 389 ? 23.825 -16.183 -13.310 1.00 57.38 389 GLU A N 1
ATOM 3099 C CA . GLU A 1 389 ? 23.036 -16.522 -12.128 1.00 57.38 389 GLU A CA 1
ATOM 3100 C C . GLU A 1 389 ? 24.008 -17.284 -11.212 1.00 57.38 389 GLU A C 1
ATOM 3102 O O . GLU A 1 389 ? 24.208 -18.475 -11.413 1.00 57.38 389 GLU A O 1
ATOM 3107 N N . GLU A 1 390 ? 24.755 -16.624 -10.317 1.00 51.41 390 GLU A N 1
ATOM 3108 C CA . GLU A 1 390 ? 25.673 -17.375 -9.439 1.00 51.41 390 GLU A CA 1
ATOM 3109 C C . GLU A 1 390 ? 24.926 -17.932 -8.221 1.00 51.41 390 GLU A C 1
ATOM 3111 O O . GLU A 1 390 ? 24.139 -17.244 -7.569 1.00 51.41 390 GLU A O 1
ATOM 3116 N N . GLU A 1 391 ? 25.173 -19.221 -7.982 1.00 46.50 391 GLU A N 1
ATOM 3117 C CA . GLU A 1 391 ? 24.532 -20.127 -7.036 1.00 46.50 391 GLU A CA 1
ATOM 3118 C C . GLU A 1 391 ? 24.722 -19.692 -5.578 1.00 46.50 391 GLU A C 1
ATOM 3120 O O . GLU A 1 391 ? 25.828 -19.780 -5.046 1.00 46.50 391 GLU A O 1
ATOM 3125 N N . LYS A 1 392 ? 23.633 -19.301 -4.899 1.00 36.81 392 LYS A N 1
ATOM 3126 C CA . LYS A 1 392 ? 23.452 -19.510 -3.444 1.00 36.81 392 LYS A CA 1
ATOM 3127 C C . LYS A 1 392 ? 22.027 -19.250 -2.933 1.00 36.81 392 LYS A C 1
ATOM 3129 O O . LYS A 1 392 ? 21.842 -18.829 -1.799 1.00 36.81 392 LYS A O 1
ATOM 3134 N N . LEU A 1 393 ? 21.000 -19.564 -3.721 1.00 37.34 393 LEU A N 1
ATOM 3135 C CA . LEU A 1 393 ? 19.630 -19.651 -3.206 1.00 37.34 393 LEU A CA 1
ATOM 3136 C C . LEU A 1 393 ? 19.208 -21.122 -3.194 1.00 37.34 393 LEU A C 1
ATOM 3138 O O . LEU A 1 393 ? 18.867 -21.704 -4.221 1.00 37.34 393 LEU A O 1
ATOM 3142 N N . LYS A 1 394 ? 19.252 -21.745 -2.009 1.00 35.78 394 LYS A N 1
ATOM 3143 C CA . LYS A 1 394 ? 18.456 -22.950 -1.742 1.00 35.78 394 LYS A CA 1
ATOM 3144 C C . LYS A 1 394 ? 16.988 -22.512 -1.694 1.00 35.78 394 LYS A C 1
ATOM 3146 O O . LYS A 1 394 ? 16.496 -22.125 -0.641 1.00 35.78 394 LYS A O 1
ATOM 3151 N N . GLY A 1 395 ? 16.348 -22.515 -2.856 1.00 43.62 395 GLY A N 1
ATOM 3152 C CA . GLY A 1 395 ? 14.940 -22.185 -3.069 1.00 43.62 395 GLY A CA 1
ATOM 3153 C C . GLY A 1 395 ? 14.736 -21.895 -4.551 1.00 43.62 395 GLY A C 1
ATOM 3154 O O . GLY A 1 395 ? 15.247 -20.896 -5.058 1.00 43.62 395 GLY A O 1
ATOM 3155 N N . ARG A 1 396 ? 14.078 -22.800 -5.282 1.00 44.25 396 ARG A N 1
ATOM 3156 C CA . ARG A 1 396 ? 13.753 -22.562 -6.693 1.00 44.25 396 ARG A CA 1
ATOM 3157 C C . ARG A 1 396 ? 12.579 -21.588 -6.694 1.00 44.25 396 ARG A C 1
ATOM 3159 O O . ARG A 1 396 ? 11.511 -21.910 -6.204 1.00 44.25 396 ARG A O 1
ATOM 3166 N N . MET A 1 397 ? 12.768 -20.385 -7.229 1.00 45.31 397 MET A N 1
ATOM 3167 C CA . MET A 1 397 ? 11.690 -19.400 -7.334 1.00 45.31 397 MET A CA 1
ATOM 3168 C C . MET A 1 397 ? 10.553 -19.989 -8.191 1.00 45.31 397 MET A C 1
ATOM 3170 O O . MET A 1 397 ? 10.682 -20.040 -9.417 1.00 45.31 397 MET A O 1
ATOM 3174 N N . LYS A 1 398 ? 9.464 -20.468 -7.566 1.00 51.72 398 LYS A N 1
ATOM 3175 C CA . LYS A 1 398 ? 8.295 -21.014 -8.277 1.00 51.72 398 LYS A CA 1
ATOM 3176 C C . LYS A 1 398 ? 7.742 -19.944 -9.206 1.00 51.72 398 LYS A C 1
ATOM 3178 O O . LYS A 1 398 ? 7.230 -18.916 -8.766 1.00 51.72 398 LYS A O 1
ATOM 3183 N N . ARG A 1 399 ? 7.843 -20.176 -10.513 1.00 64.69 399 ARG A N 1
ATOM 3184 C CA . ARG A 1 399 ? 7.207 -19.325 -11.520 1.00 64.69 399 ARG A CA 1
ATOM 3185 C C . ARG A 1 399 ? 5.979 -20.037 -12.028 1.00 64.69 399 ARG A C 1
ATOM 3187 O O . ARG A 1 399 ? 6.071 -21.108 -12.609 1.00 64.69 399 ARG A O 1
ATOM 3194 N N . ILE A 1 400 ? 4.832 -19.418 -11.810 1.00 69.12 400 ILE A N 1
ATOM 3195 C CA . ILE A 1 400 ? 3.539 -19.975 -12.170 1.00 69.12 400 ILE A CA 1
ATOM 3196 C C . ILE A 1 400 ? 3.077 -19.321 -13.472 1.00 69.12 400 ILE A C 1
ATOM 3198 O O . ILE A 1 400 ? 3.230 -18.115 -13.660 1.00 69.12 400 ILE A O 1
ATOM 3202 N N . CYS A 1 401 ? 2.494 -20.101 -14.381 1.00 74.62 401 CYS A N 1
ATOM 3203 C CA . CYS A 1 401 ? 1.850 -19.543 -15.559 1.00 74.62 401 CYS A CA 1
ATOM 3204 C C . CYS A 1 401 ? 0.678 -18.653 -15.145 1.00 74.62 401 CYS A C 1
ATOM 3206 O O . CYS A 1 401 ? -0.279 -19.115 -14.526 1.00 74.62 401 CYS A O 1
ATOM 3208 N N . GLN A 1 402 ? 0.701 -17.401 -15.582 1.00 75.88 402 GLN A N 1
ATOM 3209 C CA . GLN A 1 402 ? -0.290 -16.411 -15.182 1.00 75.88 402 GLN A CA 1
ATOM 3210 C C . GLN A 1 402 ? -1.716 -16.697 -15.703 1.00 75.88 402 GLN A C 1
ATOM 3212 O O . GLN A 1 402 ? -2.687 -16.204 -15.140 1.00 75.88 402 GLN A O 1
ATOM 3217 N N . ARG A 1 403 ? -1.857 -17.545 -16.734 1.00 74.94 403 ARG A N 1
ATOM 3218 C CA . ARG A 1 403 ? -3.156 -17.987 -17.274 1.00 74.94 403 ARG A CA 1
ATOM 3219 C C . ARG A 1 403 ? -3.601 -19.340 -16.710 1.00 74.94 403 ARG A C 1
ATOM 3221 O O . ARG A 1 403 ? -4.654 -19.421 -16.094 1.00 74.94 403 ARG A O 1
ATOM 3228 N N . CYS A 1 404 ? -2.821 -20.409 -16.903 1.00 78.88 404 CYS A N 1
ATOM 3229 C CA . CYS A 1 404 ? -3.234 -21.767 -16.506 1.00 78.88 404 CYS A CA 1
ATOM 3230 C C . CYS A 1 404 ? -2.792 -22.193 -15.100 1.00 78.88 404 CYS A C 1
ATOM 3232 O O . CYS A 1 404 ? -3.102 -23.303 -14.678 1.00 78.88 404 CYS A O 1
ATOM 3234 N N . ARG A 1 405 ? -2.055 -21.342 -14.378 1.00 75.06 405 ARG A N 1
ATOM 3235 C CA . ARG A 1 405 ? -1.594 -21.572 -12.999 1.00 75.06 405 ARG A CA 1
ATOM 3236 C C . ARG A 1 405 ? -0.702 -22.807 -12.795 1.00 75.06 405 ARG A C 1
ATOM 3238 O O . ARG A 1 405 ? -0.439 -23.175 -11.654 1.00 75.06 405 ARG A O 1
ATOM 3245 N N . ARG A 1 406 ? -0.188 -23.419 -13.870 1.00 74.94 406 ARG A N 1
ATOM 3246 C CA . ARG A 1 406 ? 0.799 -24.509 -13.787 1.00 74.94 406 ARG A CA 1
ATOM 3247 C C . ARG A 1 406 ? 2.189 -23.982 -13.426 1.00 74.94 406 ARG A C 1
ATOM 3249 O O . ARG A 1 406 ? 2.527 -22.861 -13.807 1.00 74.94 406 ARG A O 1
ATOM 3256 N N . ASP A 1 407 ? 2.990 -24.806 -12.763 1.00 73.25 407 ASP A N 1
ATOM 3257 C CA . ASP A 1 407 ? 4.409 -24.528 -12.523 1.00 73.25 407 ASP A CA 1
ATOM 3258 C C . ASP A 1 407 ? 5.187 -24.514 -13.851 1.00 73.25 407 ASP A C 1
ATOM 3260 O O . ASP A 1 407 ? 4.922 -25.319 -14.747 1.00 73.25 407 ASP A O 1
ATOM 3264 N N . LEU A 1 408 ? 6.097 -23.557 -14.005 1.00 70.81 408 LEU A N 1
ATOM 3265 C CA . LEU A 1 408 ? 6.964 -23.393 -15.171 1.00 70.81 408 LEU A CA 1
ATOM 3266 C C . LEU A 1 408 ? 8.393 -23.893 -14.915 1.00 70.81 408 LEU A C 1
ATOM 3268 O O . LEU A 1 408 ? 9.201 -23.878 -15.842 1.00 70.81 408 LEU A O 1
ATOM 3272 N N . PHE A 1 409 ? 8.723 -24.329 -13.695 1.00 64.06 409 PHE A N 1
ATOM 3273 C CA . PHE A 1 409 ? 10.013 -24.934 -13.367 1.00 64.06 409 PHE A CA 1
ATOM 3274 C C . PHE A 1 409 ? 9.940 -26.469 -13.370 1.00 64.06 409 PHE A C 1
ATOM 3276 O O . PHE A 1 409 ? 9.779 -27.122 -12.343 1.00 64.06 409 PHE A O 1
ATOM 3283 N N . GLY A 1 410 ? 10.158 -27.043 -14.552 1.00 54.59 410 GLY A N 1
ATOM 3284 C CA . GLY A 1 410 ? 10.657 -28.406 -14.745 1.00 54.59 410 GLY A CA 1
ATOM 3285 C C . GLY A 1 410 ? 11.833 -28.357 -15.722 1.00 54.59 410 GLY A C 1
ATOM 3286 O O . GLY A 1 410 ? 11.823 -27.518 -16.619 1.00 54.59 410 GLY A O 1
ATOM 3287 N N . ASP A 1 411 ? 12.838 -29.230 -15.583 1.00 45.34 411 ASP A N 1
ATOM 3288 C CA . ASP A 1 411 ? 14.104 -29.199 -16.360 1.00 45.34 411 ASP A CA 1
ATOM 3289 C C . ASP A 1 411 ? 13.928 -29.382 -17.898 1.00 45.34 411 ASP A C 1
ATOM 3291 O O . ASP A 1 411 ? 14.899 -29.525 -18.638 1.00 45.34 411 ASP A O 1
ATOM 3295 N N . SER A 1 412 ? 12.691 -29.380 -18.404 1.00 53.69 412 SER A N 1
ATOM 3296 C CA . SER A 1 412 ? 12.326 -29.618 -19.806 1.00 53.69 412 SER A CA 1
ATOM 3297 C C . SER A 1 412 ? 11.376 -28.579 -20.415 1.00 53.69 412 SER A C 1
ATOM 3299 O O . SER A 1 412 ? 11.204 -28.586 -21.635 1.00 53.69 412 SER A O 1
ATOM 3301 N N . ASP A 1 413 ? 10.797 -27.668 -19.625 1.00 62.78 413 ASP A N 1
ATOM 3302 C CA . ASP A 1 413 ? 9.727 -26.791 -20.106 1.00 62.78 413 ASP A CA 1
ATOM 3303 C C . ASP A 1 413 ? 10.229 -25.402 -20.514 1.00 62.78 413 ASP A C 1
ATOM 3305 O O . ASP A 1 413 ? 10.784 -24.625 -19.736 1.00 62.78 413 ASP A O 1
ATOM 3309 N N . GLU A 1 414 ? 9.981 -25.071 -21.775 1.00 76.25 414 GLU A N 1
ATOM 3310 C CA . GLU A 1 414 ? 10.142 -23.730 -22.309 1.00 76.25 414 GLU A CA 1
ATOM 3311 C C . GLU A 1 414 ? 8.992 -22.823 -21.847 1.00 76.25 414 GLU A C 1
ATOM 3313 O O . GLU A 1 414 ? 7.820 -23.219 -21.844 1.00 76.25 414 GLU A O 1
ATOM 3318 N N . PHE A 1 415 ? 9.309 -21.577 -21.491 1.00 78.81 415 PHE A N 1
ATOM 3319 C CA . PHE A 1 415 ? 8.293 -20.597 -21.124 1.00 78.81 415 PHE A CA 1
ATOM 3320 C C . PHE A 1 415 ? 8.651 -19.176 -21.558 1.00 78.81 415 PHE A C 1
ATOM 3322 O O . PHE A 1 415 ? 9.808 -18.838 -21.825 1.00 78.81 415 PHE A O 1
ATOM 3329 N N . ILE A 1 416 ? 7.625 -18.333 -21.628 1.00 77.75 416 ILE A N 1
ATOM 3330 C CA . ILE A 1 416 ? 7.722 -16.942 -22.063 1.00 77.75 416 ILE A CA 1
ATOM 3331 C C . ILE A 1 416 ? 7.524 -16.051 -20.842 1.00 77.75 416 ILE A C 1
ATOM 3333 O O . ILE A 1 416 ? 6.569 -16.217 -20.090 1.00 77.75 416 ILE A O 1
ATOM 3337 N N . MET A 1 417 ? 8.427 -15.105 -20.623 1.00 69.31 417 MET A N 1
ATOM 3338 C CA . MET A 1 417 ? 8.411 -14.216 -19.463 1.00 69.31 417 MET A CA 1
ATOM 3339 C C . MET A 1 417 ? 8.643 -12.766 -19.863 1.00 69.31 417 MET A C 1
ATOM 3341 O O . MET A 1 417 ? 9.271 -12.488 -20.879 1.00 69.31 417 MET A O 1
ATOM 3345 N N . CYS A 1 418 ? 8.173 -11.828 -19.054 1.00 64.19 418 CYS A N 1
ATOM 3346 C CA . CYS A 1 418 ? 8.498 -10.420 -19.241 1.00 64.19 418 CYS A CA 1
ATOM 3347 C C . CYS A 1 418 ? 9.930 -10.135 -18.776 1.00 64.19 418 CYS A C 1
ATOM 3349 O O . CYS A 1 418 ? 10.293 -10.486 -17.655 1.00 64.19 418 CYS A O 1
ATOM 3351 N N . GLY A 1 419 ? 10.724 -9.442 -19.596 1.00 55.69 419 GLY A N 1
ATOM 3352 C CA . GLY A 1 419 ? 12.068 -8.984 -19.219 1.00 55.69 419 GLY A CA 1
ATOM 3353 C C . GLY A 1 419 ? 12.104 -7.788 -18.272 1.00 55.69 419 GLY A C 1
ATOM 3354 O O . GLY A 1 419 ? 13.177 -7.342 -17.900 1.00 55.69 419 GLY A O 1
ATOM 3355 N N . THR A 1 420 ? 10.944 -7.250 -17.895 1.00 50.09 420 THR A N 1
ATOM 3356 C CA . THR A 1 420 ? 10.822 -6.121 -16.955 1.00 50.09 420 THR A CA 1
ATOM 3357 C C . THR A 1 420 ? 9.954 -6.462 -15.736 1.00 50.09 420 THR A C 1
ATOM 3359 O O . THR A 1 420 ? 10.069 -5.820 -14.700 1.00 50.09 420 THR A O 1
ATOM 3362 N N . CYS A 1 421 ? 9.100 -7.489 -15.825 1.00 55.50 421 CYS A N 1
ATOM 3363 C CA . CYS A 1 421 ? 8.192 -7.922 -14.759 1.00 55.50 421 CYS A CA 1
ATOM 3364 C C . CYS A 1 421 ? 8.549 -9.365 -14.373 1.00 55.50 421 CYS A C 1
ATOM 3366 O O . CYS A 1 421 ? 8.045 -10.291 -15.011 1.00 55.50 421 CYS A O 1
ATOM 3368 N N . PRO A 1 422 ? 9.396 -9.584 -13.355 1.00 53.72 422 PRO A N 1
ATOM 3369 C CA . PRO A 1 422 ? 9.970 -10.902 -13.060 1.00 53.72 422 PRO A CA 1
ATOM 3370 C C . PRO A 1 422 ? 8.941 -11.967 -12.637 1.00 53.72 422 PRO A C 1
ATOM 3372 O O . PRO A 1 422 ? 9.243 -13.160 -12.721 1.00 53.72 422 PRO A O 1
ATOM 3375 N N . PHE A 1 423 ? 7.733 -11.547 -12.242 1.00 56.88 423 PHE A N 1
ATOM 3376 C CA . PHE A 1 423 ? 6.598 -12.413 -11.886 1.00 56.88 423 PHE A CA 1
ATOM 3377 C C . PHE A 1 423 ? 5.676 -12.735 -13.058 1.00 56.88 423 PHE A C 1
ATOM 3379 O O . PHE A 1 423 ? 4.846 -13.633 -12.951 1.00 56.88 423 PHE A O 1
ATOM 3386 N N . LEU A 1 424 ? 5.813 -12.035 -14.189 1.00 67.19 424 LEU A N 1
ATOM 3387 C CA . LEU A 1 424 ? 4.993 -12.322 -15.354 1.00 67.19 424 LEU A CA 1
ATOM 3388 C C . LEU A 1 424 ? 5.645 -13.407 -16.204 1.00 67.19 424 LEU A C 1
ATOM 3390 O O . LEU A 1 424 ? 6.603 -13.151 -16.939 1.00 67.19 424 LEU A O 1
ATOM 3394 N N . ALA A 1 425 ? 5.067 -14.601 -16.146 1.00 74.31 425 ALA A N 1
ATOM 3395 C CA . ALA A 1 425 ? 5.451 -15.719 -16.983 1.00 74.31 425 ALA A CA 1
ATOM 3396 C C . ALA A 1 425 ? 4.225 -16.498 -17.482 1.00 74.31 425 ALA A C 1
ATOM 3398 O O . ALA A 1 425 ? 3.201 -16.623 -16.810 1.00 74.31 425 ALA A O 1
ATOM 3399 N N . PHE A 1 426 ? 4.339 -17.044 -18.685 1.00 78.81 426 PHE A N 1
ATOM 3400 C CA . PHE A 1 426 ? 3.339 -17.863 -19.349 1.00 78.81 426 PHE A CA 1
ATOM 3401 C C . PHE A 1 426 ? 4.007 -19.121 -19.889 1.00 78.81 426 PHE A C 1
ATOM 3403 O O . PHE A 1 426 ? 5.123 -19.059 -20.403 1.00 78.81 426 PHE A O 1
ATOM 3410 N N . CYS A 1 427 ? 3.309 -20.257 -19.856 1.00 85.38 427 CYS A N 1
ATOM 3411 C CA . CYS A 1 427 ? 3.708 -21.344 -20.740 1.00 85.38 427 CYS A CA 1
ATOM 3412 C C . CYS A 1 427 ? 3.494 -20.912 -22.195 1.00 85.38 427 CYS A C 1
ATOM 3414 O O . CYS A 1 427 ? 2.640 -20.065 -22.479 1.00 85.38 427 CYS A O 1
ATOM 3416 N N . THR A 1 428 ? 4.255 -21.504 -23.111 1.00 82.25 428 THR A N 1
ATOM 3417 C CA . THR A 1 428 ? 4.238 -21.123 -24.528 1.00 82.25 428 THR A CA 1
ATOM 3418 C C . THR A 1 428 ? 2.824 -21.125 -25.114 1.00 82.25 428 THR A C 1
ATOM 3420 O O . THR A 1 428 ? 2.436 -20.151 -25.752 1.00 82.25 428 THR A O 1
ATOM 3423 N N . GLN A 1 429 ? 2.015 -22.149 -24.813 1.00 82.56 429 GLN A N 1
ATOM 3424 C CA . GLN A 1 429 ? 0.636 -22.229 -25.303 1.00 82.56 429 GLN A CA 1
ATOM 3425 C C . GLN A 1 429 ? -0.241 -21.094 -24.758 1.00 82.56 429 GLN A C 1
ATOM 3427 O O . GLN A 1 429 ? -0.853 -20.368 -25.530 1.00 82.56 429 GLN A O 1
ATOM 3432 N N . CYS A 1 430 ? -0.240 -20.867 -23.440 1.00 81.81 430 CYS A N 1
ATOM 3433 C CA . CYS A 1 430 ? -1.052 -19.808 -22.841 1.00 81.81 430 CYS A CA 1
ATOM 3434 C C . CYS A 1 430 ? -0.665 -18.406 -23.314 1.00 81.81 430 CYS A C 1
ATOM 3436 O O . CYS A 1 430 ? -1.533 -17.536 -23.369 1.00 81.81 430 CYS A O 1
ATOM 3438 N N . TYR A 1 431 ? 0.612 -18.176 -23.627 1.00 81.56 431 TYR A N 1
ATOM 3439 C CA . TYR A 1 431 ? 1.053 -16.924 -24.233 1.00 81.56 431 TYR A CA 1
ATOM 3440 C C . TYR A 1 431 ? 0.492 -16.761 -25.648 1.00 81.56 431 TYR A C 1
ATOM 3442 O O . TYR A 1 431 ? -0.043 -15.702 -25.965 1.00 81.56 431 TYR A O 1
ATOM 3450 N N . ILE A 1 432 ? 0.584 -17.804 -26.482 1.00 80.12 432 ILE A N 1
ATOM 3451 C CA . ILE A 1 432 ? 0.047 -17.800 -27.851 1.00 80.12 432 ILE A CA 1
ATOM 3452 C C . ILE A 1 432 ? -1.462 -17.556 -27.823 1.00 80.12 432 ILE A C 1
ATOM 3454 O O . ILE A 1 432 ? -1.937 -16.657 -28.514 1.00 80.12 432 ILE A O 1
ATOM 3458 N N . ASP A 1 433 ? -2.191 -18.281 -26.975 1.00 79.38 433 ASP A N 1
ATOM 3459 C CA . ASP A 1 433 ? -3.640 -18.137 -26.832 1.00 79.38 433 ASP A CA 1
ATOM 3460 C C . ASP A 1 433 ? -3.992 -16.712 -26.390 1.00 79.38 433 ASP A C 1
ATOM 3462 O O . ASP A 1 433 ? -4.793 -16.035 -27.032 1.00 79.38 433 ASP A O 1
ATOM 3466 N N . ALA A 1 434 ? -3.323 -16.201 -25.349 1.00 72.19 434 ALA A N 1
ATOM 3467 C CA . ALA A 1 434 ? -3.589 -14.863 -24.824 1.00 72.19 434 ALA A CA 1
ATOM 3468 C C . ALA A 1 434 ? -3.199 -13.747 -25.805 1.00 72.19 434 ALA A C 1
ATOM 3470 O O . ALA A 1 434 ? -3.787 -12.668 -25.772 1.00 72.19 434 ALA A O 1
ATOM 3471 N N . LYS A 1 435 ? -2.231 -13.995 -26.692 1.00 72.31 435 LYS A N 1
ATOM 3472 C CA . LYS A 1 435 ? -1.889 -13.090 -27.791 1.00 72.31 435 LYS A CA 1
ATOM 3473 C C . LYS A 1 435 ? -2.926 -13.137 -28.907 1.00 72.31 435 LYS A C 1
ATOM 3475 O O . LYS A 1 435 ? -3.290 -12.089 -29.426 1.00 72.31 435 LYS A O 1
ATOM 3480 N N . SER A 1 436 ? -3.401 -14.328 -29.264 1.00 72.62 436 SER A N 1
ATOM 3481 C CA . SER A 1 436 ? -4.405 -14.513 -30.318 1.00 72.62 436 SER A CA 1
ATOM 3482 C C . SER A 1 436 ? -5.765 -13.915 -29.951 1.00 72.62 436 SER A C 1
ATOM 3484 O O . SER A 1 436 ? -6.454 -13.381 -30.815 1.00 72.62 436 SER A O 1
ATOM 3486 N N . GLU A 1 437 ? -6.113 -13.948 -28.665 1.00 74.25 437 GLU A N 1
ATOM 3487 C CA . GLU A 1 437 ? -7.368 -13.422 -28.123 1.00 74.25 437 GLU A CA 1
ATOM 3488 C C . GLU A 1 437 ? -7.267 -11.937 -27.710 1.00 74.25 437 GLU A C 1
ATOM 3490 O O . GLU A 1 437 ? -8.253 -11.366 -27.259 1.00 74.25 437 GLU A O 1
ATOM 3495 N N . ASP A 1 438 ? -6.088 -11.310 -27.832 1.00 68.19 438 ASP A N 1
ATOM 3496 C CA . ASP A 1 438 ? -5.766 -9.972 -27.288 1.00 68.19 438 ASP A CA 1
ATOM 3497 C C . ASP A 1 438 ? -6.045 -9.829 -25.770 1.00 68.19 438 ASP A C 1
ATOM 3499 O O . ASP A 1 438 ? -6.265 -8.742 -25.236 1.00 68.19 438 ASP A O 1
ATOM 3503 N N . THR A 1 439 ? -6.004 -10.941 -25.030 1.00 64.69 439 THR A N 1
ATOM 3504 C CA . THR A 1 439 ? -6.258 -10.999 -23.580 1.00 64.69 439 THR A CA 1
ATOM 3505 C C . THR A 1 439 ? -4.984 -11.064 -22.745 1.00 64.69 439 THR A C 1
ATOM 3507 O O . THR A 1 439 ? -5.054 -11.239 -21.531 1.00 64.69 439 THR A O 1
ATOM 3510 N N . LEU A 1 440 ? -3.799 -10.939 -23.351 1.00 62.12 440 LEU A N 1
ATOM 3511 C CA . LEU A 1 440 ? -2.505 -10.910 -22.648 1.00 62.12 440 LEU A CA 1
ATOM 3512 C C . LEU A 1 440 ? -2.513 -9.925 -21.474 1.00 62.12 440 LEU A C 1
ATOM 3514 O O . LEU A 1 440 ? -1.929 -10.207 -20.429 1.00 62.12 440 LEU A O 1
ATOM 3518 N N . PHE A 1 441 ? -3.245 -8.818 -21.633 1.00 58.41 441 PHE A N 1
ATOM 3519 C CA . PHE A 1 441 ? -3.352 -7.754 -20.642 1.00 58.41 441 PHE A CA 1
ATOM 3520 C C . PHE A 1 441 ? -4.349 -8.015 -19.514 1.00 58.41 441 PHE A C 1
ATOM 3522 O O . PHE A 1 441 ? -4.273 -7.379 -18.466 1.00 58.41 441 PHE A O 1
ATOM 3529 N N . SER A 1 442 ? -5.243 -8.981 -19.691 1.00 56.44 442 SER A N 1
ATOM 3530 C CA . SER A 1 442 ? -6.280 -9.332 -18.719 1.00 56.44 442 SER A CA 1
ATOM 3531 C C . SER A 1 442 ? -5.741 -10.116 -17.520 1.00 56.44 442 SER A C 1
ATOM 3533 O O . SER A 1 442 ? -6.447 -10.276 -16.530 1.00 56.44 442 SER A O 1
ATOM 3535 N N . PHE A 1 443 ? -4.500 -10.605 -17.605 1.00 53.34 443 PHE A N 1
ATOM 3536 C CA . PHE A 1 443 ? -3.899 -11.495 -16.611 1.00 53.34 443 PHE A CA 1
ATOM 3537 C C . PHE A 1 443 ? -2.702 -10.870 -15.875 1.00 53.34 443 PHE A C 1
ATOM 3539 O O . PHE A 1 443 ? -2.068 -11.538 -15.072 1.00 53.34 443 PHE A O 1
ATOM 3546 N N . LEU A 1 444 ? -2.345 -9.615 -16.132 1.00 54.00 444 LEU A N 1
ATOM 3547 C CA . LEU A 1 444 ? -1.050 -9.058 -15.729 1.00 54.00 444 LEU A CA 1
ATOM 3548 C C . LEU A 1 444 ? -0.978 -8.561 -14.273 1.00 54.00 444 LEU A C 1
ATOM 3550 O O . LEU A 1 444 ? -1.956 -8.012 -13.769 1.00 54.00 444 LEU A O 1
ATOM 3554 N N . PRO A 1 445 ? 0.211 -8.608 -13.638 1.00 48.09 445 PRO A N 1
ATOM 3555 C CA . PRO A 1 445 ? 0.552 -7.712 -12.535 1.00 48.09 445 PRO A CA 1
ATOM 3556 C C . PRO A 1 445 ? 0.414 -6.246 -12.974 1.00 48.09 445 PRO A C 1
ATOM 3558 O O . PRO A 1 445 ? 0.718 -5.910 -14.120 1.00 48.09 445 PRO A O 1
ATOM 3561 N N . GLN A 1 446 ? 0.011 -5.366 -12.054 1.00 45.84 446 GLN A N 1
ATOM 3562 C CA . GLN A 1 446 ? -0.348 -3.960 -12.332 1.00 45.84 446 GLN A CA 1
ATOM 3563 C C . GLN A 1 446 ? 0.745 -3.161 -13.059 1.00 45.84 446 GLN A C 1
ATOM 3565 O O . GLN A 1 446 ? 0.462 -2.226 -13.792 1.00 45.84 446 GLN A O 1
ATOM 3570 N N . CYS A 1 447 ? 2.003 -3.561 -12.891 1.00 42.78 447 CYS A N 1
ATOM 3571 C CA . CYS A 1 447 ? 3.177 -2.907 -13.452 1.00 42.78 447 CYS A CA 1
ATOM 3572 C C . CYS A 1 447 ? 3.593 -3.405 -14.851 1.00 42.78 447 CYS A C 1
ATOM 3574 O O . CYS A 1 447 ? 4.661 -3.019 -15.323 1.00 42.78 447 CYS A O 1
ATOM 3576 N N . HIS A 1 448 ? 2.819 -4.255 -15.540 1.00 48.16 448 HIS A N 1
ATOM 3577 C CA . HIS A 1 448 ? 3.172 -4.668 -16.904 1.00 48.16 448 HIS A CA 1
ATOM 3578 C C . HIS A 1 448 ? 2.629 -3.710 -17.971 1.00 48.16 448 HIS A C 1
ATOM 3580 O O . HIS A 1 448 ? 1.423 -3.557 -18.149 1.00 48.16 448 HIS A O 1
ATOM 3586 N N . SER A 1 449 ? 3.546 -3.116 -18.735 1.00 56.72 449 SER A N 1
ATOM 3587 C CA . SER A 1 449 ? 3.243 -2.221 -19.850 1.00 56.72 449 SER A CA 1
ATOM 3588 C C . SER A 1 449 ? 3.346 -2.937 -21.201 1.00 56.72 449 SER A C 1
ATOM 3590 O O . SER A 1 449 ? 4.168 -3.834 -21.378 1.00 56.72 449 SER A O 1
ATOM 3592 N N . ARG A 1 450 ? 2.595 -2.458 -22.207 1.00 56.12 450 ARG A N 1
ATOM 3593 C CA . ARG A 1 450 ? 2.734 -2.863 -23.625 1.00 56.12 450 ARG A CA 1
ATOM 3594 C C . ARG A 1 450 ? 4.146 -2.647 -24.181 1.00 56.12 450 ARG A C 1
ATOM 3596 O O . ARG A 1 450 ? 4.494 -3.241 -25.195 1.00 56.12 450 ARG A O 1
ATOM 3603 N N . SER A 1 451 ? 4.938 -1.776 -23.555 1.00 52.88 451 SER A N 1
ATOM 3604 C CA . SER A 1 451 ? 6.328 -1.518 -23.939 1.00 52.88 451 SER A CA 1
ATOM 3605 C C . SER A 1 451 ? 7.311 -2.578 -23.437 1.00 52.88 451 SER A C 1
ATOM 3607 O O . SER A 1 451 ? 8.483 -2.535 -23.811 1.00 52.88 451 SER A O 1
ATOM 3609 N N . HIS A 1 452 ? 6.879 -3.501 -22.576 1.00 59.06 452 HIS A N 1
ATOM 3610 C CA . HIS A 1 452 ? 7.759 -4.513 -22.012 1.00 59.06 452 HIS A CA 1
ATOM 3611 C C . HIS A 1 452 ? 8.048 -5.626 -23.019 1.00 59.06 452 HIS A C 1
ATOM 3613 O O . HIS A 1 452 ? 7.167 -6.113 -23.725 1.00 59.06 452 HIS A O 1
ATOM 3619 N N . VAL A 1 453 ? 9.312 -6.041 -23.072 1.00 62.41 453 VAL A N 1
ATOM 3620 C CA . VAL A 1 453 ? 9.772 -7.065 -24.011 1.00 62.41 453 VAL A CA 1
ATOM 3621 C C . VAL A 1 453 ? 9.550 -8.446 -23.404 1.00 62.41 453 VAL A C 1
ATOM 3623 O O . VAL A 1 453 ? 10.031 -8.738 -22.307 1.00 62.41 453 VAL A O 1
ATOM 3626 N N . MET A 1 454 ? 8.850 -9.309 -24.137 1.00 68.94 454 MET A N 1
ATOM 3627 C CA . MET A 1 454 ? 8.715 -10.718 -23.779 1.00 68.94 454 MET A CA 1
ATOM 3628 C C . MET A 1 454 ? 9.956 -11.491 -24.238 1.00 68.94 454 MET A C 1
ATOM 3630 O O . MET A 1 454 ? 10.464 -11.320 -25.349 1.00 68.94 454 MET A O 1
ATOM 3634 N N . MET A 1 455 ? 10.461 -12.340 -23.356 1.00 67.12 455 MET A N 1
ATOM 3635 C CA . MET A 1 455 ? 11.642 -13.166 -23.555 1.00 67.12 455 MET A CA 1
ATOM 3636 C C . MET A 1 455 ? 11.256 -14.632 -23.465 1.00 67.12 455 MET A C 1
ATOM 3638 O O . MET A 1 455 ? 10.446 -15.029 -22.628 1.00 67.12 455 MET A O 1
ATOM 3642 N N . ARG A 1 456 ? 11.875 -15.444 -24.312 1.00 72.88 456 ARG A N 1
ATOM 3643 C CA . ARG A 1 456 ? 11.743 -16.897 -24.296 1.00 72.88 456 ARG A CA 1
ATOM 3644 C C . ARG A 1 456 ? 12.885 -17.487 -23.493 1.00 72.88 456 ARG A C 1
ATOM 3646 O O . ARG A 1 456 ? 14.045 -17.248 -23.838 1.00 72.88 456 ARG A O 1
ATOM 3653 N N . ARG A 1 457 ? 12.555 -18.265 -22.461 1.00 69.38 457 ARG A N 1
ATOM 3654 C CA . ARG A 1 457 ? 13.515 -19.068 -21.700 1.00 69.38 457 ARG A CA 1
ATOM 3655 C C . ARG A 1 457 ? 13.543 -20.480 -22.269 1.00 69.38 457 ARG A C 1
ATOM 3657 O O . ARG A 1 457 ? 12.538 -21.184 -22.232 1.00 69.38 457 ARG A O 1
ATOM 3664 N N . ALA A 1 458 ? 14.694 -20.874 -22.797 1.00 65.44 458 ALA A N 1
ATOM 3665 C CA . ALA A 1 458 ? 14.943 -22.229 -23.258 1.00 65.44 458 ALA A CA 1
ATOM 3666 C C . ALA A 1 458 ? 15.211 -23.179 -22.068 1.00 65.44 458 ALA A C 1
ATOM 3668 O O . ALA A 1 458 ? 15.669 -22.720 -21.017 1.00 65.44 458 ALA A O 1
ATOM 3669 N N . PRO A 1 459 ? 15.006 -24.501 -22.235 1.00 59.72 459 PRO A N 1
ATOM 3670 C CA . PRO A 1 459 ? 15.241 -25.496 -21.178 1.00 59.72 459 PRO A CA 1
ATOM 3671 C C . PRO A 1 459 ? 16.672 -25.499 -20.617 1.00 59.72 459 PRO A C 1
ATOM 3673 O O . PRO A 1 459 ? 16.892 -25.822 -19.458 1.00 59.72 459 PRO A O 1
ATOM 3676 N N . ASN A 1 460 ? 17.657 -25.076 -21.416 1.00 54.84 460 ASN A N 1
ATOM 3677 C CA . ASN A 1 460 ? 19.055 -24.928 -20.994 1.00 54.84 460 ASN A CA 1
ATOM 3678 C C . ASN A 1 460 ? 19.349 -23.612 -20.243 1.00 54.84 460 ASN A C 1
ATOM 3680 O O . ASN A 1 460 ? 20.512 -23.282 -20.026 1.00 54.84 460 ASN A O 1
ATOM 3684 N N . GLY A 1 461 ? 18.319 -22.835 -19.896 1.00 56.00 461 GLY A N 1
ATOM 3685 C CA . GLY A 1 461 ? 18.432 -21.568 -19.172 1.00 56.00 461 GLY A CA 1
ATOM 3686 C C . GLY A 1 461 ? 18.689 -20.340 -20.049 1.00 56.00 461 GLY A C 1
ATOM 3687 O O . GLY A 1 461 ? 18.595 -19.221 -19.547 1.00 56.00 461 GLY A O 1
ATOM 3688 N N . ASN A 1 462 ? 18.951 -20.503 -21.350 1.00 51.94 462 ASN A N 1
ATOM 3689 C CA . ASN A 1 462 ? 19.218 -19.371 -22.237 1.00 51.94 462 ASN A CA 1
ATOM 3690 C C . ASN A 1 462 ? 17.959 -18.529 -22.476 1.00 51.94 462 ASN A C 1
ATOM 3692 O O . ASN A 1 462 ? 16.887 -19.058 -22.774 1.00 51.94 462 ASN A O 1
ATOM 3696 N N . LEU A 1 463 ? 18.113 -17.207 -22.415 1.00 52.34 463 LEU A N 1
ATOM 3697 C CA . LEU A 1 463 ? 17.063 -16.247 -22.741 1.00 52.34 463 LEU A CA 1
ATOM 3698 C C . LEU A 1 463 ? 17.319 -15.635 -24.118 1.00 52.34 463 LEU A C 1
ATOM 3700 O O . LEU A 1 463 ? 18.414 -15.156 -24.406 1.00 52.34 463 LEU A O 1
ATOM 3704 N N . THR A 1 464 ? 16.294 -15.637 -24.966 1.00 59.34 464 THR A N 1
ATOM 3705 C CA . THR A 1 464 ? 16.307 -14.959 -26.270 1.00 59.34 464 THR A CA 1
ATOM 3706 C C . THR A 1 464 ? 15.128 -14.000 -26.354 1.00 59.34 464 THR A C 1
ATOM 3708 O O . THR A 1 464 ? 14.051 -14.276 -25.819 1.00 59.34 464 THR A O 1
ATOM 3711 N N . GLN A 1 465 ? 15.330 -12.848 -26.999 1.00 51.25 465 GLN A N 1
ATOM 3712 C CA . GLN A 1 465 ? 14.233 -11.926 -27.278 1.00 51.25 465 GLN A CA 1
ATOM 3713 C C . GLN A 1 465 ? 13.199 -12.659 -28.135 1.00 51.25 465 GLN A C 1
ATOM 3715 O O . GLN A 1 465 ? 13.542 -13.206 -29.184 1.00 51.25 465 GLN A O 1
ATOM 3720 N N . PHE A 1 466 ? 11.946 -12.714 -27.680 1.00 51.97 466 PHE A N 1
ATOM 3721 C CA . PHE A 1 466 ? 10.919 -13.446 -28.407 1.00 51.97 466 PHE A CA 1
ATOM 3722 C C . PHE A 1 466 ? 10.368 -12.562 -29.529 1.00 51.97 466 PHE A C 1
ATOM 3724 O O . PHE A 1 466 ? 9.545 -11.680 -29.294 1.00 51.97 466 PHE A O 1
ATOM 3731 N N . SER A 1 467 ? 10.857 -12.766 -30.753 1.00 45.84 467 SER A N 1
ATOM 3732 C CA . SER A 1 467 ? 10.346 -12.117 -31.964 1.00 45.84 467 SER A CA 1
ATOM 3733 C C . SER A 1 467 ? 9.343 -13.044 -32.653 1.00 45.84 467 SER A C 1
ATOM 3735 O O . SER A 1 467 ? 9.671 -13.707 -33.636 1.00 45.84 467 SER A O 1
ATOM 3737 N N . GLY A 1 468 ? 8.146 -13.150 -32.085 1.00 40.53 468 GLY A N 1
ATOM 3738 C CA . GLY A 1 468 ? 7.030 -13.921 -32.636 1.00 40.53 468 GLY A CA 1
ATOM 3739 C C . GLY A 1 468 ? 5.735 -13.191 -32.388 1.00 40.53 468 GLY A C 1
ATOM 3740 O O . GLY A 1 468 ? 5.533 -12.749 -31.233 1.00 40.53 468 GLY A O 1
#